Protein AF-A0A447RKH9-F1 (afdb_monomer)

Structure (mmCIF, N/CA/C/O backbone):
data_AF-A0A447RKH9-F1
#
_entry.id   AF-A0A447RKH9-F1
#
loop_
_atom_site.group_PDB
_atom_site.id
_atom_site.type_symbol
_atom_site.label_atom_id
_atom_site.label_alt_id
_atom_site.label_comp_id
_atom_site.label_asym_id
_atom_site.label_entity_id
_atom_site.label_seq_id
_atom_site.pdbx_PDB_ins_code
_atom_site.Cartn_x
_atom_site.Cartn_y
_atom_site.Cartn_z
_atom_site.occupancy
_atom_site.B_iso_or_equiv
_atom_site.auth_seq_id
_atom_site.auth_comp_id
_atom_site.auth_asym_id
_atom_site.auth_atom_id
_atom_site.pdbx_PDB_model_num
ATOM 1 N N . MET A 1 1 ? 12.785 -38.436 -21.910 1.00 39.41 1 MET A N 1
ATOM 2 C CA . MET A 1 1 ? 12.667 -37.613 -20.683 1.00 39.41 1 MET A CA 1
ATOM 3 C C . MET A 1 1 ? 11.379 -36.810 -20.763 1.00 39.41 1 MET A C 1
ATOM 5 O O . MET A 1 1 ? 11.256 -35.949 -21.619 1.00 39.41 1 MET A O 1
ATOM 9 N N . VAL A 1 2 ? 10.381 -37.184 -19.961 1.00 27.56 2 VAL A N 1
ATOM 10 C CA . VAL A 1 2 ? 8.973 -36.785 -20.121 1.00 27.56 2 VAL A CA 1
ATOM 11 C C . VAL A 1 2 ? 8.559 -35.771 -19.044 1.00 27.56 2 VAL A C 1
ATOM 13 O O . VAL A 1 2 ? 8.785 -35.989 -17.858 1.00 27.56 2 VAL A O 1
ATOM 16 N N . ASN A 1 3 ? 7.951 -34.673 -19.505 1.00 28.38 3 ASN A N 1
ATOM 17 C CA . ASN A 1 3 ? 6.983 -33.773 -18.860 1.00 28.38 3 ASN A CA 1
ATOM 18 C C . ASN A 1 3 ? 6.921 -33.701 -17.318 1.00 28.38 3 ASN A C 1
ATOM 20 O O . ASN A 1 3 ? 6.228 -34.483 -16.670 1.00 28.38 3 ASN A O 1
ATOM 24 N N . ARG A 1 4 ? 7.472 -32.619 -16.744 1.00 33.25 4 ARG A N 1
ATOM 25 C CA . ARG A 1 4 ? 7.178 -32.151 -15.368 1.00 33.25 4 ARG A CA 1
ATOM 26 C C . ARG A 1 4 ? 6.397 -30.824 -15.281 1.00 33.25 4 ARG A C 1
ATOM 28 O O . ARG A 1 4 ? 6.149 -30.353 -14.178 1.00 33.25 4 ARG A O 1
ATOM 35 N N . LYS A 1 5 ? 5.940 -30.238 -16.398 1.00 36.31 5 LYS A N 1
ATOM 36 C CA . LYS A 1 5 ? 5.214 -28.945 -16.394 1.00 36.31 5 LYS A CA 1
ATOM 37 C C . LYS A 1 5 ? 3.676 -29.021 -16.468 1.00 36.31 5 LYS A C 1
ATOM 39 O O . LYS A 1 5 ? 3.031 -27.989 -16.348 1.00 36.31 5 LYS A O 1
ATOM 44 N N . SER A 1 6 ? 3.050 -30.200 -16.573 1.00 37.56 6 SER A N 1
ATOM 45 C CA . SER A 1 6 ? 1.585 -30.297 -16.774 1.00 37.56 6 SER A CA 1
ATOM 46 C C . SER A 1 6 ? 0.737 -30.619 -15.529 1.00 37.56 6 SER A C 1
ATOM 48 O O . SER A 1 6 ? -0.490 -30.620 -15.619 1.00 37.56 6 SER A O 1
ATOM 50 N N . LYS A 1 7 ? 1.333 -30.860 -14.349 1.00 31.95 7 LYS A N 1
ATOM 51 C CA . LYS A 1 7 ? 0.567 -31.270 -13.149 1.00 31.95 7 LYS A CA 1
ATOM 52 C C . LYS A 1 7 ? -0.022 -30.124 -12.310 1.00 31.95 7 LYS A C 1
ATOM 54 O O . LYS A 1 7 ? -0.975 -30.370 -11.581 1.00 31.95 7 LYS A O 1
ATOM 59 N N . LYS A 1 8 ? 0.463 -28.879 -12.432 1.00 36.91 8 LYS A N 1
ATOM 60 C CA . LYS A 1 8 ? -0.093 -27.735 -11.669 1.00 36.91 8 LYS A CA 1
ATOM 61 C C . LYS A 1 8 ? -1.387 -27.154 -12.263 1.00 36.91 8 LYS A C 1
ATOM 63 O O . LYS A 1 8 ? -2.210 -26.652 -11.508 1.00 36.91 8 LYS A O 1
ATOM 68 N N . ASN A 1 9 ? -1.620 -27.296 -13.572 1.00 35.19 9 ASN A N 1
ATOM 69 C CA . ASN A 1 9 ? -2.789 -26.692 -14.234 1.00 35.19 9 ASN A CA 1
ATOM 70 C C . ASN A 1 9 ? -4.039 -27.588 -14.287 1.00 35.19 9 ASN A C 1
ATOM 72 O O . ASN A 1 9 ? -5.142 -27.064 -14.399 1.00 35.19 9 ASN A O 1
ATOM 76 N N . ARG A 1 10 ? -3.920 -28.916 -14.131 1.00 31.33 10 ARG A N 1
ATOM 77 C CA . ARG A 1 10 ? -5.097 -29.812 -14.124 1.00 31.33 10 ARG A CA 1
ATOM 78 C C . ARG A 1 10 ? -5.860 -29.845 -12.794 1.00 31.33 10 ARG A C 1
ATOM 80 O O . ARG A 1 10 ? -7.066 -30.054 -12.806 1.00 31.33 10 ARG A O 1
ATOM 87 N N . ASN A 1 11 ? -5.212 -29.530 -11.670 1.00 34.16 11 ASN A N 1
ATOM 88 C CA . ASN A 1 11 ? -5.890 -29.467 -10.366 1.00 34.16 11 ASN A CA 1
ATOM 89 C C . ASN A 1 11 ? -6.688 -28.166 -10.137 1.00 34.16 11 ASN A C 1
ATOM 91 O O . ASN A 1 11 ? -7.468 -28.100 -9.189 1.00 34.16 11 ASN A O 1
ATOM 95 N N . LYS A 1 12 ? -6.536 -27.145 -10.998 1.00 41.69 12 LYS A N 1
ATOM 96 C CA . LYS A 1 12 ? -7.293 -25.881 -10.906 1.00 41.69 12 LYS A CA 1
ATOM 97 C C . LYS A 1 12 ? -8.681 -25.942 -11.561 1.00 41.69 12 LYS A C 1
ATOM 99 O O . LYS A 1 12 ? -9.568 -25.224 -11.120 1.00 41.69 12 LYS A O 1
ATOM 104 N N . GLN A 1 13 ? -8.912 -26.829 -12.534 1.00 35.88 13 GLN A N 1
ATOM 105 C CA . GLN A 1 13 ? -10.222 -26.952 -13.202 1.00 35.88 13 GLN A CA 1
ATOM 106 C C . GLN A 1 13 ? -11.206 -27.910 -12.503 1.00 35.88 13 GLN A C 1
ATOM 108 O O . GLN A 1 13 ? -12.403 -27.834 -12.751 1.00 35.88 13 GLN A O 1
ATOM 113 N N . GLN A 1 14 ? -10.751 -28.771 -11.584 1.00 32.94 14 GLN A N 1
ATOM 114 C CA . GLN A 1 14 ? -11.634 -29.698 -10.850 1.00 32.94 14 GLN A CA 1
ATOM 115 C C . GLN A 1 14 ? -12.152 -29.172 -9.499 1.00 32.94 14 GLN A C 1
ATOM 117 O O . GLN A 1 14 ? -12.985 -29.826 -8.880 1.00 32.94 14 GLN A O 1
ATOM 122 N N . ARG A 1 15 ? -11.728 -27.983 -9.045 1.00 37.66 15 ARG A N 1
ATOM 123 C CA . ARG A 1 15 ? -12.225 -27.363 -7.797 1.00 37.66 15 ARG A CA 1
ATOM 124 C C . ARG A 1 15 ? -13.381 -26.370 -7.985 1.00 37.66 15 ARG A C 1
ATOM 126 O O . ARG A 1 15 ? -13.895 -25.865 -6.999 1.00 37.66 15 ARG A O 1
ATOM 133 N N . GLN A 1 16 ? -13.850 -26.148 -9.216 1.00 37.09 16 GLN A N 1
ATOM 134 C CA . GLN A 1 16 ? -15.002 -25.276 -9.514 1.00 37.09 16 GLN A CA 1
ATOM 135 C C . GLN A 1 16 ? -16.379 -25.969 -9.422 1.00 37.09 16 GLN A C 1
ATOM 137 O O . GLN A 1 16 ? -17.394 -25.375 -9.768 1.00 37.09 16 GLN A O 1
ATOM 142 N N . LYS A 1 17 ? -16.456 -27.209 -8.924 1.00 34.97 17 LYS A N 1
ATOM 143 C CA . LYS A 1 17 ? -17.731 -27.886 -8.634 1.00 34.97 17 LYS A CA 1
ATOM 144 C C . LYS A 1 17 ? -17.715 -28.502 -7.239 1.00 34.97 17 LYS A C 1
ATOM 146 O O . LYS A 1 17 ? -17.526 -29.704 -7.098 1.00 34.97 17 LYS A O 1
ATOM 151 N N . LYS A 1 18 ? -17.889 -27.657 -6.224 1.00 32.06 18 LYS A N 1
ATOM 152 C CA . LYS A 1 18 ? -18.490 -28.001 -4.924 1.00 32.06 18 LYS A CA 1
ATOM 153 C C . LYS A 1 18 ? -18.885 -26.702 -4.213 1.00 32.06 18 LYS A C 1
ATOM 155 O O . LYS A 1 18 ? -18.248 -26.265 -3.265 1.00 32.06 18 LYS A O 1
ATOM 160 N N . ASN A 1 19 ? -19.928 -26.068 -4.750 1.00 36.59 19 ASN A N 1
ATOM 161 C CA . ASN A 1 19 ? -20.802 -25.195 -3.974 1.00 36.59 19 ASN A CA 1
ATOM 162 C C . ASN A 1 19 ? -21.662 -26.111 -3.102 1.00 36.59 19 ASN A C 1
ATOM 164 O O . ASN A 1 19 ? -22.720 -26.559 -3.531 1.00 36.59 19 ASN A O 1
ATOM 168 N N . GLU A 1 20 ? -21.187 -26.415 -1.904 1.00 30.16 20 GLU A N 1
ATOM 169 C CA . GLU A 1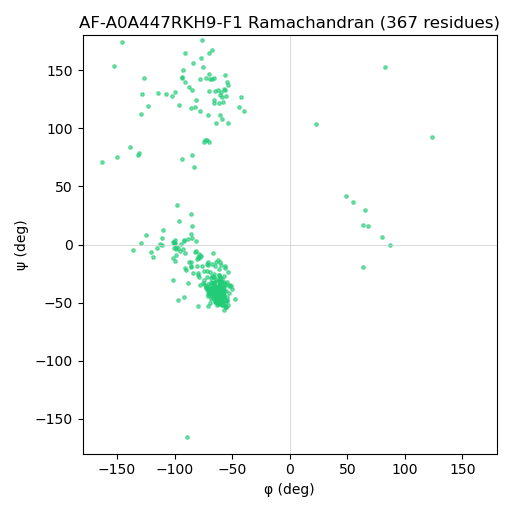 20 ? -22.046 -26.853 -0.811 1.00 30.16 20 GLU A CA 1
ATOM 170 C C . GLU A 1 20 ? -21.681 -25.983 0.387 1.00 30.16 20 GLU A C 1
ATOM 172 O O . GLU A 1 20 ? -20.552 -26.025 0.876 1.00 30.16 20 GLU A O 1
ATOM 177 N N . ASN A 1 21 ? -22.631 -25.131 0.783 1.00 35.00 21 ASN A N 1
ATOM 178 C CA . ASN A 1 21 ? -22.581 -24.314 1.991 1.00 35.00 21 ASN A CA 1
ATOM 179 C C . ASN A 1 21 ? -22.083 -25.156 3.175 1.00 35.00 21 ASN A C 1
ATOM 181 O O . ASN A 1 21 ? -22.792 -26.084 3.581 1.00 35.00 21 ASN A O 1
ATOM 185 N N . PRO A 1 22 ? -20.950 -24.816 3.810 1.00 33.38 22 PRO A N 1
ATOM 186 C CA . PRO A 1 22 ? -20.692 -25.296 5.149 1.00 33.38 22 PRO A CA 1
ATOM 187 C C . PRO A 1 22 ? -21.660 -24.551 6.068 1.00 33.38 22 PRO A C 1
ATOM 189 O O . PRO A 1 22 ? -21.579 -23.334 6.234 1.00 33.38 22 PRO A O 1
ATOM 192 N N . GLN A 1 23 ? -22.622 -25.292 6.612 1.00 29.66 23 GLN A N 1
ATOM 193 C CA . GLN A 1 23 ? -23.499 -24.844 7.685 1.00 29.66 23 GLN A CA 1
ATOM 194 C C . GLN A 1 23 ? -22.701 -24.070 8.741 1.00 29.66 23 GLN A C 1
ATOM 196 O O . GLN A 1 23 ? -21.719 -24.583 9.283 1.00 29.66 23 GLN A O 1
ATOM 201 N N . ARG A 1 24 ? -23.182 -22.856 9.040 1.00 37.09 24 ARG A N 1
ATOM 202 C CA . ARG A 1 24 ? -22.843 -22.064 10.226 1.00 37.09 24 ARG A CA 1
ATOM 203 C C . ARG A 1 24 ? -22.739 -22.992 11.439 1.00 37.09 24 ARG A C 1
ATOM 205 O O . ARG A 1 24 ? -23.734 -23.585 11.853 1.00 37.09 24 ARG A O 1
ATOM 212 N N . ARG A 1 25 ? -21.541 -23.118 12.002 1.00 30.77 25 ARG A N 1
ATOM 213 C CA . ARG A 1 25 ? -21.317 -23.708 13.322 1.00 30.77 25 ARG A CA 1
ATOM 214 C C . ARG A 1 25 ? -20.584 -22.684 14.172 1.00 30.77 25 ARG A C 1
ATOM 216 O O . ARG A 1 25 ? -19.475 -22.296 13.828 1.00 30.77 25 ARG A O 1
ATOM 223 N N . GLY A 1 26 ? -21.236 -22.304 15.265 1.00 27.00 26 GLY A N 1
ATOM 224 C CA . GLY A 1 26 ? -20.741 -21.393 16.290 1.00 27.00 26 GLY A CA 1
ATOM 225 C C . GLY A 1 26 ? -21.697 -20.225 16.476 1.00 27.00 26 GLY A C 1
ATOM 226 O O . GLY A 1 26 ? -21.598 -19.240 15.757 1.00 27.00 26 GLY A O 1
ATOM 227 N N . ASN A 1 27 ? -22.634 -20.347 17.419 1.00 30.33 27 ASN A N 1
ATOM 228 C CA . ASN A 1 27 ? -23.317 -19.186 17.982 1.00 30.33 27 ASN A CA 1
ATOM 229 C C . ASN A 1 27 ? -22.236 -18.284 18.596 1.00 30.33 27 ASN A C 1
ATOM 231 O O . ASN A 1 27 ? -21.636 -18.655 19.603 1.00 30.33 27 ASN A O 1
ATOM 235 N N . SER A 1 28 ? -21.954 -17.143 17.974 1.00 36.94 28 SER A N 1
ATOM 236 C CA . SER A 1 28 ? -21.188 -16.064 18.592 1.00 36.94 28 SER A CA 1
ATOM 237 C C . SER A 1 28 ? -22.080 -15.420 19.652 1.00 36.94 28 SER A C 1
ATOM 239 O O . SER A 1 28 ? -22.881 -14.532 19.364 1.00 36.94 28 SER A O 1
ATOM 241 N N . GLU A 1 29 ? -22.018 -15.933 20.877 1.00 36.06 29 GLU A N 1
ATOM 242 C CA . GLU A 1 29 ? -22.638 -15.288 22.033 1.00 36.06 29 GLU A CA 1
ATOM 243 C C . GLU A 1 29 ? -21.849 -14.010 22.357 1.00 36.06 29 GLU A C 1
ATOM 245 O O . GLU A 1 29 ? -20.888 -14.025 23.123 1.00 36.06 29 GLU A O 1
ATOM 250 N N . TYR A 1 30 ? -22.222 -12.894 21.728 1.00 49.06 30 TYR A N 1
ATOM 251 C CA . TYR A 1 30 ? -21.777 -11.564 22.145 1.00 49.06 30 TYR A CA 1
ATOM 252 C C . TYR A 1 30 ? -22.346 -11.259 23.528 1.00 49.06 30 TYR A C 1
ATOM 254 O O . TYR A 1 30 ? -23.552 -11.408 23.742 1.00 49.06 30 TYR A O 1
ATOM 262 N N . LEU A 1 31 ? -21.510 -10.778 24.453 1.00 53.00 31 LEU A N 1
ATOM 263 C CA . LEU A 1 31 ? -21.949 -10.488 25.824 1.00 53.00 31 LEU A CA 1
ATOM 264 C C . LEU A 1 31 ? -23.051 -9.422 25.901 1.00 53.00 31 LEU A C 1
ATOM 266 O O . LEU A 1 31 ? -23.820 -9.413 26.862 1.00 53.00 31 LEU A O 1
ATOM 270 N N . PHE A 1 32 ? -23.115 -8.529 24.908 1.00 53.56 32 PHE A N 1
ATOM 271 C CA . PHE A 1 32 ? -23.927 -7.313 24.976 1.00 53.56 32 PHE A CA 1
ATOM 272 C C . PHE A 1 32 ? -24.932 -7.110 23.840 1.00 53.56 32 PHE A C 1
ATOM 274 O O . PHE A 1 32 ? -25.586 -6.073 23.803 1.00 53.56 32 PHE A O 1
ATOM 281 N N . ASN A 1 33 ? -25.146 -8.086 22.950 1.00 46.69 33 ASN A N 1
ATOM 282 C CA . ASN A 1 33 ? -26.175 -7.929 21.909 1.00 46.69 33 ASN A CA 1
ATOM 283 C C . ASN A 1 33 ? -27.614 -7.906 22.476 1.00 46.69 33 ASN A C 1
ATOM 285 O O . ASN A 1 33 ? -28.514 -7.432 21.790 1.00 46.69 33 ASN A O 1
ATOM 289 N N . ASN A 1 34 ? -27.831 -8.362 23.721 1.00 41.78 34 ASN A N 1
ATOM 290 C CA . ASN A 1 34 ? -29.161 -8.475 24.347 1.00 41.78 34 ASN A CA 1
ATOM 291 C C . ASN A 1 34 ? -29.285 -7.838 25.747 1.00 41.78 34 ASN A C 1
ATOM 293 O O . ASN A 1 34 ? -30.348 -7.923 26.365 1.00 41.78 34 ASN A O 1
ATOM 297 N N . THR A 1 35 ? -28.234 -7.218 26.280 1.00 47.84 35 THR A N 1
ATOM 298 C CA . THR A 1 35 ? -28.281 -6.507 27.567 1.00 47.84 35 THR A CA 1
ATOM 299 C C . THR A 1 35 ? -28.433 -5.019 27.305 1.00 47.84 35 THR A C 1
ATOM 301 O O . THR A 1 35 ? -27.722 -4.447 26.485 1.00 47.84 35 THR A O 1
ATOM 304 N N . ILE A 1 36 ? -29.388 -4.391 27.996 1.00 47.59 36 ILE A N 1
ATOM 305 C CA . ILE A 1 36 ? -29.570 -2.937 28.006 1.00 47.59 36 ILE A CA 1
ATOM 306 C C . ILE A 1 36 ? -28.222 -2.326 28.398 1.00 47.59 36 ILE A C 1
ATOM 308 O O . ILE A 1 36 ? -27.805 -2.426 29.554 1.00 47.59 36 ILE A O 1
ATOM 312 N N . LEU A 1 37 ? -27.516 -1.761 27.418 1.00 57.44 37 LEU A N 1
ATOM 313 C CA . LEU A 1 37 ? -26.291 -1.018 27.664 1.00 57.44 37 LEU A CA 1
ATOM 314 C C . LEU A 1 37 ? -26.656 0.143 28.594 1.00 57.44 37 LEU A C 1
ATOM 316 O O . LEU A 1 37 ? -27.648 0.830 28.333 1.00 57.44 37 LEU A O 1
ATOM 320 N N . PRO A 1 38 ? -25.917 0.368 29.691 1.00 59.94 38 PRO A N 1
ATOM 321 C CA . PRO A 1 38 ? -26.154 1.544 30.506 1.00 59.94 38 PRO A CA 1
ATOM 322 C C . PRO A 1 38 ? -25.912 2.780 29.630 1.00 59.94 38 PRO A C 1
ATOM 324 O O . PRO A 1 38 ? -24.792 3.034 29.198 1.00 59.94 38 PRO A O 1
ATOM 327 N N . THR A 1 39 ? -26.966 3.525 29.312 1.00 60.53 39 THR A N 1
ATOM 328 C CA . THR A 1 39 ? -26.863 4.778 28.555 1.00 60.53 39 THR A CA 1
ATOM 329 C C . THR A 1 39 ? -26.202 5.853 29.421 1.00 60.53 39 THR A C 1
ATOM 331 O O . THR A 1 39 ? -26.451 5.885 30.628 1.00 60.53 39 THR A O 1
ATOM 334 N N . ASN A 1 40 ? -25.424 6.766 28.827 1.00 74.19 40 ASN A N 1
ATOM 335 C CA . ASN A 1 40 ? -24.744 7.878 29.513 1.00 74.19 40 ASN A CA 1
ATOM 336 C C . ASN A 1 40 ? -23.646 7.477 30.517 1.00 74.19 40 ASN A C 1
ATOM 338 O O . ASN A 1 40 ? -23.393 8.205 31.478 1.00 74.19 40 ASN A O 1
ATOM 342 N N . ILE A 1 41 ? -22.966 6.350 30.307 1.00 89.38 41 ILE A N 1
ATOM 343 C CA . ILE A 1 41 ? -21.731 6.041 31.044 1.00 89.38 41 ILE A CA 1
ATOM 344 C C . ILE A 1 41 ? -20.497 6.528 30.271 1.00 89.38 41 ILE A C 1
ATOM 346 O O . ILE A 1 41 ? -20.519 6.560 29.034 1.00 89.38 41 ILE A O 1
ATOM 350 N N . PRO A 1 42 ? -19.404 6.902 30.961 1.00 93.31 42 PRO A N 1
ATOM 351 C CA . PRO A 1 42 ? -18.121 7.123 30.310 1.00 93.31 42 PRO A CA 1
ATOM 352 C C . PRO A 1 42 ? -17.677 5.881 29.531 1.00 93.31 42 PRO A C 1
ATOM 354 O O . PRO A 1 42 ? -17.710 4.766 30.055 1.00 93.31 42 PRO A O 1
ATOM 357 N N . LEU A 1 43 ? -17.226 6.064 28.284 1.00 93.62 43 LEU A N 1
ATOM 358 C CA . LEU A 1 43 ? -16.811 4.943 27.425 1.00 93.62 43 LEU A CA 1
ATOM 359 C C . LEU A 1 43 ? -15.706 4.089 28.076 1.00 93.62 43 LEU A C 1
ATOM 361 O O . LEU A 1 43 ? -15.704 2.868 27.952 1.00 93.62 43 LEU A O 1
ATOM 365 N N . ILE A 1 44 ? -14.782 4.724 28.802 1.00 94.81 44 ILE A N 1
ATOM 366 C CA . ILE A 1 44 ? -13.700 4.032 29.516 1.00 94.81 44 ILE A CA 1
ATOM 367 C C . ILE A 1 44 ? -14.225 3.078 30.598 1.00 94.81 44 ILE A C 1
ATOM 369 O O . ILE A 1 44 ? -13.694 1.975 30.747 1.00 94.81 44 ILE A O 1
ATOM 373 N N . ASP A 1 45 ? -15.282 3.466 31.313 1.00 93.56 45 ASP A N 1
ATOM 374 C CA . ASP A 1 45 ? -15.866 2.657 32.384 1.00 93.56 45 ASP A CA 1
ATOM 375 C C . ASP A 1 45 ? -16.572 1.440 31.787 1.00 93.56 45 ASP A C 1
ATOM 377 O O . ASP A 1 45 ? -16.374 0.317 32.249 1.00 93.56 45 ASP A O 1
ATOM 381 N N . PHE A 1 46 ? -17.310 1.641 30.688 1.00 92.69 46 PHE A N 1
ATOM 382 C CA . PHE A 1 46 ? -17.896 0.548 29.913 1.00 92.69 46 PHE A CA 1
ATOM 383 C C . PHE A 1 46 ? -16.836 -0.460 29.459 1.00 92.69 46 PHE A C 1
ATOM 385 O O . PHE A 1 46 ? -16.944 -1.653 29.739 1.00 92.69 46 PHE A O 1
ATOM 392 N N . CYS A 1 47 ? -15.779 0.016 28.797 1.00 94.56 47 CYS A N 1
ATOM 393 C CA . CYS A 1 47 ? -14.706 -0.845 28.309 1.00 94.56 47 CYS A CA 1
ATOM 394 C C . CYS A 1 47 ? -13.993 -1.587 29.451 1.00 94.56 47 CYS A C 1
ATOM 396 O O . CYS A 1 47 ? -13.610 -2.745 29.291 1.00 94.56 47 CYS A O 1
ATOM 398 N N . SER A 1 48 ? -13.848 -0.959 30.620 1.00 94.62 48 SER A N 1
ATOM 399 C CA . SER A 1 48 ? -13.266 -1.609 31.800 1.00 94.62 48 SER A CA 1
ATOM 400 C C . SER A 1 48 ? -14.145 -2.760 32.304 1.00 94.62 48 SER A C 1
ATOM 402 O O . SER A 1 48 ? -13.630 -3.846 32.566 1.00 94.62 48 SER A O 1
ATOM 404 N N . LEU A 1 49 ? -15.471 -2.571 32.339 1.00 91.88 49 LEU A N 1
ATOM 405 C CA . LEU A 1 49 ? -16.426 -3.629 32.693 1.00 91.88 49 LEU A CA 1
ATOM 406 C C . LEU A 1 49 ? -16.363 -4.815 31.721 1.00 91.88 49 LEU A C 1
ATOM 408 O O . LEU A 1 49 ? -16.361 -5.964 32.162 1.00 91.88 49 LEU A O 1
ATOM 412 N N . VAL A 1 50 ? -16.269 -4.549 30.413 1.00 90.81 50 VAL A N 1
ATOM 413 C CA . VAL A 1 50 ? -16.109 -5.597 29.390 1.00 90.81 50 VAL A CA 1
ATOM 414 C C . VAL A 1 50 ? -14.832 -6.404 29.642 1.00 90.81 50 VAL A C 1
ATOM 416 O O . VAL A 1 50 ? -14.867 -7.633 29.647 1.00 90.81 50 VAL A O 1
ATOM 419 N N . ILE A 1 51 ? -13.702 -5.732 29.890 1.00 93.38 51 ILE A N 1
ATOM 420 C CA . ILE A 1 51 ? -12.420 -6.398 30.169 1.00 93.38 51 ILE A CA 1
ATOM 421 C C . ILE A 1 51 ? -12.522 -7.281 31.418 1.00 93.38 51 ILE A C 1
ATOM 423 O O . ILE A 1 51 ? -12.053 -8.420 31.402 1.00 93.38 51 ILE A O 1
ATOM 427 N N . ASP A 1 52 ? -13.145 -6.791 32.490 1.00 91.56 52 ASP A N 1
ATOM 428 C CA . ASP A 1 52 ? -13.302 -7.556 33.728 1.00 91.56 52 ASP A CA 1
ATOM 429 C C . ASP A 1 52 ? -14.210 -8.779 33.553 1.00 91.56 52 ASP A C 1
ATOM 431 O O . ASP A 1 52 ? -13.919 -9.843 34.100 1.00 91.56 52 ASP A O 1
ATOM 435 N N . GLN A 1 53 ? -15.254 -8.683 32.731 1.00 87.38 53 GLN A N 1
ATOM 436 C CA . GLN A 1 53 ? -16.089 -9.835 32.387 1.00 87.38 53 GLN A CA 1
ATOM 437 C C . GLN A 1 53 ? -15.334 -10.880 31.561 1.00 87.38 53 GLN A C 1
ATOM 439 O O . GLN A 1 53 ? -15.490 -12.077 31.802 1.00 87.38 53 GLN A O 1
ATOM 444 N N . VAL A 1 54 ? -14.470 -10.459 30.635 1.00 88.81 54 VAL A N 1
ATOM 445 C CA . VAL A 1 54 ? -13.639 -11.389 29.854 1.00 88.81 54 VAL A CA 1
ATOM 446 C C . VAL A 1 54 ? -12.612 -12.103 30.738 1.00 88.81 54 VAL A C 1
ATOM 448 O O . VAL A 1 54 ? -12.372 -13.288 30.532 1.00 88.81 54 VAL A O 1
ATOM 451 N N . LYS A 1 55 ? -12.081 -11.467 31.795 1.00 88.88 55 LYS A N 1
ATOM 452 C CA . LYS A 1 55 ? -11.228 -12.167 32.784 1.00 88.88 55 LYS A CA 1
ATOM 453 C C . LYS A 1 55 ? -11.955 -13.327 33.474 1.00 88.88 55 LYS A C 1
ATOM 455 O O . LYS A 1 55 ? -11.319 -14.307 33.853 1.00 88.88 55 LYS A O 1
ATOM 460 N N . LEU A 1 56 ? -13.274 -13.218 33.646 1.00 88.12 56 LEU A N 1
ATOM 461 C CA . LEU A 1 56 ? -14.113 -14.278 34.213 1.00 88.12 56 LEU A CA 1
ATOM 462 C C . LEU A 1 56 ? -14.479 -15.357 33.180 1.00 88.12 56 LEU A C 1
ATOM 464 O O . LEU A 1 56 ? -14.848 -16.464 33.567 1.00 88.12 56 LEU A O 1
ATOM 468 N N . ASN A 1 57 ? -14.356 -15.062 31.882 1.00 85.88 57 ASN A N 1
ATOM 469 C CA . ASN A 1 57 ? -14.583 -16.006 30.790 1.00 85.88 57 ASN A CA 1
ATOM 470 C C . ASN A 1 57 ? -13.517 -15.858 29.678 1.00 85.88 57 ASN A C 1
ATOM 472 O O . ASN A 1 57 ? -13.770 -15.213 28.652 1.00 85.88 57 ASN A O 1
ATOM 476 N N . PRO A 1 58 ? -12.341 -16.500 29.840 1.00 86.62 58 PRO A N 1
ATOM 477 C CA . PRO A 1 58 ? -11.210 -16.368 28.915 1.00 86.62 58 PRO A CA 1
ATOM 478 C C . PRO A 1 58 ? -11.488 -16.808 27.470 1.00 86.62 58 PRO A C 1
ATOM 480 O O . PRO A 1 58 ? -10.739 -16.462 26.559 1.00 86.62 58 PRO A O 1
ATOM 483 N N . ALA A 1 59 ? -12.581 -17.538 27.214 1.00 84.31 59 ALA A N 1
ATOM 484 C CA . ALA A 1 59 ? -12.982 -17.908 25.855 1.00 84.31 59 ALA A CA 1
ATOM 485 C C . ALA A 1 59 ? -13.240 -16.684 24.950 1.00 84.31 59 ALA A C 1
ATOM 487 O O . ALA A 1 59 ? -13.236 -16.804 23.726 1.00 84.31 59 ALA A O 1
ATOM 488 N N . LEU A 1 60 ? -13.437 -15.507 25.548 1.00 84.44 60 LEU A N 1
ATOM 489 C CA . LEU A 1 60 ? -13.778 -14.259 24.874 1.00 84.44 60 LEU A CA 1
ATOM 490 C C . LEU A 1 60 ? -12.581 -13.323 24.653 1.00 84.44 60 LEU A C 1
ATOM 492 O O . LEU A 1 60 ? -12.757 -12.228 24.119 1.00 84.44 60 LEU A O 1
ATOM 496 N N . GLU A 1 61 ? -11.361 -13.741 25.004 1.00 86.06 61 GLU A N 1
ATOM 497 C CA . GLU A 1 61 ? -10.132 -12.941 24.847 1.00 86.06 61 GLU A CA 1
ATOM 498 C C . GLU A 1 61 ? -9.788 -12.586 23.389 1.00 86.06 61 GLU A C 1
ATOM 500 O O . GLU A 1 61 ? -8.943 -11.728 23.141 1.00 86.06 61 GLU A O 1
ATOM 505 N N . ASN A 1 62 ? -10.427 -13.229 22.408 1.00 85.69 62 ASN A N 1
ATOM 506 C CA . ASN A 1 62 ? -10.275 -12.902 20.985 1.00 85.69 62 ASN A CA 1
ATOM 507 C C . ASN A 1 62 ? -11.532 -12.256 20.378 1.00 85.69 62 ASN A C 1
ATOM 509 O O . ASN A 1 62 ? -11.654 -12.185 19.158 1.00 85.69 62 ASN A O 1
ATOM 513 N N . SER A 1 63 ? -12.487 -11.827 21.208 1.00 89.50 63 SER A N 1
ATOM 514 C CA . SER A 1 63 ? -13.718 -11.192 20.733 1.00 89.50 63 SER A CA 1
ATOM 515 C C . SER A 1 63 ? -13.483 -9.743 20.276 1.00 89.50 63 SER A C 1
ATOM 517 O O . SER A 1 63 ? -12.601 -9.055 20.812 1.00 89.50 63 SER A O 1
ATOM 519 N N . PRO A 1 64 ? -14.312 -9.231 19.345 1.00 91.62 64 PRO A N 1
ATOM 520 C CA . PRO A 1 64 ? -14.298 -7.817 18.984 1.00 91.62 64 PRO A CA 1
ATOM 521 C C . PRO A 1 64 ? -14.499 -6.886 20.190 1.00 91.62 64 PRO A C 1
ATOM 523 O O . PRO A 1 64 ? -13.810 -5.872 20.299 1.00 91.62 64 PRO A O 1
ATOM 526 N N . ASP A 1 65 ? -15.387 -7.252 21.123 1.00 91.56 65 ASP A N 1
ATOM 527 C CA . ASP A 1 65 ? -15.660 -6.485 22.346 1.00 91.56 65 ASP A CA 1
ATOM 528 C C . ASP A 1 65 ? -14.400 -6.286 23.193 1.00 91.56 65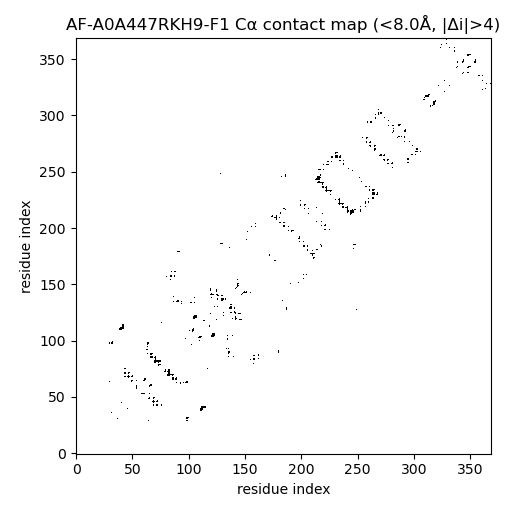 ASP A C 1
ATOM 530 O O . ASP A 1 65 ? -14.093 -5.175 23.638 1.00 91.56 65 ASP A O 1
ATOM 534 N N . TYR A 1 66 ? -13.634 -7.361 23.385 1.00 93.44 66 TYR A N 1
ATOM 535 C CA . TYR A 1 66 ? -12.418 -7.333 24.184 1.00 93.44 66 TYR A CA 1
ATOM 536 C C . TYR A 1 66 ? -11.310 -6.510 23.523 1.00 93.44 66 TYR A C 1
ATOM 538 O O . TYR A 1 66 ? -10.654 -5.699 24.183 1.00 93.44 66 TYR A O 1
ATOM 546 N N . HIS A 1 67 ? -11.093 -6.683 22.217 1.00 95.50 67 HIS A N 1
ATOM 547 C CA . HIS A 1 67 ? -10.061 -5.932 21.500 1.00 95.50 67 HIS A CA 1
ATOM 548 C C . HIS A 1 67 ? -10.394 -4.441 21.406 1.00 95.50 67 HIS A C 1
ATOM 550 O O . HIS A 1 67 ? -9.513 -3.608 21.631 1.00 95.50 67 HIS A O 1
ATOM 556 N N . PHE A 1 68 ? -11.657 -4.091 21.153 1.00 96.38 68 PHE A N 1
ATOM 557 C CA . PHE A 1 68 ? -12.115 -2.704 21.193 1.00 96.38 68 PHE A CA 1
ATOM 558 C C . PHE A 1 68 ? -11.946 -2.095 22.590 1.00 96.38 68 PHE A C 1
ATOM 560 O O . PHE A 1 68 ? -11.384 -1.008 22.729 1.00 96.38 68 PHE A O 1
ATOM 567 N N . SER A 1 69 ? -12.353 -2.815 23.635 1.00 96.19 69 SER A N 1
ATOM 568 C CA . SER A 1 69 ? -12.271 -2.311 25.006 1.00 96.19 69 SER A CA 1
ATOM 569 C C . SER A 1 69 ? -10.831 -2.067 25.451 1.00 96.19 69 SER A C 1
ATOM 571 O O . SER A 1 69 ? -10.521 -0.994 25.973 1.00 96.19 69 SER A O 1
ATOM 573 N N . ASN A 1 70 ? -9.919 -3.000 25.158 1.00 97.81 70 ASN A N 1
ATOM 574 C CA . ASN A 1 70 ? -8.491 -2.798 25.408 1.00 97.81 70 ASN A CA 1
ATOM 575 C C . ASN A 1 70 ? -7.935 -1.624 24.597 1.00 97.81 70 ASN A C 1
ATOM 577 O O . ASN A 1 70 ? -7.186 -0.810 25.135 1.00 97.81 70 ASN A O 1
ATOM 581 N N . MET A 1 71 ? -8.326 -1.482 23.324 1.00 97.25 71 MET A N 1
ATOM 582 C CA . MET A 1 71 ? -7.907 -0.350 22.493 1.00 97.25 71 MET A CA 1
ATOM 583 C C . MET A 1 71 ? -8.233 0.990 23.169 1.00 97.25 71 MET A C 1
ATOM 585 O O . MET A 1 71 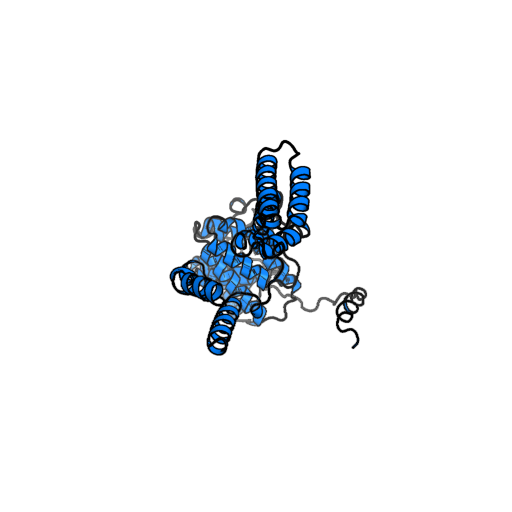? -7.358 1.856 23.243 1.00 97.25 71 MET A O 1
ATOM 589 N N . ILE A 1 72 ? -9.452 1.162 23.683 1.00 97.25 72 ILE A N 1
ATOM 590 C CA . ILE A 1 72 ? -9.876 2.397 24.355 1.00 97.25 72 ILE A CA 1
ATOM 591 C C . ILE A 1 72 ? -9.163 2.587 25.700 1.00 97.25 72 ILE A C 1
ATOM 593 O O . ILE A 1 72 ? -8.575 3.645 25.938 1.00 97.25 72 ILE A O 1
ATOM 597 N N . VAL A 1 73 ? -9.154 1.567 26.562 1.00 97.81 73 VAL A N 1
ATOM 598 C CA . VAL A 1 73 ? -8.560 1.660 27.908 1.00 97.81 73 VAL A CA 1
ATOM 599 C C . VAL A 1 73 ? -7.058 1.942 27.841 1.00 97.81 73 VAL A C 1
ATOM 601 O O . VAL A 1 73 ? -6.556 2.805 28.562 1.00 97.81 73 VAL A O 1
ATOM 604 N N . HIS A 1 74 ? -6.320 1.292 26.937 1.00 98.00 74 HIS A N 1
ATOM 605 C CA . HIS A 1 74 ? -4.893 1.568 26.756 1.00 98.00 74 HIS A CA 1
ATOM 606 C C . HIS A 1 74 ? -4.629 2.992 26.256 1.00 98.00 74 HIS A C 1
ATOM 608 O O . HIS A 1 74 ? -3.678 3.632 26.712 1.00 98.00 74 HIS A O 1
ATOM 614 N N . TRP A 1 75 ? -5.476 3.522 25.364 1.00 96.31 75 TRP A N 1
ATOM 615 C CA . TRP A 1 75 ? -5.364 4.915 24.930 1.00 96.31 75 TRP A CA 1
ATOM 616 C C . TRP A 1 75 ? -5.501 5.868 26.116 1.00 96.31 75 TRP A C 1
ATOM 618 O O . TRP A 1 75 ? -4.625 6.710 26.343 1.00 96.31 75 TRP A O 1
ATOM 628 N N . GLU A 1 76 ? -6.551 5.697 26.915 1.00 96.12 76 GLU A N 1
ATOM 629 C CA . GLU A 1 76 ? -6.806 6.509 28.105 1.00 96.12 76 GLU A CA 1
ATOM 630 C C . GLU A 1 76 ? -5.699 6.386 29.153 1.00 96.12 76 GLU A C 1
ATOM 632 O O . GLU A 1 76 ? -5.268 7.380 29.734 1.00 96.12 76 GLU A O 1
ATOM 637 N N . ASN A 1 77 ? -5.091 5.214 29.286 1.00 96.25 77 ASN A N 1
ATOM 638 C CA . ASN A 1 77 ? -3.960 5.012 30.189 1.00 96.25 77 ASN A CA 1
ATOM 639 C C . ASN A 1 77 ? -2.606 5.467 29.615 1.00 96.25 77 ASN A C 1
ATOM 641 O O . ASN A 1 77 ? -1.584 5.335 30.282 1.00 96.25 77 ASN A O 1
ATOM 645 N N . LYS A 1 78 ? -2.580 6.051 28.405 1.00 95.19 78 LYS A N 1
ATOM 646 C CA . LYS A 1 78 ? -1.360 6.485 27.683 1.00 95.19 78 LYS A CA 1
ATOM 647 C C . LYS A 1 78 ? -0.419 5.330 27.313 1.00 95.19 78 LYS A C 1
ATOM 649 O O . LYS A 1 78 ? 0.731 5.573 26.943 1.00 95.19 78 LYS A O 1
ATOM 654 N N . ASP A 1 79 ? -0.910 4.094 27.339 1.00 96.50 79 ASP A N 1
ATOM 655 C CA . ASP A 1 79 ? -0.202 2.921 26.836 1.00 96.50 79 ASP A CA 1
ATOM 656 C C . ASP A 1 79 ? -0.424 2.784 25.324 1.00 96.50 79 ASP A C 1
ATOM 658 O O . ASP A 1 79 ? -1.230 1.999 24.819 1.00 96.50 79 ASP A O 1
ATOM 662 N N . TYR A 1 80 ? 0.286 3.617 24.566 1.00 94.25 80 TYR A N 1
ATOM 663 C CA . TYR A 1 80 ? 0.073 3.701 23.126 1.00 94.25 80 TYR A CA 1
ATOM 664 C C . TYR A 1 80 ? 0.521 2.444 22.368 1.00 94.25 80 TYR A C 1
ATOM 666 O O . TYR A 1 80 ? 0.058 2.231 21.248 1.00 94.25 80 TYR A O 1
ATOM 674 N N . GLU A 1 81 ? 1.444 1.641 22.907 1.00 95.06 81 GLU A N 1
ATOM 675 C CA . GLU A 1 81 ? 1.858 0.395 22.251 1.00 95.06 81 GLU A CA 1
ATOM 676 C C . GLU A 1 81 ? 0.747 -0.647 22.312 1.00 95.06 81 GLU A C 1
ATOM 678 O O . GLU A 1 81 ? 0.316 -1.122 21.257 1.00 95.06 81 GLU A O 1
ATOM 683 N N . SER A 1 82 ? 0.223 -0.925 23.505 1.00 96.56 82 SER A N 1
ATOM 684 C CA . SER A 1 82 ? -0.868 -1.886 23.682 1.00 96.56 82 SER A CA 1
ATOM 685 C C . SER A 1 82 ? -2.162 -1.419 23.015 1.00 96.56 82 SER A C 1
ATOM 687 O O . SER A 1 82 ? -2.886 -2.238 22.445 1.00 96.56 82 SER A O 1
ATOM 689 N N . HIS A 1 83 ? -2.414 -0.103 22.972 1.00 96.56 83 HIS A N 1
ATOM 690 C CA . HIS A 1 83 ? -3.496 0.477 22.170 1.00 96.56 83 HIS A CA 1
ATOM 691 C C . HIS A 1 83 ? -3.385 0.076 20.693 1.00 96.56 83 HIS A C 1
ATOM 693 O O . HIS A 1 83 ? -4.334 -0.467 20.132 1.00 96.56 83 HIS A O 1
ATOM 699 N N . ARG A 1 84 ? -2.223 0.305 20.058 1.00 96.31 84 ARG A N 1
ATOM 700 C CA . ARG A 1 84 ? -2.023 -0.021 18.634 1.00 96.31 84 ARG A CA 1
ATOM 701 C C . ARG A 1 84 ? -2.150 -1.517 18.375 1.00 96.31 84 ARG A C 1
ATOM 703 O O . ARG A 1 84 ? -2.724 -1.907 17.365 1.00 96.31 84 ARG A O 1
ATOM 710 N N . ILE A 1 85 ? -1.618 -2.350 19.272 1.00 96.12 85 ILE A N 1
ATOM 711 C CA . ILE A 1 85 ? -1.752 -3.809 19.167 1.00 96.12 85 ILE A CA 1
ATOM 712 C C . ILE A 1 85 ? -3.236 -4.188 19.192 1.00 96.12 85 ILE A C 1
ATOM 714 O O . ILE A 1 85 ? -3.696 -4.880 18.288 1.00 96.12 85 ILE A O 1
ATOM 718 N N . SER A 1 86 ? -3.993 -3.673 20.161 1.00 96.62 86 SER A N 1
ATOM 719 C CA . SER A 1 86 ? -5.427 -3.948 20.310 1.00 96.62 86 SER A CA 1
ATOM 720 C C . SER A 1 86 ? -6.246 -3.449 19.118 1.00 96.62 86 SER A C 1
ATOM 722 O O . SER A 1 86 ? -7.122 -4.165 18.645 1.00 96.62 86 SER A O 1
ATOM 724 N N . ALA A 1 87 ? -5.912 -2.278 18.566 1.00 96.69 87 ALA A N 1
ATOM 725 C CA . ALA A 1 87 ? -6.553 -1.741 17.367 1.00 96.69 87 ALA A CA 1
ATOM 726 C C . ALA A 1 87 ? -6.395 -2.678 16.157 1.00 96.69 87 ALA A C 1
ATOM 728 O O . ALA A 1 87 ? -7.350 -2.923 15.422 1.00 96.69 87 ALA A O 1
ATOM 729 N N . PHE A 1 88 ? -5.200 -3.241 15.954 1.00 95.81 88 PHE A N 1
ATOM 730 C CA . PHE A 1 88 ? -4.976 -4.174 14.850 1.00 95.81 88 PHE A CA 1
ATOM 731 C C . PHE A 1 88 ? -5.498 -5.578 15.132 1.00 95.81 88 PHE A C 1
ATOM 733 O O . PHE A 1 88 ? -5.897 -6.249 14.188 1.00 95.81 88 PHE A O 1
ATOM 740 N N . LEU A 1 89 ? -5.561 -6.014 16.392 1.00 93.69 89 LEU A N 1
ATOM 741 C CA . LEU A 1 89 ? -6.264 -7.247 16.755 1.00 93.69 89 LEU A CA 1
ATOM 742 C C . LEU A 1 89 ? -7.771 -7.128 16.500 1.00 93.69 89 LEU A C 1
ATOM 744 O O . LEU A 1 89 ? -8.337 -8.040 15.908 1.00 93.69 89 LEU A O 1
ATOM 748 N N . LEU A 1 90 ? -8.384 -5.986 16.830 1.00 94.88 90 LEU A N 1
ATOM 749 C CA . LEU A 1 90 ? -9.767 -5.672 16.459 1.00 94.88 90 LEU A CA 1
ATOM 750 C C . LEU A 1 90 ? -9.951 -5.691 14.936 1.00 94.88 90 LEU A C 1
ATOM 752 O O . LEU A 1 90 ? -10.926 -6.225 14.425 1.00 94.88 90 LEU A O 1
ATOM 756 N N . LEU A 1 91 ? -8.994 -5.151 14.178 1.00 94.44 91 LEU A N 1
ATOM 757 C CA . LEU A 1 91 ? -9.066 -5.217 12.719 1.00 94.44 91 LEU A CA 1
ATOM 758 C C . LEU A 1 91 ? -9.048 -6.662 12.194 1.00 94.44 91 LEU A C 1
ATOM 760 O O . LEU A 1 91 ? -9.661 -6.939 11.168 1.00 94.44 91 LEU A O 1
ATOM 764 N N . MET A 1 92 ? -8.377 -7.590 12.883 1.00 90.38 92 MET A N 1
ATOM 765 C CA . MET A 1 92 ? -8.367 -9.001 12.482 1.00 90.38 92 MET A CA 1
ATOM 766 C C . MET A 1 92 ? -9.714 -9.703 12.707 1.00 90.38 92 MET A C 1
ATOM 768 O O . MET A 1 92 ? -9.922 -10.766 12.131 1.00 90.38 92 MET A O 1
ATOM 772 N N . THR A 1 93 ? -10.633 -9.124 13.485 1.00 89.88 93 THR A N 1
ATOM 773 C CA . THR A 1 93 ? -11.986 -9.660 13.720 1.00 89.88 93 THR A CA 1
ATOM 774 C C . THR A 1 93 ? -13.033 -9.029 12.792 1.00 89.88 93 THR A C 1
ATOM 776 O O . THR A 1 93 ? -14.221 -9.038 13.087 1.00 89.88 93 THR A O 1
ATOM 779 N N . ILE A 1 94 ? -12.617 -8.439 11.663 1.00 90.19 94 ILE A N 1
ATOM 780 C CA . ILE A 1 94 ? -13.497 -7.712 10.724 1.00 90.19 94 ILE A CA 1
ATOM 781 C C . ILE A 1 94 ? -14.601 -8.569 10.081 1.00 90.19 94 ILE A C 1
ATOM 783 O O . ILE A 1 94 ? -15.575 -8.025 9.570 1.00 90.19 94 ILE A O 1
ATOM 787 N N . TYR A 1 95 ? -14.436 -9.893 10.062 1.00 86.81 95 TYR A N 1
ATOM 788 C CA . TYR A 1 95 ? -15.425 -10.825 9.508 1.00 86.81 95 TYR A CA 1
ATOM 789 C C . TYR A 1 95 ? -16.369 -11.401 10.564 1.00 86.81 95 TYR A C 1
ATOM 791 O O . TYR A 1 95 ? -17.323 -12.095 10.206 1.00 86.81 95 TYR A O 1
ATOM 799 N N . ASP A 1 96 ? -16.118 -11.102 11.836 1.00 86.38 96 ASP A N 1
ATOM 800 C CA . ASP A 1 96 ? -17.059 -11.383 12.907 1.00 86.38 96 ASP A CA 1
ATOM 801 C C . ASP A 1 96 ? -18.177 -10.325 12.876 1.00 86.38 96 ASP A C 1
ATOM 803 O O . ASP A 1 96 ? -18.037 -9.252 12.282 1.00 86.38 96 ASP A O 1
ATOM 807 N N . GLU A 1 97 ? -19.318 -10.613 13.500 1.00 85.62 97 GLU A N 1
ATOM 808 C CA . GLU A 1 97 ? -20.365 -9.604 13.660 1.00 85.62 97 GLU A CA 1
ATOM 809 C C . GLU A 1 97 ? -19.834 -8.441 14.517 1.00 85.62 97 GLU A C 1
ATOM 811 O O . GLU A 1 97 ? -19.174 -8.621 15.545 1.00 85.62 97 GLU A O 1
ATOM 816 N N . VAL A 1 98 ? -20.087 -7.224 14.040 1.00 88.94 98 VAL A N 1
ATOM 817 C CA . VAL A 1 98 ? -19.612 -5.997 14.672 1.00 88.94 98 VAL A CA 1
ATOM 818 C C . VAL A 1 98 ? -20.550 -5.638 15.821 1.00 88.94 98 VAL A C 1
ATOM 820 O O . VAL A 1 98 ? -21.738 -5.426 15.564 1.00 88.94 98 VAL A O 1
ATOM 823 N N . PRO A 1 99 ? -20.044 -5.472 17.058 1.00 89.06 99 PRO A N 1
ATOM 824 C CA . PRO A 1 99 ? -20.870 -5.020 18.167 1.00 89.06 99 PRO A CA 1
ATOM 825 C C . PRO A 1 99 ? -21.573 -3.697 17.842 1.00 89.06 99 PRO A C 1
ATOM 827 O O . PRO A 1 99 ? -20.941 -2.717 17.432 1.00 89.06 99 PRO A O 1
ATOM 830 N N . SER A 1 100 ? -22.894 -3.662 18.030 1.00 86.56 100 SER A N 1
ATOM 831 C CA . SER A 1 100 ? -23.755 -2.549 17.597 1.00 86.56 100 SER A CA 1
ATOM 832 C C . SER A 1 100 ? -23.327 -1.194 18.168 1.00 86.56 100 SER A C 1
ATOM 834 O O . SER A 1 100 ? -23.407 -0.170 17.490 1.00 86.56 100 SER A O 1
ATOM 836 N N . TYR A 1 101 ? -22.818 -1.180 19.400 1.00 86.62 101 TYR A N 1
ATOM 837 C CA . TYR A 1 101 ? -22.348 0.031 20.065 1.00 86.62 101 TYR A CA 1
ATOM 838 C C . TYR A 1 101 ? -21.081 0.614 19.419 1.00 86.62 101 TYR A C 1
ATOM 840 O O . TYR A 1 101 ? -20.909 1.828 19.437 1.00 86.62 101 TYR A O 1
ATOM 848 N N . ILE A 1 102 ? -20.223 -0.205 18.791 1.00 90.19 102 ILE A N 1
ATOM 849 C CA . ILE A 1 102 ? -19.047 0.285 18.051 1.00 90.19 102 ILE A CA 1
ATOM 850 C C . ILE A 1 102 ? -19.495 0.993 16.774 1.00 90.19 102 ILE A C 1
ATOM 852 O O . ILE A 1 102 ? -18.951 2.035 16.412 1.00 90.19 102 ILE A O 1
ATOM 856 N N . THR A 1 103 ? -20.508 0.448 16.100 1.00 87.44 103 THR A N 1
ATOM 857 C CA . THR A 1 103 ? -21.109 1.100 14.933 1.00 87.44 103 THR A CA 1
ATOM 858 C C . THR A 1 103 ? -21.725 2.440 15.324 1.00 87.44 103 THR A C 1
ATOM 860 O O . THR A 1 103 ? -21.421 3.446 14.686 1.00 87.44 103 THR A O 1
ATOM 863 N N . ARG A 1 104 ? -22.515 2.468 16.407 1.00 87.69 104 ARG A N 1
ATOM 864 C CA . ARG A 1 104 ? -23.178 3.686 16.902 1.00 87.69 104 ARG A CA 1
ATOM 865 C C . ARG A 1 104 ? -22.208 4.750 17.418 1.00 87.69 104 ARG A C 1
ATOM 867 O O . ARG A 1 104 ? -22.466 5.932 17.219 1.00 87.69 104 ARG A O 1
ATOM 874 N N . LEU A 1 105 ? -21.067 4.357 17.992 1.00 88.19 105 LEU A N 1
ATOM 875 C CA . LEU A 1 105 ? -20.017 5.277 18.456 1.00 88.19 105 LEU A CA 1
ATOM 876 C C . LEU A 1 105 ? -19.534 6.236 17.356 1.00 88.19 105 LEU A C 1
ATOM 878 O O . LEU A 1 105 ? -19.163 7.370 17.636 1.00 88.19 105 LEU A O 1
ATOM 882 N N . MET A 1 106 ? -19.550 5.780 16.103 1.00 82.25 106 MET A N 1
ATOM 883 C CA . MET A 1 106 ? -19.166 6.563 14.930 1.00 82.25 106 MET A CA 1
ATOM 884 C C . MET A 1 106 ? -20.393 7.142 14.215 1.00 82.25 106 MET A C 1
ATOM 886 O O . MET A 1 106 ? -20.402 7.201 12.990 1.00 82.25 106 MET A O 1
ATOM 890 N N . THR A 1 107 ? -21.449 7.508 14.939 1.00 82.12 107 THR A N 1
ATOM 891 C CA . THR A 1 107 ? -22.670 8.124 14.393 1.00 82.12 107 THR A CA 1
ATOM 892 C C . THR A 1 107 ? -23.252 9.132 15.384 1.00 82.12 107 THR A C 1
ATOM 894 O O . THR A 1 107 ? -22.794 9.229 16.521 1.00 82.12 107 THR A O 1
ATOM 897 N N . GLU A 1 108 ? -24.294 9.851 14.968 1.00 76.12 108 GLU A N 1
ATOM 898 C CA . GLU A 1 108 ? -25.078 10.730 15.849 1.00 76.12 108 GLU A CA 1
ATOM 899 C C . GLU A 1 108 ? -25.817 9.957 16.963 1.00 76.12 108 GLU A C 1
ATOM 901 O O . GLU A 1 108 ? -26.230 10.552 17.952 1.00 76.12 108 GLU A O 1
ATOM 906 N N . GLU A 1 109 ? -25.935 8.628 16.847 1.00 81.12 109 GLU A N 1
ATOM 907 C CA . GLU A 1 109 ? -26.562 7.739 17.837 1.00 81.12 109 GLU A CA 1
ATOM 908 C C . GLU A 1 109 ? -25.601 7.299 18.961 1.00 81.12 109 GLU A C 1
ATOM 910 O O . GLU A 1 109 ? -25.856 6.310 19.652 1.00 81.12 109 GLU A O 1
ATOM 915 N N . ASN A 1 110 ? -24.461 7.975 19.137 1.00 83.19 110 ASN A N 1
ATOM 916 C CA . ASN A 1 110 ? -23.522 7.648 20.207 1.00 83.19 110 ASN A CA 1
ATOM 917 C C . ASN A 1 110 ? -24.133 7.923 21.598 1.00 83.19 110 ASN A C 1
ATOM 919 O O . ASN A 1 110 ? -24.465 9.057 21.934 1.00 83.19 110 ASN A O 1
ATOM 923 N N . GLU A 1 111 ? -24.203 6.886 22.434 1.00 84.50 111 GLU A N 1
ATOM 924 C CA . GLU A 1 111 ? -24.772 6.934 23.793 1.00 84.50 111 GLU A CA 1
ATOM 925 C C . GLU A 1 111 ? -23.710 7.067 24.903 1.00 84.50 111 GLU A C 1
ATOM 927 O O . GLU A 1 111 ? -24.055 7.158 26.086 1.00 84.50 111 GLU A O 1
ATOM 932 N N . PHE A 1 112 ? -22.419 7.050 24.550 1.00 89.81 112 PHE A N 1
ATOM 933 C CA . PHE A 1 112 ? -21.322 7.117 25.515 1.00 89.81 112 PHE A CA 1
ATOM 934 C C . PHE A 1 112 ? -20.820 8.540 25.743 1.00 89.81 112 PHE A C 1
ATOM 936 O O . PHE A 1 112 ? -20.640 9.321 24.805 1.00 89.81 112 PHE A O 1
ATOM 943 N N . ILE A 1 113 ? -20.461 8.832 26.995 1.00 91.44 113 ILE A N 1
ATOM 944 C CA . ILE A 1 113 ? -19.743 10.059 27.343 1.00 91.44 113 ILE A CA 1
ATOM 945 C C . ILE A 1 113 ? -18.268 9.873 26.966 1.00 91.44 113 ILE A C 1
ATOM 947 O O . ILE A 1 113 ? -17.565 9.025 27.527 1.00 91.44 113 ILE A O 1
ATOM 951 N N .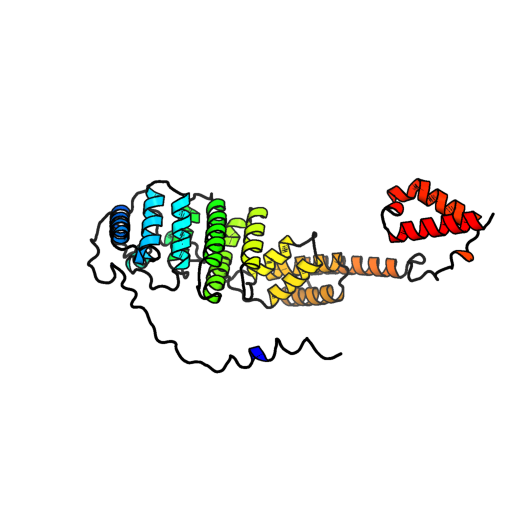 LEU A 1 114 ? -17.796 10.666 26.003 1.00 92.56 114 LEU A N 1
ATOM 952 C CA . LEU A 1 114 ? -16.395 10.674 25.586 1.00 92.56 114 LEU A CA 1
ATOM 953 C C . LEU A 1 114 ? -15.590 11.639 26.452 1.00 92.56 114 LEU A C 1
ATOM 955 O O . LEU A 1 114 ? -16.004 12.770 26.701 1.00 92.56 114 LEU A O 1
ATOM 959 N N . SER A 1 115 ? -14.411 11.200 26.886 1.00 93.56 115 SER A N 1
ATOM 960 C CA . SER A 1 115 ? -13.446 12.089 27.529 1.00 93.56 115 SER A CA 1
ATOM 961 C C . SER A 1 115 ? -12.902 13.111 26.522 1.00 93.56 115 SER A C 1
ATOM 963 O O . SER A 1 115 ? -12.980 12.924 25.304 1.00 93.56 115 SER A O 1
ATOM 965 N N . GLU A 1 116 ? -12.222 14.147 27.014 1.00 92.38 116 GLU A N 1
ATOM 966 C CA . GLU A 1 116 ? -11.473 15.074 26.158 1.00 92.38 116 GLU A CA 1
ATOM 967 C C . GLU A 1 116 ? -10.499 14.331 25.219 1.00 92.38 116 GLU A C 1
ATOM 969 O O . GLU A 1 116 ? -10.351 14.688 24.050 1.00 92.38 116 GLU A O 1
ATOM 974 N N . ARG A 1 117 ? -9.887 13.236 25.690 1.00 91.81 117 ARG A N 1
ATOM 975 C CA . ARG A 1 117 ? -8.895 12.453 24.938 1.00 91.81 117 ARG A CA 1
ATOM 976 C C . ARG A 1 117 ? -9.493 11.512 23.901 1.00 91.81 117 ARG A C 1
ATOM 978 O O . ARG A 1 117 ? -8.724 10.991 23.094 1.00 91.81 117 ARG A O 1
ATOM 985 N N . LEU A 1 118 ? -10.803 11.293 23.923 1.00 92.88 118 LEU A N 1
ATOM 986 C CA . LEU A 1 118 ? -11.543 10.490 22.946 1.00 92.88 118 LEU A CA 1
ATOM 987 C C . LEU A 1 118 ? -12.535 11.332 22.137 1.00 92.88 118 LEU A C 1
ATOM 989 O O . LEU A 1 118 ? -13.132 10.820 21.200 1.00 92.88 118 LEU A O 1
ATOM 993 N N . SER A 1 119 ? -12.666 12.626 22.441 1.00 90.00 119 SER A N 1
ATOM 994 C CA . SER A 1 119 ? -13.583 13.559 21.769 1.00 90.00 119 SER A CA 1
ATOM 995 C C . SER A 1 119 ? -13.392 13.655 20.249 1.00 90.00 119 SER A C 1
ATOM 997 O O . SER A 1 119 ? -14.295 14.079 19.537 1.00 90.00 119 SER A O 1
ATOM 999 N N . PHE A 1 120 ? -12.236 13.231 19.726 1.00 90.31 120 PHE A N 1
ATOM 1000 C CA . PHE A 1 120 ? -11.979 13.182 18.287 1.00 90.31 120 PHE A CA 1
ATOM 1001 C C . PHE A 1 120 ? -12.606 11.973 17.575 1.00 90.31 120 PHE A C 1
ATOM 1003 O O . PHE A 1 120 ? -12.541 11.903 16.346 1.00 90.31 120 PHE A O 1
ATOM 1010 N N . ILE A 1 121 ? -13.166 11.005 18.301 1.00 90.69 121 ILE A N 1
ATOM 1011 C CA . ILE A 1 121 ? -13.855 9.852 17.718 1.00 90.69 121 ILE A CA 1
ATOM 1012 C C . ILE A 1 121 ? -15.211 10.337 17.190 1.00 90.69 121 ILE A C 1
ATOM 1014 O O . ILE A 1 121 ? -16.203 10.365 17.908 1.00 90.69 121 ILE A O 1
ATOM 1018 N N . HIS A 1 122 ? -15.216 10.795 15.937 1.00 83.88 122 HIS A N 1
ATOM 1019 C CA . HIS A 1 122 ? -16.387 11.335 15.250 1.00 83.88 122 HIS A CA 1
ATOM 1020 C C . HIS A 1 122 ? -16.258 11.144 13.731 1.00 83.88 122 HIS A C 1
ATOM 1022 O O . HIS A 1 122 ? -15.140 11.093 13.208 1.00 83.88 122 H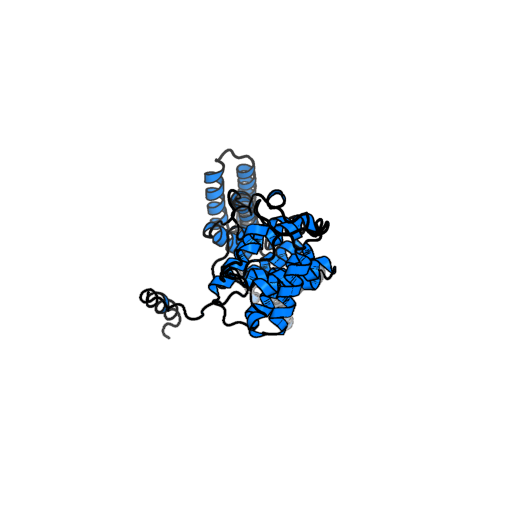IS A O 1
ATOM 1028 N N . LEU A 1 123 ? -17.387 11.075 13.013 1.00 80.69 123 LEU A N 1
ATOM 1029 C CA . LEU A 1 123 ? -17.422 10.874 11.554 1.00 80.69 123 LEU A CA 1
ATOM 1030 C C . LEU A 1 123 ? -16.656 11.948 10.777 1.00 80.69 123 LEU A C 1
ATOM 1032 O O . LEU A 1 123 ? -15.963 11.627 9.813 1.00 80.69 123 LEU A O 1
ATOM 1036 N N . ASP A 1 124 ? -16.738 13.200 11.224 1.00 84.56 124 ASP A N 1
ATOM 1037 C CA . ASP A 1 124 ? -16.091 14.342 10.559 1.00 84.56 124 ASP A CA 1
ATOM 1038 C C . ASP A 1 124 ? -14.560 14.259 10.568 1.00 84.56 124 ASP A C 1
ATOM 1040 O O . ASP A 1 124 ? -13.890 14.909 9.767 1.00 84.56 124 ASP A O 1
ATOM 1044 N N . ASN A 1 125 ? -13.994 13.437 11.454 1.00 86.06 125 ASN A N 1
ATOM 1045 C CA . ASN A 1 125 ? -12.552 13.241 11.569 1.00 86.06 125 ASN A CA 1
ATOM 1046 C C . ASN A 1 125 ? -12.030 12.073 10.714 1.00 86.06 125 ASN A C 1
ATOM 1048 O O . ASN A 1 125 ? -10.840 11.757 10.785 1.00 86.06 125 ASN A O 1
ATOM 1052 N N . ILE A 1 126 ? -12.888 11.428 9.914 1.00 86.62 126 ILE A N 1
ATOM 1053 C CA . ILE A 1 126 ? -12.511 10.343 9.001 1.00 86.62 126 ILE A CA 1
ATOM 1054 C C . ILE A 1 126 ? -12.154 10.919 7.627 1.00 86.62 126 ILE A C 1
ATOM 1056 O O . ILE A 1 126 ? -12.828 11.797 7.089 1.00 86.62 126 ILE A O 1
ATOM 1060 N N . SER A 1 127 ? -11.114 10.370 7.007 1.00 85.19 127 SER A N 1
ATOM 1061 C CA . SER A 1 127 ? -10.769 10.617 5.608 1.00 85.19 127 SER A CA 1
ATOM 1062 C C . SER A 1 127 ? -11.950 10.354 4.672 1.00 85.19 127 SER A C 1
ATOM 1064 O O . SER A 1 127 ? -12.577 9.301 4.752 1.00 85.19 127 SER A O 1
ATOM 1066 N N . GLU A 1 128 ? -12.171 11.234 3.692 1.00 83.38 128 GLU A N 1
ATOM 1067 C CA . GLU A 1 128 ? -13.221 11.059 2.670 1.00 83.38 128 GLU A CA 1
ATOM 1068 C C . GLU A 1 128 ? -13.222 9.656 2.042 1.00 83.38 128 GLU A C 1
ATOM 1070 O O . GLU A 1 128 ? -14.251 8.985 2.012 1.00 83.38 128 GLU A O 1
ATOM 1075 N N . GLY A 1 129 ? -12.046 9.154 1.646 1.00 79.25 129 GLY A N 1
ATOM 1076 C CA . GLY A 1 129 ? -11.900 7.821 1.046 1.00 79.25 129 GLY A CA 1
ATOM 1077 C C . GLY A 1 129 ? -12.199 6.640 1.981 1.00 79.25 129 GLY A C 1
ATOM 1078 O O . GLY A 1 129 ? -12.224 5.503 1.524 1.00 79.25 129 GLY A O 1
ATOM 1079 N N . LEU A 1 130 ? -12.410 6.878 3.281 1.00 86.44 130 LEU A N 1
ATOM 1080 C CA . LEU A 1 130 ? -12.718 5.854 4.286 1.00 86.44 130 LEU A CA 1
ATOM 1081 C C . LEU A 1 130 ? -14.150 5.972 4.839 1.00 86.44 130 LEU A C 1
ATOM 1083 O O . LEU A 1 130 ? -14.560 5.145 5.656 1.00 86.44 130 LEU A O 1
ATOM 1087 N N . LYS A 1 131 ? -14.964 6.933 4.378 1.00 83.62 131 LYS A N 1
ATOM 1088 C CA . LYS A 1 131 ? -16.350 7.105 4.859 1.00 83.62 131 LYS A CA 1
ATOM 1089 C C . LYS A 1 131 ? -17.248 5.889 4.616 1.00 83.62 131 LYS A C 1
ATOM 1091 O O . LYS A 1 131 ? -18.154 5.637 5.408 1.00 83.62 131 LYS A O 1
ATOM 1096 N N . LEU A 1 132 ? -16.975 5.099 3.579 1.00 84.38 132 LEU A N 1
ATOM 1097 C CA . LEU A 1 132 ? -17.680 3.842 3.286 1.00 84.38 132 LEU A CA 1
ATOM 1098 C C . LEU A 1 132 ? -16.917 2.592 3.755 1.00 84.38 132 LEU A C 1
ATOM 1100 O O . LEU A 1 132 ? -17.383 1.473 3.555 1.00 84.38 132 LEU A O 1
ATOM 1104 N N . ALA A 1 133 ? -15.750 2.759 4.384 1.00 89.44 133 ALA A N 1
ATOM 1105 C CA . ALA A 1 133 ? -14.977 1.639 4.899 1.00 89.44 133 ALA A CA 1
ATOM 1106 C C . ALA A 1 133 ? -15.663 0.986 6.112 1.00 89.44 133 ALA A C 1
ATOM 1108 O O . ALA A 1 133 ? -16.548 1.557 6.756 1.00 89.44 133 ALA A O 1
ATOM 1109 N N . HIS A 1 134 ? -15.205 -0.218 6.456 1.00 92.25 134 HIS A N 1
ATOM 1110 C CA . HIS A 1 134 ? -15.605 -0.890 7.688 1.00 92.25 134 HIS A CA 1
ATOM 1111 C C . HIS A 1 134 ? -15.311 -0.017 8.920 1.00 92.25 134 HIS A C 1
ATOM 1113 O O . HIS A 1 134 ? -14.295 0.684 8.953 1.00 92.25 134 HIS A O 1
ATOM 1119 N N . VAL A 1 135 ? -16.155 -0.087 9.956 1.00 92.81 135 VAL A N 1
ATOM 1120 C CA . VAL A 1 135 ? -16.052 0.789 11.140 1.00 92.81 135 VAL A CA 1
ATOM 1121 C C . VAL A 1 135 ? -14.696 0.700 11.847 1.00 92.81 135 VAL A C 1
ATOM 1123 O O . VAL A 1 135 ? -14.179 1.708 12.317 1.00 92.81 135 VAL A O 1
ATOM 1126 N N . TYR A 1 136 ? -14.046 -0.464 11.835 1.00 95.12 136 TYR A N 1
ATOM 1127 C CA . TYR A 1 136 ? -12.703 -0.616 12.410 1.00 95.12 136 TYR A CA 1
ATOM 1128 C C . TYR A 1 136 ? -11.634 0.196 11.665 1.00 95.12 136 TYR A C 1
ATOM 1130 O O . TYR A 1 136 ? -10.786 0.808 12.308 1.00 95.12 136 TYR A O 1
ATOM 1138 N N . TYR A 1 137 ? -11.698 0.288 10.330 1.00 94.00 137 TYR A N 1
ATOM 1139 C CA . TYR A 1 137 ? -10.804 1.174 9.573 1.00 94.00 137 TYR A CA 1
ATOM 1140 C C . TYR A 1 137 ? -11.093 2.647 9.873 1.00 94.00 137 TYR A C 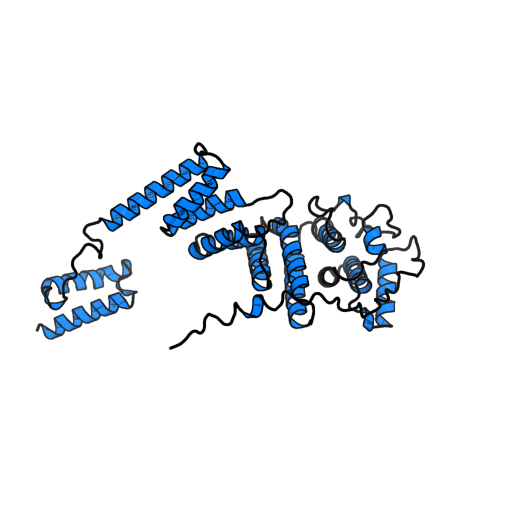1
ATOM 1142 O O . TYR A 1 137 ? -10.164 3.436 10.015 1.00 94.00 137 TYR A O 1
ATOM 1150 N N . LYS A 1 138 ? -12.369 3.016 10.028 1.00 93.06 138 LYS A N 1
ATOM 1151 C CA . LYS A 1 138 ? -12.763 4.379 10.415 1.00 93.06 138 LYS A CA 1
ATOM 1152 C C . LYS A 1 138 ? -12.171 4.773 11.769 1.00 93.06 138 LYS A C 1
ATOM 1154 O O . LYS A 1 138 ? -11.558 5.829 11.880 1.00 93.06 138 LYS A O 1
ATOM 1159 N N . LEU A 1 139 ? -12.287 3.895 12.767 1.00 94.06 139 LEU A N 1
ATOM 1160 C CA . LEU A 1 139 ? -11.699 4.101 14.092 1.00 94.06 139 LEU A CA 1
ATOM 1161 C C . LEU A 1 139 ? -10.181 4.267 14.010 1.00 94.06 139 LEU A C 1
ATOM 1163 O O . LEU A 1 139 ? -9.642 5.255 14.507 1.00 94.06 139 LEU A O 1
ATOM 1167 N N . ILE A 1 140 ? -9.493 3.337 13.340 1.00 94.19 140 ILE A N 1
ATOM 1168 C CA . ILE A 1 140 ? -8.038 3.402 13.157 1.00 94.19 140 ILE A CA 1
ATOM 1169 C C . ILE A 1 140 ? -7.633 4.711 12.465 1.00 94.19 140 ILE A C 1
ATOM 1171 O O . ILE A 1 140 ? -6.651 5.330 12.874 1.00 94.19 140 ILE A O 1
ATOM 1175 N N . ASP A 1 141 ? -8.392 5.176 11.469 1.00 91.81 141 ASP A N 1
ATOM 1176 C CA . ASP A 1 141 ? -8.119 6.442 10.781 1.00 91.81 141 ASP A CA 1
ATOM 1177 C C . ASP A 1 141 ? -8.223 7.654 11.716 1.00 91.81 141 ASP A C 1
ATOM 1179 O O . ASP A 1 141 ? -7.306 8.477 11.733 1.00 91.81 141 ASP A O 1
ATOM 1183 N N . CYS A 1 142 ? -9.254 7.729 12.567 1.00 91.88 142 CYS A N 1
ATOM 1184 C CA . CYS A 1 142 ? -9.373 8.787 13.577 1.00 91.88 142 CYS A CA 1
ATOM 1185 C C . CYS A 1 142 ? -8.150 8.831 14.508 1.00 91.88 142 CYS A C 1
ATOM 1187 O O . CYS A 1 142 ? -7.609 9.905 14.794 1.00 91.88 142 CYS A O 1
ATOM 1189 N N . PHE A 1 143 ? -7.668 7.667 14.953 1.00 92.62 143 PHE A N 1
ATOM 1190 C CA . PHE A 1 143 ? -6.485 7.579 15.811 1.00 92.62 143 PHE A CA 1
ATOM 1191 C C . PHE A 1 143 ? -5.187 7.933 15.076 1.00 92.62 143 PHE A C 1
ATOM 1193 O O . PHE A 1 143 ? -4.352 8.647 15.636 1.00 92.62 143 PHE A O 1
ATOM 1200 N N . ILE A 1 144 ? -5.005 7.481 13.833 1.00 89.88 144 ILE A N 1
ATOM 1201 C CA . ILE A 1 144 ? -3.815 7.795 13.029 1.00 89.88 144 ILE A CA 1
ATOM 1202 C C . ILE A 1 144 ? -3.772 9.291 12.693 1.00 89.88 144 ILE A C 1
ATOM 1204 O O . ILE A 1 144 ? -2.731 9.930 12.843 1.00 89.88 144 ILE A O 1
ATOM 1208 N N . ARG A 1 145 ? -4.885 9.877 12.250 1.00 83.62 145 ARG A N 1
ATOM 1209 C CA . ARG A 1 145 ? -4.911 11.268 11.781 1.00 83.62 145 ARG A CA 1
ATOM 1210 C C . ARG A 1 145 ? -4.956 12.275 12.913 1.00 83.62 145 ARG A C 1
ATOM 1212 O O . ARG A 1 145 ? -4.117 13.176 12.961 1.00 83.62 145 ARG A O 1
ATOM 1219 N N . THR A 1 146 ? -5.913 12.117 13.817 1.00 83.94 146 THR A N 1
ATOM 1220 C CA . THR A 1 146 ? -6.219 13.136 14.824 1.00 83.94 146 THR A CA 1
ATOM 1221 C C . THR A 1 146 ? -5.533 12.815 16.143 1.00 83.94 146 THR A C 1
ATOM 1223 O O . THR A 1 146 ? -4.832 13.663 16.699 1.00 83.94 146 THR A O 1
ATOM 1226 N N . GLY A 1 147 ? -5.640 11.567 16.606 1.00 76.94 147 GLY A N 1
ATOM 1227 C CA . GLY A 1 147 ? -5.043 11.140 17.872 1.00 76.94 147 GLY A CA 1
ATOM 1228 C C . GLY A 1 147 ? -3.512 11.240 17.882 1.00 76.94 147 GLY A C 1
ATOM 1229 O O . GLY A 1 147 ? -2.918 11.848 18.774 1.00 76.94 147 GLY A O 1
ATOM 1230 N N . ALA A 1 148 ? -2.847 10.661 16.882 1.00 78.44 148 ALA A N 1
ATOM 1231 C CA . ALA A 1 148 ? -1.387 10.563 16.833 1.00 78.44 148 ALA A CA 1
ATOM 1232 C C . ALA A 1 148 ? -0.687 11.870 16.423 1.00 78.44 148 ALA A C 1
ATOM 1234 O O . ALA A 1 148 ? 0.543 11.964 16.535 1.00 78.44 148 ALA A O 1
ATOM 1235 N N . LYS A 1 149 ? -1.447 12.877 15.964 1.00 77.50 149 LYS A N 1
ATOM 1236 C CA . LYS A 1 149 ? -0.947 14.180 15.492 1.00 77.50 149 LYS A CA 1
ATOM 1237 C C . LYS A 1 149 ? 0.211 14.036 14.490 1.00 77.50 149 LYS A C 1
ATOM 1239 O O . LYS A 1 149 ? 1.220 14.729 14.591 1.00 77.50 149 LYS A O 1
ATOM 1244 N N . GLY A 1 150 ? 0.102 13.080 13.564 1.00 67.44 150 GLY A N 1
ATOM 1245 C CA . GLY A 1 150 ? 1.095 12.834 12.511 1.00 67.44 150 GLY A CA 1
ATOM 1246 C C . GLY A 1 150 ? 2.253 11.890 12.869 1.00 67.44 150 GLY A C 1
ATOM 1247 O O . GLY A 1 150 ? 3.085 11.609 12.007 1.00 67.44 150 GLY A O 1
ATOM 1248 N N . ARG A 1 151 ? 2.326 11.345 14.094 1.00 78.69 151 ARG A N 1
ATOM 1249 C CA . ARG A 1 151 ? 3.326 10.321 14.476 1.00 78.69 151 ARG A CA 1
ATOM 1250 C C . ARG A 1 151 ? 2.881 8.915 14.059 1.00 78.69 151 ARG A C 1
ATOM 1252 O O . ARG A 1 151 ? 2.606 8.058 14.897 1.00 78.69 151 ARG A O 1
ATOM 1259 N N . ASN A 1 152 ? 2.822 8.687 12.750 1.00 85.06 152 ASN A N 1
ATOM 1260 C CA . ASN A 1 152 ? 2.092 7.550 12.178 1.00 85.06 152 ASN A CA 1
ATOM 1261 C C . ASN A 1 152 ? 2.948 6.285 12.011 1.00 85.06 152 ASN A C 1
ATOM 1263 O O . ASN A 1 152 ? 2.415 5.180 12.001 1.00 85.06 152 ASN A O 1
ATOM 1267 N N . SER A 1 153 ? 4.276 6.415 11.954 1.00 89.31 153 SER A N 1
ATOM 1268 C CA . SER A 1 153 ? 5.226 5.311 11.737 1.00 89.31 153 SER A CA 1
ATOM 1269 C C . SER A 1 153 ? 5.041 4.127 12.692 1.00 89.31 153 SER A C 1
ATOM 1271 O O . SER A 1 153 ? 5.234 2.971 12.315 1.00 89.31 153 SER A O 1
ATOM 1273 N N . SER A 1 154 ? 4.655 4.398 13.941 1.00 92.44 154 SER A N 1
ATOM 1274 C CA . SER A 1 154 ? 4.418 3.364 14.951 1.00 92.44 154 SER A CA 1
ATOM 1275 C C . SER A 1 154 ? 3.203 2.491 14.625 1.00 92.44 154 SER A C 1
ATOM 1277 O O . SER A 1 154 ? 3.255 1.294 14.883 1.00 92.44 154 SER A O 1
ATOM 1279 N N . TYR A 1 155 ? 2.157 3.037 13.995 1.00 94.56 155 TYR A N 1
ATOM 1280 C CA . TYR A 1 155 ? 0.996 2.262 13.546 1.00 94.56 155 TYR A CA 1
ATOM 1281 C C . TYR A 1 155 ? 1.383 1.265 12.461 1.00 94.56 155 TYR A C 1
ATOM 1283 O O . TYR A 1 155 ? 1.078 0.086 12.588 1.00 94.56 155 TYR A O 1
ATOM 1291 N N . PHE A 1 156 ? 2.135 1.694 11.449 1.00 94.50 156 PHE A N 1
ATOM 1292 C CA . PHE A 1 156 ? 2.579 0.796 10.381 1.00 94.50 156 PHE A CA 1
ATOM 1293 C C . PHE A 1 156 ? 3.490 -0.317 10.905 1.00 94.50 156 PHE A C 1
ATOM 1295 O O . PHE A 1 156 ? 3.308 -1.481 10.557 1.00 94.50 156 PHE A O 1
ATOM 1302 N N . LYS A 1 157 ? 4.431 0.007 11.802 1.00 94.69 157 LYS A N 1
ATOM 1303 C CA . LYS A 1 157 ? 5.295 -0.999 12.442 1.00 94.69 157 LYS A CA 1
ATOM 1304 C C . LYS A 1 157 ? 4.495 -1.993 13.286 1.00 94.69 157 LYS A C 1
ATOM 1306 O O . LYS A 1 157 ? 4.741 -3.194 13.194 1.00 94.69 157 LYS A O 1
ATOM 1311 N N . THR A 1 158 ? 3.538 -1.519 14.087 1.00 95.81 158 THR A N 1
ATOM 1312 C CA . THR A 1 158 ? 2.694 -2.406 14.897 1.00 95.81 158 THR A CA 1
ATOM 1313 C C . THR A 1 158 ? 1.785 -3.270 14.021 1.00 95.81 158 THR A C 1
ATOM 1315 O O . THR A 1 158 ? 1.676 -4.460 14.295 1.00 95.81 158 THR A O 1
ATOM 1318 N N . PHE A 1 159 ? 1.210 -2.728 12.942 1.00 95.56 159 PHE A N 1
ATOM 1319 C CA . PHE A 1 159 ? 0.420 -3.500 11.979 1.00 95.56 159 PHE A CA 1
ATOM 1320 C C . PHE A 1 159 ? 1.226 -4.670 11.407 1.00 95.56 159 PHE A C 1
ATOM 1322 O O . PHE A 1 159 ? 0.804 -5.819 11.517 1.00 95.56 159 PHE A O 1
ATOM 1329 N N . MET A 1 160 ? 2.426 -4.394 10.881 1.00 94.75 160 MET A N 1
ATOM 1330 C CA . MET A 1 160 ? 3.303 -5.431 10.326 1.00 94.75 160 MET A CA 1
ATOM 1331 C C . MET A 1 160 ? 3.646 -6.509 11.369 1.00 94.75 160 MET A C 1
ATOM 1333 O O . MET A 1 160 ? 3.590 -7.700 11.069 1.00 94.75 160 MET A O 1
ATOM 1337 N N . LYS A 1 161 ? 3.928 -6.110 12.618 1.00 93.88 161 LYS A N 1
ATOM 1338 C CA . LYS A 1 161 ? 4.192 -7.041 13.730 1.00 93.88 161 LYS A CA 1
ATOM 1339 C C . LYS A 1 161 ? 2.982 -7.932 14.042 1.00 93.88 161 LYS A C 1
ATOM 1341 O O . LYS A 1 161 ? 3.145 -9.135 14.216 1.00 93.88 161 LYS A O 1
ATOM 1346 N N . VAL A 1 162 ? 1.777 -7.360 14.116 1.00 91.94 162 VAL A N 1
ATOM 1347 C CA . VAL A 1 162 ? 0.545 -8.114 14.414 1.00 91.94 162 VAL A CA 1
ATOM 1348 C C . VAL A 1 162 ? 0.232 -9.112 13.301 1.00 91.94 162 VAL A C 1
ATOM 1350 O O . VAL A 1 162 ? -0.059 -10.269 13.601 1.00 91.94 162 VAL A O 1
ATOM 1353 N N . ILE A 1 163 ? 0.354 -8.702 12.035 1.00 90.31 163 ILE A N 1
ATOM 1354 C CA . ILE A 1 163 ? 0.154 -9.585 10.878 1.00 90.31 163 ILE A CA 1
ATOM 1355 C C . ILE A 1 163 ? 1.136 -10.757 10.898 1.00 90.31 163 ILE A C 1
ATOM 1357 O O . ILE A 1 163 ? 0.702 -11.903 10.776 1.00 90.31 163 ILE A O 1
ATOM 1361 N N . ALA A 1 164 ? 2.434 -10.488 11.072 1.00 88.50 164 ALA A N 1
ATOM 1362 C CA . ALA A 1 164 ? 3.456 -11.533 11.098 1.00 88.50 164 ALA A CA 1
ATOM 1363 C C . ALA A 1 164 ? 3.146 -12.579 12.184 1.00 88.50 164 ALA A C 1
ATOM 1365 O O . ALA A 1 164 ? 3.056 -13.770 11.894 1.00 88.50 164 ALA A O 1
ATOM 1366 N N . ASN A 1 165 ? 2.839 -12.120 13.401 1.00 86.00 165 ASN A N 1
ATOM 1367 C CA . ASN A 1 165 ? 2.504 -13.000 14.521 1.00 86.00 165 ASN A CA 1
ATOM 1368 C C . ASN A 1 165 ? 1.206 -13.796 14.294 1.00 86.00 165 ASN A C 1
ATOM 1370 O O . ASN A 1 165 ? 1.111 -14.954 14.697 1.00 86.00 165 ASN A O 1
ATOM 1374 N N . LYS A 1 166 ? 0.171 -13.193 13.697 1.00 78.25 166 LYS A N 1
ATOM 1375 C CA . LYS A 1 166 ? -1.115 -13.874 13.463 1.00 78.25 166 LYS A CA 1
ATOM 1376 C C . LYS A 1 166 ? -1.018 -14.922 12.355 1.00 78.25 166 LYS A C 1
ATOM 1378 O O . LYS A 1 166 ? -1.616 -15.991 12.499 1.00 78.25 166 LYS A O 1
ATOM 1383 N N . LYS A 1 167 ? -0.241 -14.665 11.297 1.00 70.00 167 LYS A N 1
ATOM 1384 C CA . LYS A 1 167 ? -0.014 -15.630 10.209 1.00 70.00 167 LYS A CA 1
ATOM 1385 C C . LYS A 1 167 ? 0.681 -16.901 10.707 1.00 70.00 167 LYS A C 1
ATOM 1387 O O . LYS A 1 167 ? 0.337 -17.988 10.262 1.00 70.00 167 LYS A O 1
ATOM 1392 N N . GLU A 1 168 ? 1.597 -16.777 11.665 1.00 69.69 168 GLU A N 1
ATOM 1393 C CA . GLU A 1 168 ? 2.287 -17.927 12.269 1.00 69.69 168 GLU A CA 1
ATOM 1394 C C . GLU A 1 168 ? 1.387 -18.765 13.196 1.00 69.69 168 GLU A C 1
ATOM 1396 O O . GLU A 1 168 ? 1.599 -19.967 13.328 1.00 69.69 168 GLU A O 1
ATOM 1401 N N . ASN A 1 169 ? 0.369 -18.155 13.816 1.00 63.94 169 ASN A N 1
ATOM 1402 C CA . ASN A 1 169 ? -0.378 -18.756 14.928 1.00 63.94 169 ASN A CA 1
ATOM 1403 C C . ASN A 1 169 ? -1.832 -19.155 14.615 1.00 63.94 169 ASN A C 1
ATOM 1405 O O . ASN A 1 169 ? -2.528 -19.631 15.512 1.00 63.94 169 ASN A O 1
ATOM 1409 N N . SER A 1 170 ? -2.346 -18.938 13.400 1.00 59.91 170 SER A N 1
ATOM 1410 C CA . SER A 1 170 ? -3.784 -19.097 13.122 1.00 59.91 170 SER A CA 1
ATOM 1411 C C . SER A 1 170 ? -4.106 -20.017 11.941 1.00 59.91 170 SER A C 1
ATOM 1413 O O . SER A 1 170 ? -3.458 -19.981 10.902 1.00 59.91 170 SER A O 1
ATOM 1415 N N . ASN A 1 171 ? -5.199 -20.778 12.080 1.00 57.00 171 ASN A N 1
ATOM 1416 C CA . ASN A 1 171 ? -5.881 -21.491 10.989 1.00 57.00 171 ASN A CA 1
ATOM 1417 C C . ASN A 1 171 ? -6.899 -20.586 10.257 1.00 57.00 171 ASN A C 1
ATOM 1419 O O . ASN A 1 171 ? -7.905 -21.074 9.738 1.00 57.00 171 ASN A O 1
ATOM 1423 N N . TYR A 1 172 ? -6.704 -19.263 10.268 1.00 56.34 172 TYR A N 1
ATOM 1424 C CA . TYR A 1 172 ? -7.646 -18.342 9.629 1.00 56.34 172 TYR A CA 1
ATOM 1425 C C . TYR A 1 172 ? -7.612 -18.533 8.101 1.00 56.34 172 TYR A C 1
ATOM 1427 O O . TYR A 1 172 ? -6.533 -18.751 7.539 1.00 56.34 172 TYR A O 1
ATOM 1435 N N . PRO A 1 173 ? -8.751 -18.440 7.394 1.00 57.59 173 PRO A N 1
ATOM 1436 C CA . PRO A 1 173 ? -8.752 -18.585 5.947 1.00 57.59 173 PRO A CA 1
ATOM 1437 C C . PRO A 1 173 ? -7.891 -17.499 5.288 1.00 57.59 173 PRO A C 1
ATOM 1439 O O . PRO A 1 173 ? -8.146 -16.308 5.442 1.00 57.59 173 PRO A O 1
ATOM 1442 N N . LEU A 1 174 ? -6.885 -17.916 4.520 1.00 60.59 174 LEU A N 1
ATOM 1443 C CA . LEU A 1 174 ? -5.837 -17.036 3.976 1.00 60.59 174 LEU A CA 1
ATOM 1444 C C . LEU A 1 174 ? -6.382 -15.898 3.091 1.00 60.59 174 LEU A C 1
ATOM 1446 O O . LEU A 1 174 ? -5.848 -14.796 3.098 1.00 60.59 174 LEU A O 1
ATOM 1450 N N . HIS A 1 175 ? -7.510 -16.117 2.412 1.00 61.72 175 HIS A N 1
ATOM 1451 C CA . HIS A 1 175 ? -8.158 -15.098 1.579 1.00 61.72 175 HIS A CA 1
ATOM 1452 C C . HIS A 1 175 ? -8.701 -13.893 2.370 1.00 61.72 175 HIS A C 1
ATOM 1454 O O . HIS A 1 175 ? -8.801 -12.801 1.818 1.00 61.72 175 HIS A O 1
ATOM 1460 N N . HIS A 1 176 ? -9.026 -14.067 3.654 1.00 75.19 176 HIS A N 1
ATOM 1461 C CA . HIS A 1 176 ? -9.431 -12.971 4.536 1.00 75.19 176 HIS A CA 1
ATOM 1462 C C . HIS A 1 176 ? -8.235 -12.111 4.961 1.00 75.19 176 HIS A C 1
ATOM 1464 O O . HIS A 1 176 ? -8.367 -10.896 5.100 1.00 75.19 176 HIS A O 1
ATOM 1470 N N . TYR A 1 177 ? -7.052 -12.719 5.108 1.00 81.44 177 TYR A N 1
ATOM 1471 C CA . TYR A 1 177 ? -5.822 -11.979 5.391 1.00 81.44 177 TYR A CA 1
ATOM 1472 C C . TYR A 1 177 ? -5.430 -11.068 4.230 1.00 81.44 177 TYR A C 1
ATOM 1474 O O . TYR A 1 177 ? -5.098 -9.906 4.461 1.00 81.44 177 TYR A O 1
ATOM 1482 N N . ASP A 1 178 ? -5.520 -11.557 2.993 1.00 87.12 178 ASP A N 1
ATOM 1483 C CA . ASP A 1 178 ? -5.173 -10.764 1.811 1.00 87.12 178 ASP A CA 1
ATOM 1484 C C . ASP A 1 178 ? -6.053 -9.512 1.673 1.00 87.12 178 ASP A C 1
ATOM 1486 O O . ASP A 1 178 ? -5.537 -8.425 1.415 1.00 87.12 178 ASP A O 1
ATOM 1490 N N . ASP A 1 179 ? -7.366 -9.624 1.907 1.00 88.00 179 ASP A N 1
ATOM 1491 C CA . ASP A 1 179 ? -8.286 -8.478 1.837 1.00 88.00 179 ASP A CA 1
ATOM 1492 C C . ASP A 1 179 ? -7.952 -7.415 2.897 1.00 88.00 179 ASP A C 1
ATOM 1494 O O . ASP A 1 179 ? -7.917 -6.222 2.588 1.00 88.00 179 ASP A O 1
ATOM 1498 N N . ILE A 1 180 ? -7.621 -7.829 4.127 1.00 90.69 180 ILE A N 1
ATOM 1499 C CA . ILE A 1 180 ? -7.210 -6.900 5.189 1.00 90.69 180 ILE A CA 1
ATOM 1500 C C . ILE A 1 180 ? -5.902 -6.188 4.822 1.00 90.69 180 ILE A C 1
ATOM 1502 O O . ILE A 1 180 ? -5.804 -4.967 4.987 1.00 90.69 180 ILE A O 1
ATOM 1506 N N . LEU A 1 181 ? -4.907 -6.931 4.320 1.00 92.81 181 LEU A N 1
ATOM 1507 C CA . LEU A 1 181 ? -3.610 -6.396 3.896 1.00 92.81 181 LEU A CA 1
ATOM 1508 C C . LEU A 1 181 ? -3.770 -5.373 2.770 1.00 92.81 181 LEU A C 1
ATOM 1510 O O . LEU A 1 181 ? -3.241 -4.263 2.866 1.00 92.81 181 LEU A O 1
ATOM 1514 N N . LEU A 1 182 ? -4.525 -5.730 1.728 1.00 91.94 182 LEU A N 1
ATOM 1515 C CA . LEU A 1 182 ? -4.761 -4.867 0.575 1.00 91.94 182 LEU A CA 1
ATOM 1516 C C . LEU A 1 182 ? -5.542 -3.615 0.968 1.00 91.94 182 LEU A C 1
ATOM 1518 O O . LEU A 1 182 ? -5.096 -2.514 0.661 1.00 91.94 182 LEU A O 1
ATOM 1522 N N . ARG A 1 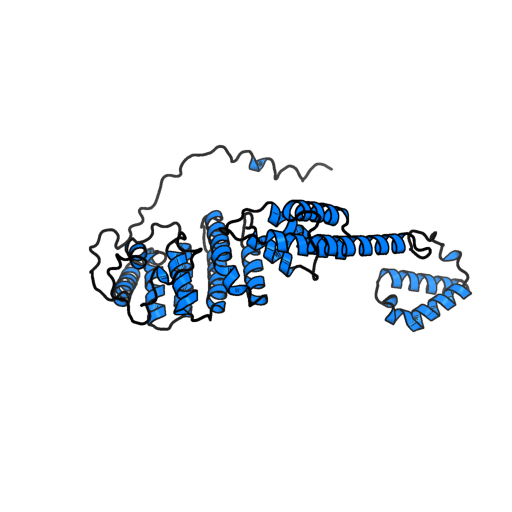183 ? -6.654 -3.740 1.702 1.00 91.06 183 ARG A N 1
ATOM 1523 C CA . ARG A 1 183 ? -7.435 -2.573 2.148 1.00 91.06 183 ARG A CA 1
ATOM 1524 C C . ARG A 1 183 ? -6.627 -1.656 3.053 1.00 91.06 183 ARG A C 1
ATOM 1526 O O . ARG A 1 183 ? -6.672 -0.443 2.875 1.00 91.06 183 ARG A O 1
ATOM 1533 N N . PHE A 1 184 ? -5.857 -2.216 3.989 1.00 93.06 184 PHE A N 1
ATOM 1534 C CA . PHE A 1 184 ? -4.981 -1.414 4.840 1.00 93.06 184 PHE A CA 1
ATOM 1535 C C . PHE A 1 184 ? -3.953 -0.643 4.001 1.00 93.06 184 PHE A C 1
ATOM 1537 O O . PHE A 1 184 ? -3.767 0.559 4.197 1.00 93.06 184 PHE A O 1
ATOM 1544 N N . TYR A 1 185 ? -3.317 -1.306 3.033 1.00 93.31 185 TYR A N 1
ATOM 1545 C CA . TYR A 1 185 ? -2.378 -0.644 2.135 1.00 93.31 185 TYR A CA 1
ATOM 1546 C C . TYR A 1 185 ? -3.054 0.474 1.332 1.00 93.31 185 TYR A C 1
ATOM 1548 O O . TYR A 1 185 ? -2.570 1.604 1.328 1.00 93.31 185 TYR A O 1
ATOM 1556 N N . GLU A 1 186 ? -4.201 0.207 0.709 1.00 90.12 186 GLU A N 1
ATOM 1557 C CA . GLU A 1 186 ? -4.933 1.185 -0.104 1.00 90.12 186 GLU A CA 1
ATOM 1558 C C . GLU A 1 186 ? -5.369 2.413 0.695 1.00 90.12 186 GLU A C 1
ATOM 1560 O O . GLU A 1 186 ? -5.191 3.540 0.233 1.00 90.12 186 GLU A O 1
ATOM 1565 N N . TYR A 1 187 ? -5.855 2.218 1.920 1.00 89.31 187 TYR A N 1
ATOM 1566 C CA . TYR A 1 187 ? -6.293 3.318 2.773 1.00 89.31 187 TYR A CA 1
ATOM 1567 C C . TYR A 1 187 ? -5.142 4.183 3.289 1.00 89.31 187 TYR A C 1
ATOM 1569 O O . TYR A 1 187 ? -5.298 5.401 3.394 1.00 89.31 187 TYR A O 1
ATOM 1577 N N . TYR A 1 188 ? -3.980 3.591 3.590 1.00 89.88 188 TYR A N 1
ATOM 1578 C CA . TYR A 1 188 ? -2.959 4.290 4.374 1.00 89.88 188 TYR A CA 1
ATOM 1579 C C . TYR A 1 188 ? -1.609 4.507 3.683 1.00 89.88 188 TYR A C 1
ATOM 1581 O O . TYR A 1 188 ? -0.828 5.313 4.188 1.00 89.88 188 TYR A O 1
ATOM 1589 N N . HIS A 1 189 ? -1.311 3.905 2.523 1.00 90.38 189 HIS A N 1
ATOM 1590 C CA . HIS A 1 189 ? -0.015 4.115 1.846 1.00 90.38 189 HIS A CA 1
ATOM 1591 C C . HIS A 1 189 ? 0.276 5.601 1.576 1.00 90.38 189 HIS A C 1
ATOM 1593 O O . HIS A 1 189 ? 1.416 6.051 1.692 1.00 90.38 189 HIS A O 1
ATOM 1599 N N . ARG A 1 190 ? -0.758 6.407 1.296 1.00 87.56 190 ARG A N 1
ATOM 1600 C CA . ARG A 1 190 ? -0.606 7.849 1.031 1.00 87.56 190 ARG A CA 1
ATOM 1601 C C . ARG A 1 190 ? -0.124 8.652 2.220 1.00 87.56 190 ARG A C 1
ATOM 1603 O O . ARG A 1 190 ? 0.545 9.666 2.037 1.00 87.56 190 ARG A O 1
ATOM 1610 N N . VAL A 1 191 ? -0.424 8.184 3.428 1.00 87.38 191 VAL A N 1
ATOM 1611 C CA . VAL A 1 191 ? 0.087 8.781 4.665 1.00 87.38 191 VAL A CA 1
ATOM 1612 C C . VAL A 1 191 ? 1.618 8.702 4.702 1.00 87.38 191 VAL A C 1
ATOM 1614 O O . VAL A 1 191 ? 2.260 9.560 5.305 1.00 87.38 191 VAL A O 1
ATOM 1617 N N . LEU A 1 192 ? 2.207 7.722 4.009 1.00 87.69 192 LEU A N 1
ATOM 1618 C CA . LEU A 1 192 ? 3.645 7.478 3.950 1.00 87.69 192 LEU A CA 1
ATOM 1619 C C . LEU A 1 192 ? 4.334 8.007 2.684 1.00 87.69 192 LEU A C 1
ATOM 1621 O O . LEU A 1 192 ? 5.545 7.865 2.586 1.00 87.69 192 LEU A O 1
ATOM 1625 N N . ILE A 1 193 ? 3.636 8.661 1.743 1.00 85.25 193 ILE A N 1
ATOM 1626 C CA . ILE A 1 193 ? 4.254 9.166 0.491 1.00 85.25 193 ILE A CA 1
ATOM 1627 C C . ILE A 1 193 ? 5.430 10.120 0.754 1.00 85.25 193 ILE A C 1
ATOM 1629 O O . ILE A 1 193 ? 6.337 10.221 -0.058 1.00 85.25 193 ILE A O 1
ATOM 1633 N N . LYS A 1 194 ? 5.440 10.823 1.893 1.00 84.56 194 LYS A N 1
ATOM 1634 C CA . LYS A 1 194 ? 6.548 11.718 2.268 1.00 84.56 194 LYS A CA 1
ATOM 1635 C C . LYS A 1 194 ? 7.740 10.992 2.908 1.00 84.56 194 LYS A C 1
ATOM 1637 O O . LYS A 1 194 ? 8.745 11.633 3.200 1.00 84.56 194 LYS A O 1
ATOM 1642 N N . ASN A 1 195 ? 7.624 9.693 3.175 1.00 89.12 195 ASN A N 1
ATOM 1643 C CA . ASN A 1 195 ? 8.649 8.869 3.804 1.00 89.12 195 ASN A CA 1
ATOM 1644 C C . ASN A 1 195 ? 8.868 7.585 2.990 1.00 89.12 195 ASN A C 1
ATOM 1646 O O . ASN A 1 195 ? 8.395 6.506 3.356 1.00 89.12 195 ASN A O 1
ATOM 1650 N N . ASP A 1 196 ? 9.618 7.719 1.893 1.00 90.50 196 ASP A N 1
ATOM 1651 C CA . ASP A 1 196 ? 9.897 6.647 0.929 1.00 90.50 196 ASP A CA 1
ATOM 1652 C C . ASP A 1 196 ? 10.398 5.356 1.585 1.00 90.50 196 ASP A C 1
ATOM 1654 O O . ASP A 1 196 ? 9.991 4.270 1.183 1.00 90.50 196 ASP A O 1
ATOM 1658 N N . ASN A 1 197 ? 11.238 5.443 2.621 1.00 92.38 197 ASN A N 1
ATOM 1659 C CA . ASN A 1 197 ? 11.762 4.255 3.298 1.00 92.38 197 ASN A CA 1
ATOM 1660 C C . ASN A 1 197 ? 10.661 3.475 4.028 1.00 92.38 197 ASN A C 1
ATOM 1662 O O . ASN A 1 197 ? 10.615 2.248 3.949 1.00 92.38 197 ASN A O 1
ATOM 1666 N N . GLU A 1 198 ? 9.765 4.164 4.735 1.00 92.38 198 GLU A N 1
ATOM 1667 C CA . GLU A 1 198 ? 8.653 3.507 5.429 1.00 92.38 198 GLU A CA 1
ATOM 1668 C C . GLU A 1 198 ? 7.609 2.974 4.453 1.00 92.38 198 GLU A C 1
ATOM 1670 O O . GLU A 1 198 ? 7.127 1.855 4.638 1.00 92.38 198 GLU A O 1
ATOM 1675 N N . LEU A 1 199 ? 7.311 3.725 3.391 1.00 95.31 199 LEU A N 1
ATOM 1676 C CA . LEU A 1 199 ? 6.414 3.263 2.339 1.00 95.31 199 LEU A CA 1
ATOM 1677 C C . LEU A 1 199 ? 6.982 2.033 1.621 1.00 95.31 199 LEU A C 1
ATOM 1679 O O . LEU A 1 199 ? 6.247 1.072 1.401 1.00 95.31 199 LEU A O 1
ATOM 1683 N N . ASN A 1 200 ? 8.278 2.017 1.305 1.00 96.12 200 ASN A N 1
ATOM 1684 C CA . ASN A 1 200 ? 8.938 0.862 0.701 1.00 96.12 200 ASN A CA 1
ATOM 1685 C C . ASN A 1 200 ? 8.877 -0.362 1.624 1.00 96.12 200 ASN A C 1
ATOM 1687 O O . ASN A 1 200 ? 8.491 -1.443 1.187 1.00 96.12 200 ASN A O 1
ATOM 1691 N N . ASN A 1 201 ? 9.169 -0.186 2.917 1.00 96.06 201 ASN A N 1
ATOM 1692 C CA . ASN A 1 201 ? 9.080 -1.271 3.895 1.00 96.06 201 ASN A CA 1
ATOM 1693 C C . ASN A 1 201 ? 7.663 -1.849 3.984 1.00 96.06 201 ASN A C 1
ATOM 1695 O O . ASN A 1 201 ? 7.507 -3.067 3.946 1.00 96.06 201 ASN A O 1
ATOM 1699 N N . LEU A 1 202 ? 6.634 -0.995 4.048 1.00 96.75 202 LEU A N 1
ATOM 1700 C CA . LEU A 1 202 ? 5.242 -1.444 4.040 1.00 96.75 202 LEU A CA 1
ATOM 1701 C C . LEU A 1 202 ? 4.896 -2.164 2.727 1.00 96.75 202 LEU A C 1
ATOM 1703 O O . LEU A 1 202 ? 4.312 -3.239 2.758 1.00 96.75 202 LEU A O 1
ATOM 1707 N N . THR A 1 203 ? 5.281 -1.598 1.582 1.00 96.94 203 THR A N 1
ATOM 1708 C CA . THR A 1 203 ? 5.014 -2.155 0.244 1.00 96.94 203 THR A CA 1
ATOM 1709 C C . THR A 1 203 ? 5.607 -3.558 0.102 1.00 96.94 203 THR A C 1
ATOM 1711 O O . THR A 1 203 ? 4.904 -4.494 -0.279 1.00 96.94 203 THR A O 1
ATOM 1714 N N . LEU A 1 204 ? 6.880 -3.729 0.468 1.00 96.69 204 LEU A N 1
ATOM 1715 C CA . LEU A 1 204 ? 7.553 -5.027 0.441 1.00 96.69 204 LEU A CA 1
ATOM 1716 C C . LEU A 1 204 ? 6.935 -6.005 1.439 1.00 96.69 204 LEU A C 1
ATOM 1718 O O . LEU A 1 204 ? 6.727 -7.164 1.088 1.00 96.69 204 LEU A O 1
ATOM 1722 N N . PHE A 1 205 ? 6.611 -5.544 2.650 1.00 96.56 205 PHE A N 1
ATOM 1723 C CA . PHE A 1 205 ? 5.978 -6.380 3.664 1.00 96.56 205 PHE A CA 1
ATOM 1724 C C . PHE A 1 205 ? 4.642 -6.939 3.170 1.00 96.56 205 PHE A C 1
ATOM 1726 O O . PHE A 1 205 ? 4.452 -8.153 3.203 1.00 96.56 205 PHE A O 1
ATOM 1733 N N . ILE A 1 206 ? 3.744 -6.079 2.674 1.00 95.75 206 ILE A N 1
ATOM 1734 C CA . ILE A 1 206 ? 2.441 -6.499 2.142 1.00 95.75 206 ILE A CA 1
ATOM 1735 C C . ILE A 1 206 ? 2.648 -7.504 1.009 1.00 95.75 206 ILE A C 1
ATOM 1737 O O . ILE A 1 206 ? 2.126 -8.612 1.081 1.00 95.75 206 ILE A O 1
ATOM 1741 N N . TYR A 1 207 ? 3.475 -7.168 0.015 1.00 95.38 207 TYR A N 1
ATOM 1742 C CA . TYR A 1 207 ? 3.728 -8.040 -1.133 1.00 95.38 207 TYR A CA 1
ATOM 1743 C C . TYR A 1 207 ? 4.259 -9.429 -0.741 1.00 95.38 207 TYR A C 1
ATOM 1745 O O . TYR A 1 207 ? 3.849 -10.428 -1.322 1.00 95.38 207 TYR A O 1
ATOM 1753 N N . GLN A 1 208 ? 5.135 -9.511 0.263 1.00 93.12 208 GLN A N 1
ATOM 1754 C CA . GLN A 1 208 ? 5.677 -10.782 0.759 1.00 93.12 208 GLN A CA 1
ATOM 1755 C C . GLN A 1 208 ? 4.658 -11.624 1.539 1.00 93.12 208 GLN A C 1
ATOM 1757 O O . GLN A 1 208 ? 4.842 -12.835 1.665 1.00 93.12 208 GLN A O 1
ATOM 1762 N N . HIS A 1 209 ? 3.616 -10.999 2.093 1.00 90.81 209 HIS A N 1
ATOM 1763 C CA . HIS A 1 209 ? 2.634 -11.674 2.941 1.00 90.81 209 HIS A CA 1
ATOM 1764 C C . HIS A 1 209 ? 1.335 -12.039 2.221 1.00 90.81 209 HIS A C 1
ATOM 1766 O O . HIS A 1 209 ? 0.610 -12.879 2.761 1.00 90.81 209 HIS A O 1
ATOM 1772 N N . LEU A 1 210 ? 1.088 -11.486 1.030 1.00 90.06 210 LEU A N 1
ATOM 1773 C CA . LEU A 1 210 ? -0.034 -11.857 0.167 1.00 90.06 210 LEU A CA 1
ATOM 1774 C C . LEU A 1 210 ? 0.134 -13.265 -0.419 1.00 90.06 210 LEU A C 1
ATOM 1776 O O . LEU A 1 210 ? 1.233 -13.660 -0.814 1.00 90.06 210 LEU A O 1
ATOM 1780 N N . GLU A 1 211 ? -0.967 -14.008 -0.525 1.00 84.19 211 GLU A N 1
ATOM 1781 C CA . GLU A 1 211 ? -1.014 -15.262 -1.293 1.00 84.19 211 GLU A CA 1
ATOM 1782 C C . GLU A 1 211 ? -1.668 -15.096 -2.671 1.00 84.19 211 GLU A C 1
ATOM 1784 O O . GLU A 1 211 ? -1.337 -15.822 -3.617 1.00 84.19 211 GLU A O 1
ATOM 1789 N N . GLY A 1 212 ? -2.609 -14.158 -2.773 1.00 83.12 212 GLY A N 1
ATOM 1790 C CA . GLY A 1 212 ? -3.311 -13.765 -3.984 1.00 83.12 212 GLY A CA 1
ATOM 1791 C C . GLY A 1 212 ? -2.625 -12.651 -4.779 1.00 83.12 212 GLY A C 1
ATOM 1792 O O . GLY A 1 212 ? -1.451 -12.330 -4.598 1.00 83.12 212 GLY A O 1
ATOM 1793 N N . GLU A 1 213 ? -3.382 -12.075 -5.713 1.00 86.50 213 GLU A N 1
ATOM 1794 C CA . GLU A 1 213 ? -2.923 -10.960 -6.545 1.00 86.50 213 GLU A CA 1
ATOM 1795 C C . GLU A 1 213 ? -2.964 -9.632 -5.778 1.00 86.50 213 GLU A C 1
ATOM 1797 O O . GLU A 1 213 ? -3.881 -9.370 -4.997 1.00 86.50 213 GLU A O 1
ATOM 1802 N N . GLY A 1 214 ? -1.965 -8.783 -6.025 1.00 91.31 214 GLY A N 1
ATOM 1803 C CA . GLY A 1 214 ? -1.884 -7.441 -5.461 1.00 91.31 214 GLY A CA 1
ATOM 1804 C C . GLY A 1 214 ? -2.817 -6.426 -6.129 1.00 91.31 214 GLY A C 1
ATOM 1805 O O . GLY A 1 214 ? -3.486 -6.698 -7.127 1.00 91.31 214 GLY A O 1
ATOM 1806 N N . SER A 1 215 ? -2.834 -5.211 -5.588 1.00 91.88 215 SER A N 1
ATOM 1807 C CA . SER A 1 215 ? -3.546 -4.067 -6.162 1.00 91.88 215 SER A CA 1
ATOM 1808 C C . SER A 1 215 ? -2.675 -3.240 -7.114 1.00 91.88 215 SER A C 1
ATOM 1810 O O . SER A 1 215 ? -1.445 -3.327 -7.091 1.00 91.88 215 SER A O 1
ATOM 1812 N N . GLN A 1 216 ? -3.302 -2.373 -7.919 1.00 92.81 216 GLN A N 1
ATOM 1813 C CA . GLN A 1 216 ? -2.561 -1.426 -8.765 1.00 92.81 216 GLN A CA 1
ATOM 1814 C C . GLN A 1 216 ? -1.615 -0.529 -7.959 1.00 92.81 216 GLN A C 1
ATOM 1816 O O . GLN A 1 216 ? -0.453 -0.396 -8.333 1.00 92.81 216 GLN A O 1
ATOM 1821 N N . SER A 1 217 ? -2.065 0.052 -6.840 1.00 93.12 217 SER A N 1
ATOM 1822 C CA . SER A 1 217 ? -1.208 0.912 -6.013 1.00 93.12 217 SER A CA 1
ATOM 1823 C C . SER A 1 217 ? 0.014 0.144 -5.500 1.00 93.12 217 SER A C 1
ATOM 1825 O O . SER A 1 217 ? 1.129 0.661 -5.550 1.00 93.12 217 SER A O 1
ATOM 1827 N N . LEU A 1 218 ? -0.168 -1.112 -5.069 1.00 95.31 218 LEU A N 1
ATOM 1828 C CA . LEU A 1 218 ? 0.926 -1.955 -4.586 1.00 95.31 218 LEU A CA 1
ATOM 1829 C C . LEU A 1 218 ? 1.967 -2.209 -5.684 1.00 95.31 218 LEU A C 1
ATOM 1831 O O . LEU A 1 218 ? 3.156 -1.972 -5.469 1.00 95.31 218 LEU A O 1
ATOM 1835 N N . TYR A 1 219 ? 1.537 -2.643 -6.873 1.00 95.88 219 TYR A N 1
ATOM 1836 C CA . TYR A 1 219 ? 2.458 -2.904 -7.984 1.00 95.88 219 TYR A CA 1
ATOM 1837 C C . TYR A 1 219 ? 3.102 -1.636 -8.544 1.00 95.88 219 TYR A C 1
ATOM 1839 O O . TYR A 1 219 ? 4.266 -1.677 -8.945 1.00 95.88 219 TYR A O 1
ATOM 1847 N N . PHE A 1 220 ? 2.399 -0.501 -8.519 1.00 95.75 220 PHE A N 1
ATOM 1848 C CA . PHE A 1 220 ? 2.987 0.791 -8.851 1.00 95.75 220 PHE A CA 1
ATOM 1849 C C . PHE A 1 220 ? 4.170 1.113 -7.935 1.00 95.75 220 PHE A C 1
ATOM 1851 O O . PHE A 1 220 ? 5.256 1.418 -8.429 1.00 95.75 220 PHE A O 1
ATOM 1858 N N . PHE A 1 221 ? 3.998 1.011 -6.614 1.00 96.38 221 PHE A N 1
ATOM 1859 C CA . PHE A 1 221 ? 5.081 1.319 -5.681 1.00 96.38 221 PHE A CA 1
ATOM 1860 C C . PHE A 1 221 ? 6.201 0.272 -5.709 1.00 96.38 221 PHE A C 1
ATOM 1862 O O . PHE A 1 221 ? 7.369 0.647 -5.616 1.00 96.38 221 PHE A O 1
ATOM 1869 N N . LEU A 1 222 ? 5.893 -1.012 -5.932 1.00 97.19 222 LEU A N 1
ATOM 1870 C CA . LEU A 1 222 ? 6.916 -2.036 -6.189 1.00 97.19 222 LEU A CA 1
ATOM 1871 C C . LEU A 1 222 ? 7.765 -1.681 -7.415 1.00 97.19 222 LEU A C 1
ATOM 1873 O O . LEU A 1 222 ? 8.991 -1.755 -7.361 1.00 97.19 222 LEU A O 1
ATOM 1877 N N . SER A 1 223 ? 7.120 -1.250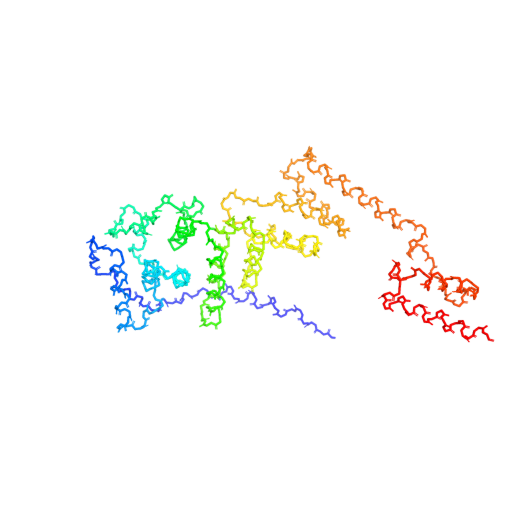 -8.501 1.00 97.56 223 SER A N 1
ATOM 1878 C CA . SER A 1 223 ? 7.812 -0.774 -9.697 1.00 97.56 223 SER A CA 1
ATOM 1879 C C . SER A 1 223 ? 8.672 0.457 -9.393 1.00 97.56 223 SER A C 1
ATOM 1881 O O . SER A 1 223 ? 9.873 0.454 -9.666 1.00 97.56 223 SER A O 1
ATOM 1883 N N . TYR A 1 224 ? 8.087 1.472 -8.748 1.00 96.69 224 TYR A N 1
ATOM 1884 C CA . TYR A 1 224 ? 8.748 2.725 -8.383 1.00 96.69 224 TYR A CA 1
ATOM 1885 C C . TYR A 1 224 ? 10.030 2.503 -7.569 1.00 96.69 224 TYR A C 1
ATOM 1887 O O . TYR A 1 224 ? 11.077 3.047 -7.920 1.00 96.69 224 TYR A O 1
ATOM 1895 N N . PHE A 1 225 ? 9.988 1.668 -6.525 1.00 96.75 225 PHE A N 1
ATOM 1896 C CA . PHE A 1 225 ? 11.152 1.429 -5.665 1.00 96.75 225 PHE A CA 1
ATOM 1897 C C . PHE A 1 225 ? 12.260 0.593 -6.330 1.00 96.75 225 PHE A C 1
ATOM 1899 O O . PHE A 1 225 ? 13.404 0.615 -5.858 1.00 96.75 225 PHE A O 1
ATOM 1906 N N . CYS A 1 226 ? 11.950 -0.106 -7.428 1.00 96.56 226 CYS A N 1
ATOM 1907 C CA . CYS A 1 226 ? 12.917 -0.848 -8.239 1.00 96.56 226 CYS A CA 1
ATOM 1908 C C . CYS A 1 226 ? 13.615 0.010 -9.309 1.00 96.56 226 CYS A C 1
ATOM 1910 O O . CYS A 1 226 ? 14.682 -0.391 -9.780 1.00 96.56 226 CYS A O 1
ATOM 1912 N N . LEU A 1 227 ? 13.076 1.178 -9.682 1.00 95.06 227 LEU A N 1
ATOM 1913 C CA . LEU A 1 227 ? 13.656 2.036 -10.725 1.00 95.06 227 LEU A CA 1
ATOM 1914 C C . LEU A 1 227 ? 15.128 2.374 -10.439 1.00 95.06 227 LEU A C 1
ATOM 1916 O O . LEU A 1 227 ? 15.516 2.644 -9.300 1.00 95.06 227 LEU A O 1
ATOM 1920 N N . ASN A 1 228 ? 15.954 2.371 -11.486 1.00 92.62 228 ASN A N 1
ATOM 1921 C CA . ASN A 1 228 ? 17.409 2.588 -11.482 1.00 92.62 228 ASN A CA 1
ATOM 1922 C C . ASN A 1 228 ? 18.242 1.536 -10.721 1.00 92.62 228 ASN A C 1
ATOM 1924 O O . ASN A 1 228 ? 19.444 1.433 -10.956 1.00 92.62 228 ASN A O 1
ATOM 1928 N N . LYS A 1 229 ? 17.641 0.755 -9.814 1.00 92.56 229 LYS A N 1
ATOM 1929 C CA . LYS A 1 229 ? 18.313 -0.321 -9.063 1.00 92.56 229 LYS A CA 1
ATOM 1930 C C . LYS A 1 229 ? 18.189 -1.661 -9.780 1.00 92.56 229 LYS A C 1
ATOM 1932 O O . LYS A 1 229 ? 19.156 -2.410 -9.876 1.00 92.56 229 LYS A O 1
ATOM 1937 N N . ASN A 1 230 ? 16.986 -1.959 -10.260 1.00 95.62 230 ASN A N 1
ATOM 1938 C CA . ASN A 1 230 ? 16.644 -3.154 -11.015 1.00 95.62 230 ASN A CA 1
ATOM 1939 C C . ASN A 1 230 ? 15.495 -2.823 -11.979 1.00 95.62 230 ASN A C 1
ATOM 1941 O O . ASN A 1 230 ? 14.337 -3.165 -11.740 1.00 95.62 230 ASN A O 1
ATOM 1945 N N . ASP A 1 231 ? 15.827 -2.119 -13.062 1.00 95.44 231 ASP A N 1
ATOM 1946 C CA . ASP A 1 231 ? 14.842 -1.637 -14.034 1.00 95.44 231 ASP A CA 1
ATOM 1947 C C . ASP A 1 231 ? 14.061 -2.772 -14.712 1.00 95.44 231 ASP A C 1
ATOM 1949 O O . ASP A 1 231 ? 12.873 -2.608 -14.969 1.00 95.44 231 ASP A O 1
ATOM 1953 N N . GLN A 1 232 ? 14.665 -3.948 -14.915 1.00 95.50 232 GLN A N 1
ATOM 1954 C CA . GLN A 1 232 ? 13.944 -5.113 -15.439 1.00 95.50 232 GLN A CA 1
ATOM 1955 C C . GLN A 1 232 ? 12.792 -5.516 -14.510 1.00 95.50 232 GLN A C 1
ATOM 1957 O O . GLN A 1 232 ? 11.653 -5.648 -14.946 1.00 95.50 232 GLN A O 1
ATOM 1962 N N . GLN A 1 233 ? 13.073 -5.649 -13.212 1.00 96.12 233 GLN A N 1
ATOM 1963 C CA . GLN A 1 233 ? 12.047 -5.979 -12.225 1.00 96.12 233 GLN A CA 1
ATOM 1964 C C . GLN A 1 233 ? 11.007 -4.857 -12.089 1.00 96.12 233 GLN A C 1
ATOM 1966 O O . GLN A 1 233 ? 9.826 -5.134 -11.884 1.00 96.12 233 GLN A O 1
ATOM 1971 N N . ALA A 1 234 ? 11.425 -3.593 -12.231 1.00 97.38 234 ALA A N 1
ATOM 1972 C CA . ALA A 1 234 ? 10.499 -2.466 -12.246 1.00 97.38 234 ALA A CA 1
ATOM 1973 C C . ALA A 1 234 ? 9.493 -2.573 -13.406 1.00 97.38 234 ALA A C 1
ATOM 1975 O O . ALA A 1 234 ? 8.298 -2.354 -13.193 1.00 97.38 234 ALA A O 1
ATOM 1976 N N . ILE A 1 235 ? 9.961 -2.942 -14.604 1.00 97.06 235 ILE A N 1
ATOM 1977 C CA . ILE A 1 235 ? 9.127 -3.162 -15.797 1.00 97.06 235 ILE A CA 1
ATOM 1978 C C . ILE A 1 235 ? 8.178 -4.354 -15.590 1.00 97.06 235 ILE A C 1
ATOM 1980 O O . ILE A 1 235 ? 6.986 -4.237 -15.875 1.00 97.06 235 ILE A O 1
ATOM 1984 N N . ASP A 1 236 ? 8.660 -5.465 -15.028 1.00 95.56 236 ASP A N 1
ATOM 1985 C CA . ASP A 1 236 ? 7.834 -6.652 -14.756 1.00 95.56 236 ASP A CA 1
ATOM 1986 C C . ASP A 1 236 ? 6.670 -6.329 -13.792 1.00 95.56 236 ASP A C 1
ATOM 1988 O O . ASP A 1 236 ? 5.515 -6.718 -14.020 1.00 95.56 236 ASP A O 1
ATOM 1992 N N . TYR A 1 237 ? 6.938 -5.552 -12.735 1.00 97.12 237 TYR A N 1
ATOM 1993 C CA . TYR A 1 237 ? 5.888 -5.069 -11.833 1.00 97.12 237 TYR A CA 1
ATOM 1994 C C . TYR A 1 237 ? 4.930 -4.095 -12.518 1.00 97.12 237 TYR A C 1
ATOM 1996 O O . TYR A 1 237 ? 3.725 -4.170 -12.279 1.00 97.12 237 TYR A O 1
ATOM 2004 N N . ALA A 1 238 ? 5.420 -3.225 -13.403 1.00 96.62 238 ALA A N 1
ATOM 2005 C CA . ALA A 1 238 ? 4.567 -2.302 -14.145 1.00 96.62 238 ALA A CA 1
ATOM 2006 C C . ALA A 1 238 ? 3.584 -3.032 -15.074 1.00 96.62 238 ALA A C 1
ATOM 2008 O O . ALA A 1 238 ? 2.408 -2.673 -15.138 1.00 96.62 238 ALA A O 1
ATOM 2009 N N . LEU A 1 239 ? 4.029 -4.099 -15.741 1.00 94.12 239 LEU A N 1
ATOM 2010 C CA . LEU A 1 239 ? 3.158 -4.954 -16.553 1.00 94.12 239 LEU A CA 1
ATOM 2011 C C . LEU A 1 239 ? 2.086 -5.647 -15.703 1.00 94.12 239 LEU A C 1
ATOM 2013 O O . LEU A 1 239 ? 0.930 -5.749 -16.114 1.00 94.12 239 LEU A O 1
ATOM 2017 N N . THR A 1 240 ? 2.456 -6.095 -14.503 1.00 94.62 240 THR A N 1
ATOM 2018 C CA . THR A 1 240 ? 1.508 -6.701 -13.556 1.00 94.62 240 THR A CA 1
ATOM 2019 C C . THR A 1 240 ? 0.491 -5.669 -13.062 1.00 94.62 240 THR A C 1
ATOM 2021 O O . THR A 1 240 ? -0.705 -5.960 -12.997 1.00 94.62 240 THR A O 1
ATOM 2024 N N . CYS A 1 241 ? 0.936 -4.435 -12.804 1.00 94.19 241 CYS A N 1
ATOM 2025 C CA . CYS A 1 241 ? 0.088 -3.325 -12.379 1.00 94.19 241 CYS A CA 1
ATOM 2026 C C . CYS A 1 241 ? -1.078 -3.078 -13.348 1.00 94.19 241 CYS A C 1
ATOM 2028 O O . CYS A 1 241 ? -2.211 -2.957 -12.897 1.00 94.19 241 CYS A O 1
ATOM 2030 N N . LEU A 1 242 ? -0.841 -3.062 -14.666 1.00 89.38 242 LEU A N 1
ATOM 2031 C CA . LEU A 1 242 ? -1.897 -2.796 -15.657 1.00 89.38 242 LEU A CA 1
ATOM 2032 C C . LEU A 1 242 ? -3.059 -3.800 -15.601 1.00 89.38 242 LEU A C 1
ATOM 2034 O O . LEU A 1 242 ? -4.201 -3.430 -15.856 1.00 89.38 242 LEU A O 1
ATOM 2038 N N . ASN A 1 243 ? -2.771 -5.055 -15.250 1.00 88.25 243 ASN A N 1
ATOM 2039 C CA . ASN A 1 243 ? -3.768 -6.127 -15.179 1.00 88.25 243 ASN A CA 1
ATOM 2040 C C . ASN A 1 243 ? -4.405 -6.270 -13.789 1.00 88.25 243 ASN A C 1
ATOM 2042 O O . ASN A 1 243 ? -5.338 -7.049 -13.614 1.00 88.25 243 ASN A O 1
ATOM 2046 N N . SER A 1 244 ? -3.892 -5.543 -12.797 1.00 90.69 244 SER A N 1
ATOM 2047 C CA . SER A 1 244 ? -4.335 -5.658 -11.411 1.00 90.69 244 SER A CA 1
ATOM 2048 C C . SER A 1 244 ? -5.567 -4.802 -11.145 1.00 90.69 244 SER A C 1
ATOM 2050 O O . SER A 1 244 ? -5.810 -3.794 -11.813 1.00 90.69 244 SER A O 1
ATOM 2052 N N . ARG A 1 245 ? -6.346 -5.176 -10.127 1.00 87.25 245 ARG A N 1
ATOM 2053 C CA . ARG A 1 245 ? -7.540 -4.425 -9.726 1.00 87.25 245 ARG A CA 1
ATOM 2054 C C . ARG A 1 245 ? -7.153 -3.087 -9.092 1.00 87.25 245 ARG A C 1
ATOM 2056 O O . ARG A 1 245 ? -6.306 -3.037 -8.197 1.00 87.25 245 ARG A O 1
ATOM 2063 N N . ASN A 1 246 ? -7.796 -2.008 -9.538 1.00 83.00 246 ASN A N 1
ATOM 2064 C CA . ASN A 1 246 ? -7.720 -0.722 -8.855 1.00 83.00 246 ASN A CA 1
ATOM 2065 C C . ASN A 1 246 ? -8.775 -0.680 -7.745 1.00 83.00 246 ASN A C 1
ATOM 2067 O O . ASN A 1 246 ? -9.968 -0.783 -8.025 1.00 83.00 246 ASN A O 1
ATOM 2071 N N . TYR A 1 247 ? -8.326 -0.564 -6.499 1.00 75.81 247 TYR A N 1
ATOM 2072 C CA . TYR A 1 247 ? -9.199 -0.424 -5.332 1.00 75.81 247 TYR A CA 1
ATOM 2073 C C . TYR A 1 247 ? -9.333 1.034 -4.874 1.00 75.81 247 TYR A C 1
ATOM 2075 O O . TYR A 1 247 ? -10.159 1.318 -4.011 1.00 75.81 247 TYR A O 1
ATOM 2083 N N . ALA A 1 248 ? -8.537 1.954 -5.426 1.00 66.94 248 ALA A N 1
ATOM 2084 C CA . ALA A 1 248 ? -8.602 3.363 -5.079 1.00 66.94 248 ALA A CA 1
ATOM 2085 C C . ALA A 1 248 ? -9.731 4.053 -5.859 1.00 66.94 248 ALA A C 1
ATOM 2087 O O . ALA A 1 248 ? -9.677 4.146 -7.087 1.00 66.94 248 ALA A O 1
ATOM 2088 N N . ASP A 1 249 ? -10.720 4.598 -5.146 1.00 60.47 249 ASP A N 1
ATOM 2089 C CA . ASP A 1 249 ? -11.767 5.432 -5.742 1.00 60.47 249 ASP A CA 1
ATOM 2090 C C . ASP A 1 249 ? -11.152 6.720 -6.316 1.00 60.47 249 ASP A C 1
ATOM 2092 O O . ASP A 1 249 ? -10.738 7.632 -5.598 1.00 60.47 249 ASP A O 1
ATOM 2096 N N . GLY A 1 250 ? -11.039 6.777 -7.644 1.00 59.34 250 GLY A N 1
ATOM 2097 C CA . GLY A 1 250 ? -10.693 7.992 -8.386 1.00 59.34 250 GLY A CA 1
ATOM 2098 C C . GLY A 1 250 ? -9.211 8.372 -8.425 1.00 59.34 250 GLY A C 1
ATOM 2099 O O . GLY A 1 250 ? -8.881 9.434 -8.942 1.00 59.34 250 GLY A O 1
ATOM 2100 N N . THR A 1 251 ? -8.292 7.542 -7.921 1.00 67.88 251 THR A N 1
ATOM 2101 C CA . THR A 1 251 ? -6.849 7.795 -8.092 1.00 67.88 251 THR A CA 1
ATOM 2102 C C . THR A 1 251 ? -6.210 6.726 -8.958 1.00 67.88 251 THR A C 1
ATOM 2104 O O . THR A 1 251 ? -6.359 5.533 -8.709 1.00 67.88 251 THR A O 1
ATOM 2107 N N . SER A 1 252 ? -5.460 7.165 -9.964 1.00 80.62 252 SER A N 1
ATOM 2108 C CA . SER A 1 252 ? -4.694 6.289 -10.837 1.00 80.62 252 SER A CA 1
ATOM 2109 C C . SER A 1 252 ? -3.252 6.765 -10.905 1.00 80.62 252 SER A C 1
ATOM 2111 O O . SER A 1 252 ? -2.983 7.934 -11.178 1.00 80.62 252 SER A O 1
ATOM 2113 N N . TYR A 1 253 ? -2.321 5.840 -10.688 1.00 88.62 253 TYR A N 1
ATOM 2114 C CA . TYR A 1 253 ? -0.895 6.078 -10.890 1.00 88.62 253 TYR A CA 1
ATOM 2115 C C . TYR A 1 253 ? -0.448 5.769 -12.327 1.00 88.62 253 TYR A C 1
ATOM 2117 O O . TYR A 1 253 ? 0.742 5.863 -12.619 1.00 88.62 253 TYR A O 1
ATOM 2125 N N . ASN A 1 254 ? -1.373 5.430 -13.235 1.00 89.19 254 ASN A N 1
ATOM 2126 C CA . ASN A 1 254 ? -1.055 4.900 -14.565 1.00 89.19 254 ASN A CA 1
ATOM 2127 C C . ASN A 1 254 ? -0.202 5.851 -15.402 1.00 89.19 254 ASN A C 1
ATOM 2129 O O . ASN A 1 254 ? 0.725 5.401 -16.067 1.00 89.19 254 ASN A O 1
ATOM 2133 N N . PHE A 1 255 ? -0.461 7.158 -15.342 1.00 90.19 255 PHE A N 1
ATOM 2134 C CA . PHE A 1 255 ? 0.344 8.128 -16.080 1.00 90.19 255 PHE A CA 1
ATOM 2135 C C . PHE A 1 255 ? 1.805 8.130 -15.602 1.00 90.19 255 PHE A C 1
ATOM 2137 O O . PHE A 1 255 ? 2.732 7.971 -16.395 1.00 90.19 255 PHE A O 1
ATOM 2144 N N . SER A 1 256 ? 2.019 8.223 -14.287 1.00 93.19 256 SER A N 1
ATOM 2145 C CA . SER A 1 256 ? 3.355 8.143 -13.684 1.00 93.19 256 SER A CA 1
ATOM 2146 C C . SER A 1 256 ? 4.019 6.790 -13.932 1.00 93.19 256 SER A C 1
ATOM 2148 O O . SER A 1 256 ? 5.217 6.746 -14.210 1.00 93.19 256 SER A O 1
ATOM 2150 N N . LEU A 1 257 ? 3.248 5.700 -13.868 1.00 95.31 257 LEU A N 1
ATOM 2151 C CA . LEU A 1 257 ? 3.706 4.351 -14.176 1.00 95.31 257 LEU A CA 1
ATOM 2152 C C . LEU A 1 257 ? 4.259 4.294 -15.600 1.00 95.31 257 LEU A C 1
ATOM 2154 O O . LEU A 1 257 ? 5.426 3.968 -15.769 1.00 95.31 257 LEU A O 1
ATOM 2158 N N . CYS A 1 258 ? 3.466 4.686 -16.603 1.00 95.19 258 CYS A N 1
ATOM 2159 C CA . CYS A 1 258 ? 3.866 4.632 -18.009 1.00 95.19 258 CYS A CA 1
ATOM 2160 C C . CYS A 1 258 ? 5.160 5.413 -18.252 1.00 95.19 258 CYS A C 1
ATOM 2162 O O . CYS A 1 258 ? 6.119 4.860 -18.785 1.00 95.19 258 CYS A O 1
ATOM 2164 N N . LYS A 1 259 ? 5.238 6.664 -17.779 1.00 95.69 259 LYS A 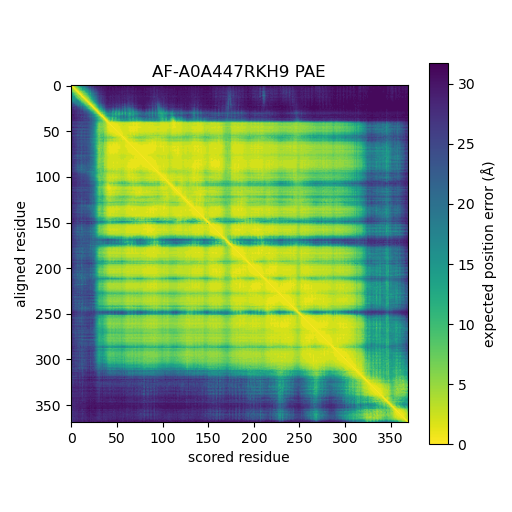N 1
ATOM 2165 C CA . LYS A 1 259 ? 6.441 7.497 -17.945 1.00 95.69 259 LYS A CA 1
ATOM 2166 C C . LYS A 1 259 ? 7.682 6.866 -17.324 1.00 95.69 259 LYS A C 1
ATOM 2168 O O . LYS A 1 259 ? 8.760 6.887 -17.917 1.00 95.69 259 LYS A O 1
ATOM 2173 N N . ASN A 1 260 ? 7.550 6.327 -16.117 1.00 96.56 260 ASN A N 1
ATOM 2174 C CA . ASN A 1 260 ? 8.669 5.704 -15.422 1.00 96.56 260 ASN A CA 1
ATOM 2175 C C . ASN A 1 260 ? 9.112 4.412 -16.113 1.00 96.56 260 ASN A C 1
ATOM 2177 O O . ASN A 1 260 ? 10.317 4.188 -16.249 1.00 96.56 260 ASN A O 1
ATOM 2181 N N . THR A 1 261 ? 8.162 3.615 -16.600 1.00 97.56 261 THR A N 1
ATOM 2182 C CA . THR A 1 261 ? 8.450 2.376 -17.323 1.00 97.56 261 THR A CA 1
ATOM 2183 C C . THR A 1 261 ? 9.119 2.647 -18.667 1.00 97.56 261 THR A C 1
ATOM 2185 O O . THR A 1 261 ? 10.119 2.005 -18.958 1.00 97.56 261 THR A O 1
ATOM 2188 N N . ILE A 1 262 ? 8.675 3.651 -19.434 1.00 97.94 262 ILE A N 1
ATOM 2189 C CA . ILE A 1 262 ? 9.334 4.075 -20.687 1.00 97.94 262 ILE A CA 1
ATOM 2190 C C . ILE A 1 262 ? 10.797 4.458 -20.429 1.00 97.94 262 ILE A C 1
ATOM 2192 O O . ILE A 1 262 ? 11.711 4.043 -21.136 1.00 97.94 262 ILE A O 1
ATOM 2196 N N . ARG A 1 263 ? 11.067 5.216 -19.362 1.00 97.06 263 ARG A N 1
ATOM 2197 C CA . ARG A 1 263 ? 12.452 5.561 -19.004 1.00 97.06 263 ARG A CA 1
ATOM 2198 C C . ARG A 1 263 ? 13.270 4.329 -18.609 1.00 97.06 263 ARG A C 1
ATOM 2200 O O . ARG A 1 263 ? 14.459 4.268 -18.918 1.00 97.06 263 ARG A O 1
ATOM 2207 N N . ALA A 1 264 ? 12.658 3.362 -17.926 1.00 97.50 264 ALA A N 1
ATOM 2208 C CA . ALA A 1 264 ? 13.309 2.107 -17.561 1.00 97.50 264 ALA A CA 1
ATOM 2209 C C . ALA A 1 264 ? 13.628 1.244 -18.794 1.00 97.50 264 ALA A C 1
ATOM 2211 O O . ALA A 1 264 ? 14.744 0.735 -18.902 1.00 97.50 264 ALA A O 1
ATOM 2212 N N . THR A 1 265 ? 12.712 1.134 -19.761 1.00 97.50 265 THR A N 1
ATOM 2213 C CA . THR A 1 265 ? 12.939 0.370 -20.999 1.00 97.50 265 THR A CA 1
ATOM 2214 C C . THR A 1 265 ? 14.059 0.982 -21.838 1.00 97.50 265 THR A C 1
ATOM 2216 O O . THR A 1 265 ? 14.906 0.234 -22.329 1.00 97.50 265 THR A O 1
ATOM 2219 N N . ILE A 1 266 ? 14.152 2.318 -21.911 1.00 95.50 266 ILE A N 1
ATOM 2220 C CA . ILE A 1 266 ? 15.282 3.020 -22.545 1.00 95.50 266 ILE A CA 1
ATOM 2221 C C . ILE A 1 266 ? 16.608 2.644 -21.867 1.00 95.50 266 ILE A C 1
ATOM 2223 O O . ILE A 1 266 ? 17.558 2.254 -22.547 1.00 95.50 266 ILE A O 1
ATOM 2227 N N . ARG A 1 267 ? 16.690 2.712 -20.528 1.00 94.00 267 ARG A N 1
ATOM 2228 C CA . ARG A 1 267 ? 17.919 2.354 -19.788 1.00 94.00 267 ARG A CA 1
ATOM 2229 C C . ARG A 1 267 ? 18.329 0.896 -20.003 1.00 94.00 267 ARG A C 1
ATOM 2231 O O . ARG A 1 267 ? 19.521 0.608 -20.113 1.00 94.00 267 ARG A O 1
ATOM 2238 N N . CYS A 1 268 ? 17.359 -0.010 -20.104 1.00 93.38 268 CYS A N 1
ATOM 2239 C CA . CYS A 1 268 ? 17.598 -1.427 -20.369 1.00 93.38 268 CYS A CA 1
ATOM 2240 C C . CYS A 1 268 ? 17.815 -1.766 -21.855 1.00 93.38 268 CYS A C 1
ATOM 2242 O O . CYS A 1 268 ? 18.172 -2.903 -22.153 1.00 93.38 268 CYS A O 1
ATOM 2244 N N . ASN A 1 269 ? 17.657 -0.813 -22.781 1.00 93.12 269 ASN A N 1
ATOM 2245 C CA . ASN A 1 269 ? 17.629 -1.048 -24.233 1.00 93.12 269 ASN A CA 1
ATOM 2246 C C . ASN A 1 269 ? 16.564 -2.092 -24.654 1.00 93.12 269 ASN A C 1
ATOM 2248 O O . ASN A 1 269 ? 16.799 -2.911 -25.542 1.00 93.12 269 ASN A O 1
ATOM 2252 N N . LEU A 1 270 ? 15.400 -2.095 -23.993 1.00 94.75 270 LEU A N 1
ATOM 2253 C CA . LEU A 1 270 ? 14.276 -3.001 -24.271 1.00 94.75 270 LEU A CA 1
ATOM 2254 C C . LEU A 1 270 ? 13.284 -2.341 -25.232 1.00 94.75 270 LEU A C 1
ATOM 2256 O O . LEU A 1 270 ? 12.198 -1.926 -24.832 1.00 94.75 270 LEU A O 1
ATOM 2260 N N . TRP A 1 271 ? 13.667 -2.239 -26.503 1.00 94.25 271 TRP A N 1
ATOM 2261 C CA . TRP A 1 271 ? 12.945 -1.429 -27.492 1.00 94.25 271 TRP A CA 1
ATOM 2262 C C . TRP A 1 271 ? 11.516 -1.910 -27.776 1.00 94.25 271 TRP A C 1
ATOM 2264 O O . TRP A 1 271 ? 10.608 -1.097 -27.839 1.00 94.25 271 TRP A O 1
ATOM 2274 N N . HIS A 1 272 ? 11.280 -3.225 -27.801 1.00 93.75 272 HIS A N 1
ATOM 2275 C CA . HIS A 1 272 ? 9.924 -3.767 -27.958 1.00 93.75 272 HIS A CA 1
ATOM 2276 C C . HIS A 1 272 ? 8.981 -3.354 -26.811 1.00 93.75 272 HIS A C 1
ATOM 2278 O O . HIS A 1 272 ? 7.818 -3.029 -27.035 1.00 93.75 272 HIS A O 1
ATOM 2284 N N . GLU A 1 273 ? 9.467 -3.368 -25.565 1.00 94.69 273 GLU A N 1
ATOM 2285 C CA . GLU A 1 273 ? 8.669 -2.891 -24.429 1.00 94.69 273 GLU A CA 1
ATOM 2286 C C . GLU A 1 273 ? 8.532 -1.366 -24.463 1.00 94.69 273 GLU A C 1
ATOM 2288 O O . GLU A 1 273 ? 7.464 -0.847 -24.161 1.00 94.69 273 GLU A O 1
ATOM 2293 N N . TYR A 1 274 ? 9.582 -0.641 -24.856 1.00 97.19 274 TYR A N 1
ATOM 2294 C CA . TYR A 1 274 ? 9.519 0.806 -25.059 1.00 97.19 274 TYR A CA 1
ATOM 2295 C C . TYR A 1 274 ? 8.384 1.202 -26.014 1.00 97.19 274 TYR A C 1
ATOM 2297 O O . TYR A 1 274 ? 7.541 1.999 -25.607 1.00 97.19 274 TYR A O 1
ATOM 2305 N N . ASP A 1 275 ? 8.306 0.595 -27.201 1.00 96.25 275 ASP A N 1
ATOM 2306 C CA . ASP A 1 275 ? 7.269 0.902 -28.196 1.00 96.25 275 ASP A CA 1
ATOM 2307 C C . ASP A 1 275 ? 5.868 0.642 -27.626 1.00 96.25 275 ASP A C 1
ATOM 2309 O O . ASP A 1 275 ? 5.006 1.517 -27.630 1.00 96.25 275 ASP A O 1
ATOM 2313 N N . LYS A 1 276 ? 5.674 -0.522 -26.994 1.00 95.38 276 LYS A N 1
ATOM 2314 C CA . LYS A 1 276 ? 4.404 -0.881 -26.350 1.00 95.38 276 LYS A CA 1
ATOM 2315 C C . LYS A 1 276 ? 3.971 0.132 -25.285 1.00 95.38 276 LYS A C 1
ATOM 2317 O O . LYS A 1 276 ? 2.793 0.472 -25.197 1.00 95.38 276 LYS A O 1
ATOM 2322 N N . TRP A 1 277 ? 4.887 0.580 -24.427 1.00 96.25 277 TRP A N 1
ATOM 2323 C CA . TRP A 1 277 ? 4.556 1.547 -23.376 1.00 96.25 277 TRP A CA 1
ATOM 2324 C C . TRP A 1 277 ? 4.350 2.964 -23.924 1.00 96.25 277 TRP A C 1
ATOM 2326 O O . TRP A 1 277 ? 3.533 3.702 -23.368 1.00 96.25 277 TRP A O 1
ATOM 2336 N N . MET A 1 278 ? 5.034 3.328 -25.013 1.00 97.00 278 MET A N 1
ATOM 2337 C CA . MET A 1 278 ? 4.775 4.564 -25.753 1.00 97.00 278 MET A CA 1
ATOM 2338 C C . MET A 1 278 ? 3.363 4.567 -26.344 1.00 97.00 278 MET A C 1
ATOM 2340 O O . MET A 1 278 ? 2.641 5.534 -26.115 1.00 97.00 278 MET A O 1
ATOM 2344 N N . ASP A 1 279 ? 2.928 3.476 -26.981 1.00 95.50 279 ASP A N 1
ATOM 2345 C CA . ASP A 1 279 ? 1.573 3.344 -27.541 1.00 95.50 279 ASP A CA 1
ATOM 2346 C C . ASP A 1 279 ? 0.485 3.488 -26.465 1.00 95.50 279 ASP A C 1
ATOM 2348 O O . ASP A 1 279 ? -0.532 4.162 -26.664 1.00 95.50 279 ASP A O 1
ATOM 2352 N N . ILE A 1 280 ? 0.705 2.874 -25.293 1.00 93.94 280 ILE A N 1
ATOM 2353 C CA . ILE A 1 280 ? -0.201 2.988 -24.140 1.00 93.94 280 ILE A CA 1
ATOM 2354 C C . ILE A 1 280 ? -0.300 4.447 -23.679 1.00 93.94 280 ILE A C 1
ATOM 2356 O O . ILE A 1 280 ? -1.401 4.933 -23.409 1.00 93.94 280 ILE A O 1
ATOM 2360 N N . LEU A 1 281 ? 0.834 5.146 -23.574 1.00 94.62 281 LEU A N 1
ATOM 2361 C CA . LEU A 1 281 ? 0.859 6.538 -23.137 1.00 94.62 281 LEU A CA 1
ATOM 2362 C C . LEU A 1 281 ? 0.211 7.458 -24.178 1.00 94.62 281 LEU A C 1
ATOM 2364 O O . LEU A 1 281 ? -0.638 8.269 -23.818 1.00 94.62 281 LEU A O 1
ATOM 2368 N N . GLU A 1 282 ? 0.560 7.303 -25.453 1.00 95.31 282 GLU A N 1
ATOM 2369 C CA . GLU A 1 282 ? 0.012 8.076 -26.571 1.00 95.31 282 GLU A CA 1
ATOM 2370 C C . GLU A 1 282 ? -1.510 7.945 -26.655 1.00 95.31 282 GLU A C 1
ATOM 2372 O O . GLU A 1 282 ? -2.210 8.953 -26.746 1.00 95.31 282 GLU A O 1
ATOM 2377 N N . SER A 1 283 ? -2.034 6.728 -26.501 1.00 93.25 283 SER A N 1
ATOM 2378 C CA . SER A 1 283 ? -3.481 6.480 -26.458 1.00 93.25 283 SER A CA 1
ATOM 2379 C C . SER A 1 283 ? -4.180 7.199 -25.298 1.00 93.25 283 SER A C 1
ATOM 2381 O O . SER A 1 283 ? -5.366 7.511 -25.390 1.00 93.25 283 SER A O 1
ATOM 2383 N N . ALA A 1 284 ? -3.468 7.454 -24.195 1.00 90.62 284 ALA A N 1
ATOM 2384 C CA . ALA A 1 284 ? -4.021 8.088 -23.003 1.00 90.62 284 ALA A CA 1
ATOM 2385 C C . ALA A 1 284 ? -3.942 9.623 -23.026 1.00 90.62 284 ALA A C 1
ATOM 2387 O O . ALA A 1 284 ? -4.818 10.271 -22.454 1.00 90.62 284 ALA A O 1
ATOM 2388 N N . VAL A 1 285 ? -2.905 10.214 -23.637 1.00 91.75 285 VAL A N 1
ATOM 2389 C CA . VAL A 1 285 ? -2.665 11.674 -23.584 1.00 91.75 285 VAL A CA 1
ATOM 2390 C C . VAL A 1 285 ? -2.641 12.390 -24.934 1.00 91.75 285 VAL A C 1
ATOM 2392 O O . VAL A 1 285 ? -2.603 13.620 -24.949 1.00 91.75 285 VAL A O 1
ATOM 2395 N N . GLY A 1 286 ? -2.694 11.656 -26.045 1.00 90.62 286 GLY A N 1
ATOM 2396 C CA . GLY A 1 286 ? -2.585 12.191 -27.402 1.00 90.62 286 GLY A CA 1
ATOM 2397 C C . GLY A 1 286 ? -1.137 12.419 -27.856 1.00 90.62 286 GLY A C 1
ATOM 2398 O O . GLY A 1 286 ? -0.240 12.658 -27.046 1.00 90.62 286 GLY A O 1
ATOM 2399 N N . GLY A 1 287 ? -0.923 12.356 -29.175 1.00 89.44 287 GLY A N 1
ATOM 2400 C CA . GLY A 1 287 ? 0.404 12.427 -29.806 1.00 89.44 287 GLY A CA 1
ATOM 2401 C C . GLY A 1 287 ? 1.146 13.753 -29.606 1.00 89.44 287 GLY A C 1
ATOM 2402 O O . GLY A 1 287 ? 2.370 13.760 -29.504 1.00 89.44 287 GLY A O 1
ATOM 2403 N N . ASP A 1 288 ? 0.416 14.860 -29.457 1.00 91.31 288 ASP A N 1
ATOM 2404 C CA . ASP A 1 288 ? 0.996 16.205 -29.311 1.00 91.31 288 ASP A CA 1
ATOM 2405 C C . ASP A 1 288 ? 1.393 16.542 -27.861 1.00 91.31 288 ASP A C 1
ATOM 2407 O O . ASP A 1 288 ? 1.762 17.677 -27.547 1.00 91.31 288 ASP A O 1
ATOM 2411 N N . ASN A 1 289 ? 1.293 15.580 -26.937 1.00 94.25 289 ASN A N 1
ATOM 2412 C CA . ASN A 1 289 ? 1.631 15.810 -25.540 1.00 94.25 289 ASN A CA 1
ATOM 2413 C C . ASN A 1 289 ? 3.142 16.103 -25.375 1.00 94.25 289 ASN A C 1
ATOM 2415 O O . ASN A 1 289 ? 3.965 15.257 -25.733 1.00 94.25 289 ASN A O 1
ATOM 2419 N N . PRO A 1 290 ? 3.541 17.235 -24.760 1.00 93.31 290 PRO A N 1
ATOM 2420 C CA . PRO A 1 290 ? 4.954 17.602 -24.636 1.00 93.31 290 PRO A CA 1
ATOM 2421 C C . PRO A 1 290 ? 5.816 16.574 -23.892 1.00 93.31 290 PRO A C 1
ATOM 2423 O O . PRO A 1 290 ? 6.976 16.369 -24.245 1.00 93.31 290 PRO A O 1
ATOM 2426 N N . GLU A 1 291 ? 5.270 15.907 -22.869 1.00 91.88 291 GLU A N 1
ATOM 2427 C CA . GLU A 1 291 ? 6.019 14.883 -22.132 1.00 91.88 291 GLU A CA 1
ATOM 2428 C C . GLU A 1 291 ? 6.200 13.605 -22.962 1.00 91.88 291 GLU A C 1
ATOM 2430 O O . GLU A 1 291 ? 7.257 12.977 -22.884 1.00 91.88 291 GLU A O 1
ATOM 2435 N N . LEU A 1 292 ? 5.201 13.230 -23.771 1.00 94.19 292 LEU A N 1
ATOM 2436 C CA . LEU A 1 292 ? 5.306 12.108 -24.709 1.00 94.19 292 LEU A CA 1
ATOM 2437 C C . LEU A 1 292 ? 6.373 12.387 -25.773 1.00 94.19 292 LEU A C 1
ATOM 2439 O O . LEU A 1 292 ? 7.219 11.530 -26.021 1.00 94.19 292 LEU A O 1
ATOM 2443 N N . LEU A 1 293 ? 6.364 13.585 -26.366 1.00 95.75 293 LEU A N 1
ATOM 2444 C CA . LEU A 1 293 ? 7.353 13.999 -27.366 1.00 95.75 293 LEU A CA 1
ATOM 2445 C C . LEU A 1 293 ? 8.773 13.969 -26.791 1.00 95.75 293 LEU A C 1
ATOM 2447 O O . LEU A 1 293 ? 9.670 13.393 -27.400 1.00 95.75 293 LEU A O 1
ATOM 2451 N N . GLN A 1 294 ? 8.960 14.475 -25.569 1.00 96.50 294 GLN A N 1
ATOM 2452 C CA . GLN A 1 294 ? 10.254 14.416 -24.889 1.00 96.50 294 GLN A CA 1
ATOM 2453 C C . GLN A 1 294 ? 10.731 12.971 -24.665 1.00 96.50 294 GLN A C 1
ATOM 2455 O O . GLN A 1 294 ? 11.915 12.669 -24.822 1.00 96.50 294 GLN A O 1
ATOM 2460 N N . LEU A 1 295 ? 9.831 12.066 -24.271 1.00 96.50 295 LEU A N 1
ATOM 2461 C CA . LEU A 1 295 ? 10.164 10.649 -24.109 1.00 96.50 295 LEU A CA 1
ATOM 2462 C C . LEU A 1 295 ? 10.511 9.992 -25.451 1.00 96.50 295 LEU A C 1
ATOM 2464 O O . LEU A 1 295 ? 11.440 9.183 -25.495 1.00 96.50 295 LEU A O 1
ATOM 2468 N N . ARG A 1 296 ? 9.825 10.385 -26.532 1.00 96.44 296 ARG A N 1
ATOM 2469 C CA . ARG A 1 296 ? 10.099 9.918 -27.895 1.00 96.44 296 ARG A CA 1
ATOM 2470 C C . ARG A 1 296 ? 11.501 10.315 -28.351 1.00 96.44 296 ARG A C 1
ATOM 2472 O O . ARG A 1 296 ? 12.282 9.447 -28.728 1.00 96.44 296 ARG A O 1
ATOM 2479 N N . GLU A 1 297 ? 11.857 11.590 -28.206 1.00 96.81 297 GLU A N 1
ATOM 2480 C CA . GLU A 1 297 ? 13.200 12.101 -28.517 1.00 96.81 297 GLU A CA 1
ATOM 2481 C C . GLU A 1 297 ? 14.294 11.375 -27.713 1.00 96.81 297 GLU A C 1
ATOM 2483 O O . GLU A 1 297 ? 15.345 11.011 -28.249 1.00 96.81 297 GLU A O 1
ATOM 2488 N N . GLN A 1 298 ? 14.051 11.121 -26.419 1.00 96.00 298 GLN A N 1
ATOM 2489 C CA . GLN A 1 298 ? 14.977 10.362 -25.571 1.00 96.00 298 GLN A CA 1
ATOM 2490 C C . GLN A 1 298 ? 15.167 8.925 -26.071 1.00 96.00 298 GLN A C 1
ATOM 2492 O O . GLN A 1 298 ? 16.302 8.437 -26.103 1.00 96.00 298 GLN A O 1
ATOM 2497 N N . GLY A 1 299 ? 14.079 8.257 -26.461 1.00 96.00 299 GLY A N 1
ATOM 2498 C CA . GLY A 1 299 ? 14.113 6.909 -27.020 1.00 96.00 299 GLY A CA 1
ATOM 2499 C C . GLY A 1 299 ? 14.866 6.852 -28.346 1.00 96.00 299 GLY A C 1
ATOM 2500 O O . GLY A 1 299 ? 15.797 6.061 -28.478 1.00 96.00 299 GLY A O 1
ATOM 2501 N N . GLU A 1 300 ? 14.545 7.738 -29.289 1.00 95.81 300 GLU A N 1
ATOM 2502 C CA . GLU A 1 300 ? 15.210 7.826 -30.598 1.00 95.81 300 GLU A CA 1
ATOM 2503 C C . GLU A 1 300 ? 16.715 8.079 -30.462 1.00 95.81 300 GLU A C 1
ATOM 2505 O O . GLU A 1 300 ? 17.533 7.390 -31.078 1.00 95.81 300 GLU A O 1
ATOM 2510 N N . CYS A 1 301 ? 17.109 9.011 -29.590 1.00 95.94 301 CYS A N 1
ATOM 2511 C CA . CYS A 1 301 ? 18.515 9.274 -29.292 1.00 95.94 301 CYS A CA 1
ATOM 2512 C C . CYS A 1 301 ? 19.228 8.021 -28.751 1.00 95.94 301 CYS A C 1
ATOM 2514 O O . CYS A 1 301 ? 20.344 7.692 -29.171 1.00 95.94 301 CYS A O 1
ATOM 2516 N N . ALA A 1 302 ? 18.581 7.280 -27.847 1.00 94.06 302 ALA A N 1
ATOM 2517 C CA . ALA A 1 302 ? 19.145 6.067 -27.268 1.00 94.06 302 ALA A CA 1
ATOM 2518 C C . ALA A 1 302 ? 19.234 4.908 -28.279 1.00 94.06 302 ALA A C 1
ATOM 2520 O O . ALA A 1 302 ? 20.253 4.208 -28.302 1.00 94.06 302 ALA A O 1
ATOM 2521 N N . ILE A 1 303 ? 18.228 4.749 -29.144 1.00 93.25 303 ILE A N 1
ATOM 2522 C CA . ILE A 1 303 ? 18.209 3.774 -30.244 1.00 93.25 303 ILE A CA 1
ATOM 2523 C C . ILE A 1 303 ? 19.342 4.072 -31.223 1.00 93.25 303 ILE A C 1
ATOM 2525 O O . ILE A 1 303 ? 20.161 3.193 -31.485 1.00 93.25 303 ILE A O 1
ATOM 2529 N N . ASN A 1 304 ? 19.472 5.318 -31.683 1.00 92.88 304 ASN A N 1
ATOM 2530 C CA . ASN A 1 304 ? 20.543 5.726 -32.595 1.00 92.88 304 ASN A CA 1
ATOM 2531 C C . ASN A 1 304 ? 21.927 5.473 -31.986 1.00 92.88 304 ASN A C 1
ATOM 2533 O O . ASN A 1 304 ? 22.826 4.954 -32.646 1.00 92.88 304 ASN A O 1
ATOM 2537 N N . LYS A 1 305 ? 22.097 5.748 -30.688 1.00 90.56 305 LYS A N 1
ATOM 2538 C CA . LYS A 1 305 ? 23.336 5.430 -29.965 1.00 90.56 305 LYS A CA 1
ATOM 2539 C C . LYS A 1 305 ? 23.576 3.922 -29.831 1.00 90.56 305 LYS A C 1
ATOM 2541 O O . LYS A 1 305 ? 24.726 3.485 -29.763 1.00 90.56 305 LYS A O 1
ATOM 2546 N N . ALA A 1 306 ? 22.531 3.106 -29.717 1.00 86.62 306 ALA A N 1
ATOM 2547 C CA . ALA A 1 306 ? 22.653 1.650 -29.700 1.00 86.62 306 ALA A CA 1
ATOM 2548 C C . ALA A 1 306 ? 23.028 1.101 -31.085 1.00 86.62 306 ALA A C 1
ATOM 2550 O O . ALA A 1 306 ? 23.955 0.296 -31.166 1.00 86.62 306 ALA A O 1
ATOM 2551 N N . LEU A 1 307 ? 22.396 1.595 -32.152 1.00 87.88 307 LEU A N 1
ATOM 2552 C CA . LEU A 1 307 ? 22.711 1.260 -33.543 1.00 87.88 307 LEU A CA 1
ATOM 2553 C C . LEU A 1 307 ? 24.149 1.646 -33.898 1.00 87.88 307 LEU A C 1
ATOM 2555 O O . LEU A 1 307 ? 24.918 0.785 -34.305 1.00 87.88 307 LEU A O 1
ATOM 2559 N N . ALA A 1 308 ? 24.570 2.877 -33.600 1.00 87.25 308 ALA A N 1
ATOM 2560 C CA . ALA A 1 308 ? 25.943 3.324 -33.843 1.00 87.25 308 ALA A CA 1
ATOM 2561 C C . ALA A 1 308 ? 26.986 2.463 -33.107 1.00 87.25 308 ALA A C 1
ATOM 2563 O O . ALA A 1 308 ? 28.059 2.184 -33.635 1.00 87.25 308 ALA A O 1
ATOM 2564 N N . ARG A 1 309 ? 26.677 1.996 -31.886 1.00 84.19 309 ARG A N 1
ATOM 2565 C CA . ARG A 1 309 ? 27.532 1.036 -31.164 1.00 84.19 309 ARG A CA 1
ATOM 2566 C C . ARG A 1 309 ? 27.535 -0.337 -31.828 1.00 84.19 309 ARG A C 1
ATOM 2568 O O . ARG A 1 309 ? 28.576 -0.989 -31.844 1.00 84.19 309 ARG A O 1
ATOM 2575 N N . HIS A 1 310 ? 26.391 -0.792 -32.330 1.00 84.25 310 HIS A N 1
ATOM 2576 C CA . HIS A 1 310 ? 26.278 -2.066 -33.028 1.00 84.25 310 HIS A CA 1
ATOM 2577 C C . HIS A 1 310 ? 27.055 -2.062 -34.346 1.00 84.25 310 HIS A C 1
ATOM 2579 O O . HIS A 1 310 ? 27.770 -3.016 -34.617 1.00 84.25 310 HIS A O 1
ATOM 2585 N N . GLU A 1 311 ? 26.994 -0.972 -35.105 1.00 86.69 311 GLU A N 1
ATOM 2586 C CA . GLU A 1 311 ? 27.666 -0.798 -36.398 1.00 86.69 311 GLU A CA 1
ATOM 2587 C C . GLU A 1 311 ? 29.148 -0.420 -36.272 1.00 86.69 311 GLU A C 1
ATOM 2589 O O . GLU A 1 311 ? 29.891 -0.488 -37.251 1.00 86.69 311 GLU A O 1
ATOM 2594 N N . HIS A 1 312 ? 29.613 -0.037 -35.078 1.00 84.06 312 HIS A N 1
ATOM 2595 C CA . HIS A 1 312 ? 30.987 0.418 -34.899 1.00 84.06 312 HIS A CA 1
ATOM 2596 C C . HIS A 1 312 ? 31.993 -0.662 -35.355 1.00 84.06 312 HIS A C 1
ATOM 2598 O O . HIS A 1 312 ? 31.898 -1.812 -34.912 1.00 84.06 312 HIS A O 1
ATOM 2604 N N . PRO A 1 313 ? 33.031 -0.306 -36.139 1.00 79.25 313 PRO A N 1
ATOM 2605 C CA . PRO A 1 313 ? 34.040 -1.256 -36.624 1.00 79.25 313 PRO A CA 1
ATOM 2606 C C . PRO A 1 313 ? 34.783 -2.067 -35.551 1.00 79.25 313 PRO A C 1
ATOM 2608 O O . PRO A 1 313 ? 35.350 -3.106 -35.859 1.00 79.25 313 PRO A O 1
ATOM 2611 N N . ILE A 1 314 ? 34.798 -1.601 -34.297 1.00 79.75 314 ILE A N 1
ATOM 2612 C CA . ILE A 1 314 ? 35.497 -2.255 -33.178 1.00 79.75 314 ILE A CA 1
ATOM 2613 C C . ILE A 1 314 ? 34.537 -3.049 -32.288 1.00 79.75 314 ILE A C 1
ATOM 2615 O O . ILE A 1 314 ? 34.953 -3.588 -31.263 1.00 79.75 314 ILE A O 1
ATOM 2619 N N . ASN A 1 315 ? 33.245 -3.097 -32.634 1.00 75.62 315 ASN A N 1
ATOM 2620 C CA . ASN A 1 315 ? 32.304 -3.944 -31.926 1.00 75.62 315 ASN A CA 1
ATOM 2621 C C . ASN A 1 315 ? 32.765 -5.406 -32.064 1.00 75.62 315 ASN A C 1
ATOM 2623 O O . ASN A 1 315 ? 32.980 -5.855 -33.191 1.00 75.62 315 ASN A O 1
ATOM 2627 N N . PRO A 1 316 ? 32.891 -6.172 -30.964 1.00 74.69 316 PRO A N 1
ATOM 2628 C CA . PRO A 1 316 ? 33.318 -7.568 -31.018 1.00 74.69 316 PRO A CA 1
ATOM 2629 C C . PRO A 1 316 ? 32.505 -8.458 -31.968 1.00 74.69 316 PRO A C 1
ATOM 2631 O O . PRO A 1 316 ? 33.020 -9.476 -32.411 1.00 74.69 316 PRO A O 1
ATOM 2634 N N . THR A 1 317 ? 31.254 -8.104 -32.286 1.00 80.75 317 THR A N 1
ATOM 2635 C CA . THR A 1 317 ? 30.438 -8.843 -33.266 1.00 80.75 317 THR A CA 1
ATOM 2636 C C . THR A 1 317 ? 30.848 -8.597 -34.717 1.00 80.75 317 THR A C 1
ATOM 2638 O O . THR A 1 317 ? 30.551 -9.428 -35.568 1.00 80.75 317 THR A O 1
ATOM 2641 N N . ASN A 1 318 ? 31.518 -7.476 -34.997 1.00 82.56 318 ASN A N 1
ATOM 2642 C CA . ASN A 1 318 ? 31.912 -7.042 -36.343 1.00 82.56 318 ASN A CA 1
ATOM 2643 C C . ASN A 1 318 ? 33.388 -7.336 -36.640 1.00 82.56 318 ASN A C 1
ATOM 2645 O O . ASN A 1 318 ? 33.829 -7.212 -37.781 1.00 82.56 318 ASN A O 1
ATOM 2649 N N . VAL A 1 319 ? 34.158 -7.709 -35.617 1.00 80.81 319 VAL A N 1
ATOM 2650 C CA . VAL A 1 319 ? 35.565 -8.082 -35.745 1.00 80.81 319 VAL A CA 1
ATOM 2651 C C . VAL A 1 319 ? 35.657 -9.599 -35.846 1.00 80.81 319 VAL A C 1
ATOM 2653 O O . VAL A 1 319 ? 35.265 -10.314 -34.924 1.00 80.81 319 VAL A O 1
ATOM 2656 N N . THR A 1 320 ? 36.205 -10.100 -36.953 1.00 81.38 320 THR A N 1
ATOM 2657 C CA . THR A 1 320 ? 36.487 -11.530 -37.110 1.00 81.38 320 THR A CA 1
ATOM 2658 C C . THR A 1 320 ? 37.428 -11.988 -35.992 1.00 81.38 320 THR A C 1
ATOM 2660 O O . THR A 1 320 ? 38.523 -11.431 -35.867 1.00 81.38 320 THR A O 1
ATOM 2663 N N . PRO A 1 321 ? 37.048 -12.991 -35.177 1.00 77.81 321 PRO A N 1
ATOM 2664 C CA . PRO A 1 321 ? 37.929 -13.503 -34.139 1.00 77.81 321 PRO A CA 1
ATOM 2665 C C . PRO A 1 321 ? 39.231 -14.021 -34.753 1.00 77.81 321 PRO A C 1
ATOM 2667 O O . PRO A 1 321 ? 39.206 -14.862 -35.650 1.00 77.81 321 PRO A O 1
ATOM 2670 N N . ILE A 1 322 ? 40.365 -13.536 -34.254 1.00 79.06 322 ILE A N 1
ATOM 2671 C CA . ILE A 1 322 ? 41.686 -14.063 -34.605 1.00 79.06 322 ILE A CA 1
ATOM 2672 C C . ILE A 1 322 ? 42.102 -15.116 -33.582 1.00 79.06 322 ILE A C 1
ATOM 2674 O O . ILE A 1 322 ? 41.798 -15.000 -32.391 1.00 79.06 322 ILE A O 1
ATOM 2678 N N . THR A 1 323 ? 42.789 -16.163 -34.034 1.00 78.69 323 THR A N 1
ATOM 2679 C CA . THR A 1 323 ? 43.365 -17.139 -33.111 1.00 78.69 323 THR A CA 1
ATOM 2680 C C . THR A 1 323 ? 44.568 -16.516 -32.421 1.00 78.69 323 THR A C 1
ATOM 2682 O O . THR A 1 323 ? 45.330 -15.757 -33.018 1.00 78.69 323 THR A O 1
ATOM 2685 N N . LEU A 1 324 ? 44.761 -16.831 -31.140 1.00 75.44 324 LEU A N 1
ATOM 2686 C CA . LEU A 1 324 ? 45.888 -16.277 -30.393 1.00 75.44 324 LEU A CA 1
ATOM 2687 C C . LEU A 1 324 ? 47.225 -16.633 -31.062 1.00 75.44 324 LEU A C 1
ATOM 2689 O O . LEU A 1 324 ? 48.139 -15.814 -31.067 1.00 75.44 324 LEU A O 1
ATOM 2693 N N . ASP A 1 325 ? 47.316 -17.812 -31.683 1.00 77.62 325 ASP A N 1
ATOM 2694 C CA . ASP A 1 325 ? 48.503 -18.311 -32.381 1.00 77.62 325 ASP A CA 1
ATOM 2695 C C . ASP A 1 325 ? 48.893 -17.473 -33.602 1.00 77.62 325 ASP A C 1
ATOM 2697 O O . ASP A 1 325 ? 50.087 -17.298 -33.842 1.00 77.62 325 ASP A O 1
ATOM 2701 N N . SER A 1 326 ? 47.927 -16.863 -34.298 1.00 80.38 326 SER A N 1
ATOM 2702 C CA . SER A 1 326 ? 48.197 -16.015 -35.466 1.00 80.38 326 SER A CA 1
ATOM 2703 C C . SER A 1 326 ? 48.701 -14.609 -35.121 1.00 80.38 326 SER A C 1
ATOM 2705 O O . SER A 1 326 ? 49.110 -13.881 -36.020 1.00 80.38 326 SER A O 1
ATOM 2707 N N . VAL A 1 327 ? 48.667 -14.207 -33.845 1.00 81.00 327 VAL A N 1
ATOM 2708 C CA . VAL A 1 327 ? 49.140 -12.887 -33.390 1.00 81.00 327 VAL A CA 1
ATOM 2709 C C . VAL A 1 327 ? 50.646 -12.920 -33.139 1.00 81.00 327 VAL A C 1
ATOM 2711 O O . VAL A 1 327 ? 51.143 -13.832 -32.466 1.00 81.00 327 VAL A O 1
ATOM 2714 N N . LYS A 1 328 ? 51.383 -11.926 -33.647 1.00 84.88 328 LYS A N 1
ATOM 2715 C CA . LYS A 1 328 ? 52.838 -11.852 -33.461 1.00 84.88 328 LYS A CA 1
ATOM 2716 C C . LYS A 1 328 ? 53.187 -11.641 -31.986 1.00 84.88 328 LYS A C 1
ATOM 2718 O O . LYS A 1 328 ? 52.518 -10.896 -31.276 1.00 84.88 328 LYS A O 1
ATOM 2723 N N . THR A 1 329 ? 54.276 -12.261 -31.538 1.00 80.50 329 THR A N 1
ATOM 2724 C CA . THR A 1 329 ? 54.796 -12.155 -30.163 1.00 80.50 329 THR A CA 1
ATOM 2725 C C . THR A 1 329 ? 54.984 -10.697 -29.726 1.00 80.50 329 THR A C 1
ATOM 2727 O O . THR A 1 329 ? 54.595 -10.334 -28.622 1.00 80.50 329 THR A O 1
ATOM 2730 N N . GLU A 1 330 ? 55.501 -9.843 -30.612 1.00 82.00 330 GLU A N 1
ATOM 2731 C CA . GLU A 1 330 ? 55.713 -8.407 -30.369 1.00 82.00 330 GLU A CA 1
ATOM 2732 C C . GLU A 1 330 ? 54.401 -7.660 -30.071 1.00 82.00 330 GLU A C 1
ATOM 2734 O O . GLU A 1 330 ? 54.327 -6.877 -29.128 1.00 82.00 330 GLU A O 1
ATOM 2739 N N . GLU A 1 331 ? 53.333 -7.952 -30.819 1.00 81.88 331 GLU A N 1
ATOM 2740 C CA . GLU A 1 331 ? 52.007 -7.348 -30.627 1.00 81.88 331 GLU A CA 1
ATOM 2741 C C . GLU A 1 331 ? 51.370 -7.803 -29.305 1.00 81.88 331 GLU A C 1
ATOM 2743 O O . GLU A 1 331 ? 50.734 -7.012 -28.607 1.00 81.88 331 GLU A O 1
ATOM 2748 N N . LEU A 1 332 ? 51.593 -9.064 -28.919 1.00 81.06 332 LEU A N 1
ATOM 2749 C CA . LEU A 1 332 ? 51.149 -9.608 -27.635 1.00 81.06 332 LEU A CA 1
ATOM 2750 C C . LEU A 1 332 ? 51.888 -8.978 -26.446 1.00 81.06 332 LEU A C 1
ATOM 2752 O O . LEU A 1 332 ? 51.264 -8.726 -25.416 1.00 81.06 332 LEU A O 1
ATOM 2756 N N . LEU A 1 333 ? 53.185 -8.688 -26.588 1.00 76.12 333 LEU A N 1
ATOM 2757 C CA . LEU A 1 333 ? 53.983 -7.986 -25.575 1.00 76.12 333 LEU A CA 1
ATOM 2758 C C . LEU A 1 333 ? 53.525 -6.532 -25.391 1.00 76.12 333 LEU A C 1
ATOM 2760 O O . LEU A 1 333 ? 53.422 -6.059 -24.257 1.00 76.12 333 LEU A O 1
ATOM 2764 N N . ILE A 1 334 ? 53.195 -5.840 -26.487 1.00 81.06 334 ILE A N 1
ATOM 2765 C CA . ILE A 1 334 ? 52.621 -4.486 -26.446 1.00 81.06 334 ILE A CA 1
ATOM 2766 C C . ILE A 1 334 ? 51.257 -4.514 -25.748 1.00 81.06 334 ILE A C 1
ATOM 2768 O O . ILE A 1 334 ? 51.016 -3.726 -24.833 1.00 81.06 334 ILE A O 1
ATOM 2772 N N . LEU A 1 335 ? 50.380 -5.448 -26.126 1.00 79.62 335 LEU A N 1
ATOM 2773 C CA . LEU A 1 335 ? 49.059 -5.590 -25.516 1.00 79.62 335 LEU A CA 1
ATOM 2774 C C . LEU A 1 335 ? 49.154 -5.893 -24.013 1.00 79.62 335 LEU A C 1
ATOM 2776 O O . LEU A 1 335 ? 48.418 -5.301 -23.226 1.00 79.62 335 LEU A O 1
ATOM 2780 N N . LEU A 1 336 ? 50.072 -6.773 -23.605 1.00 77.50 336 LEU A N 1
ATOM 2781 C CA . LEU A 1 336 ? 50.333 -7.065 -22.194 1.00 77.50 336 LEU A CA 1
ATOM 2782 C C . LEU A 1 336 ? 50.828 -5.841 -21.436 1.00 77.50 336 LEU A C 1
ATOM 2784 O O . LEU A 1 336 ? 50.306 -5.559 -20.368 1.00 77.50 336 LEU A O 1
ATOM 2788 N N . SER A 1 337 ? 51.757 -5.078 -22.010 1.00 78.00 337 SER A N 1
ATOM 2789 C CA . SER A 1 337 ? 52.279 -3.860 -21.381 1.00 78.00 337 SER A CA 1
ATOM 2790 C C . SER A 1 337 ? 51.176 -2.816 -21.157 1.00 78.00 337 SER A C 1
ATOM 2792 O O . SER A 1 337 ? 51.153 -2.149 -20.125 1.00 78.00 337 SER A O 1
ATOM 2794 N N . ILE A 1 338 ? 50.218 -2.707 -22.086 1.00 78.12 338 ILE A N 1
ATOM 2795 C CA . ILE A 1 338 ? 49.046 -1.826 -21.953 1.00 78.12 338 ILE A CA 1
ATOM 2796 C C . ILE A 1 338 ? 48.081 -2.347 -20.875 1.00 78.12 338 ILE A C 1
ATOM 2798 O O . ILE A 1 338 ? 47.581 -1.567 -20.063 1.00 78.12 338 ILE A O 1
ATOM 2802 N N . ILE A 1 339 ? 47.819 -3.657 -20.840 1.00 76.81 339 ILE A N 1
ATOM 2803 C CA . ILE A 1 339 ? 46.949 -4.272 -19.825 1.00 76.81 339 ILE A CA 1
ATOM 2804 C C . ILE A 1 339 ? 47.579 -4.175 -18.426 1.00 76.81 339 ILE A C 1
ATOM 2806 O O . ILE A 1 339 ? 46.868 -3.871 -17.472 1.00 76.81 339 ILE A O 1
ATOM 2810 N N . ASP A 1 340 ? 48.886 -4.381 -18.296 1.00 72.94 340 ASP A N 1
ATOM 2811 C CA . ASP A 1 340 ? 49.603 -4.298 -17.021 1.00 72.94 340 ASP A CA 1
ATOM 2812 C C . ASP A 1 340 ? 49.739 -2.844 -16.543 1.00 72.94 340 ASP A C 1
ATOM 2814 O O . ASP A 1 340 ? 49.594 -2.573 -15.352 1.00 72.94 340 ASP A O 1
ATOM 2818 N N . GLY A 1 341 ? 49.958 -1.893 -17.460 1.00 73.56 341 GLY A N 1
ATOM 2819 C CA . GLY A 1 341 ? 50.095 -0.472 -17.131 1.00 73.56 341 GLY A CA 1
ATOM 2820 C C . GLY A 1 341 ? 48.774 0.252 -16.853 1.00 73.56 341 GLY A C 1
ATOM 2821 O O . GLY A 1 341 ? 48.738 1.145 -16.011 1.00 73.56 341 GLY A O 1
ATOM 2822 N N . CYS A 1 342 ? 47.689 -0.107 -17.551 1.00 73.25 342 CYS A N 1
ATOM 2823 C CA . CYS A 1 342 ? 46.421 0.643 -17.513 1.00 73.25 342 CYS A CA 1
ATOM 2824 C C . CYS A 1 342 ? 45.162 -0.238 -17.392 1.00 73.25 342 CYS A C 1
ATOM 2826 O O . CYS A 1 342 ? 44.047 0.270 -17.268 1.00 73.25 342 CYS A O 1
ATOM 2828 N N . GLY A 1 343 ? 45.284 -1.567 -17.424 1.00 63.16 343 GLY A N 1
ATOM 2829 C CA . GLY A 1 343 ? 44.135 -2.482 -17.437 1.00 63.16 343 GLY A CA 1
ATOM 2830 C C . GLY A 1 343 ? 43.363 -2.553 -16.118 1.00 63.16 343 GLY A C 1
ATOM 2831 O O . GLY A 1 343 ? 42.209 -2.996 -16.113 1.00 63.16 343 GLY A O 1
ATOM 2832 N N . GLY A 1 344 ? 43.961 -2.103 -15.010 1.00 60.81 344 GLY A N 1
ATOM 2833 C CA . GLY A 1 344 ? 43.266 -1.903 -13.736 1.00 60.81 344 GLY A CA 1
ATOM 2834 C C . GLY A 1 344 ? 42.187 -0.824 -13.844 1.00 60.81 344 GLY A C 1
ATOM 2835 O O . GLY A 1 344 ? 41.028 -1.081 -13.516 1.00 60.81 344 GLY A O 1
ATOM 2836 N N . ASP A 1 345 ? 42.541 0.326 -14.420 1.00 65.50 345 ASP A N 1
ATOM 2837 C CA . ASP A 1 345 ? 41.644 1.476 -14.590 1.00 65.50 345 ASP A CA 1
ATOM 2838 C C . ASP A 1 345 ? 40.499 1.184 -15.568 1.00 65.50 345 ASP A C 1
ATOM 2840 O O . ASP A 1 345 ? 39.405 1.735 -15.457 1.00 65.50 345 ASP A O 1
ATOM 2844 N N . TRP A 1 346 ? 40.723 0.274 -16.520 1.00 60.03 346 TRP A N 1
ATOM 2845 C CA . TRP A 1 346 ? 39.730 -0.111 -17.530 1.00 60.03 346 TRP A CA 1
ATOM 2846 C C . TRP A 1 346 ? 38.883 -1.321 -17.096 1.00 60.03 346 TRP A C 1
ATOM 2848 O O . TRP A 1 346 ? 38.049 -1.815 -17.859 1.00 60.03 346 TRP A O 1
ATOM 2858 N N . GLY A 1 347 ? 39.091 -1.838 -15.877 1.00 56.53 347 GLY A N 1
ATOM 2859 C CA . GLY A 1 347 ? 38.361 -2.989 -15.333 1.00 56.53 347 GLY A CA 1
ATOM 2860 C C . GLY A 1 347 ? 38.656 -4.319 -16.040 1.00 56.53 347 GLY A C 1
ATOM 2861 O O . GLY A 1 347 ? 37.911 -5.292 -15.877 1.00 56.53 347 GLY A O 1
ATOM 2862 N N . ILE A 1 348 ? 39.736 -4.377 -16.823 1.00 58.75 348 ILE A N 1
ATOM 2863 C CA . ILE A 1 348 ? 40.171 -5.544 -17.603 1.00 58.75 348 ILE A CA 1
ATOM 2864 C C . ILE A 1 348 ? 40.702 -6.630 -16.660 1.00 58.75 348 ILE A C 1
ATOM 2866 O O . ILE A 1 348 ? 40.367 -7.800 -16.827 1.00 58.75 348 ILE A O 1
ATOM 2870 N N . VAL A 1 349 ? 41.435 -6.253 -15.610 1.00 54.50 349 VAL A N 1
ATOM 2871 C CA . VAL A 1 349 ? 42.060 -7.195 -14.657 1.00 54.50 349 VAL A CA 1
ATOM 2872 C C . VAL A 1 349 ? 41.047 -7.796 -13.659 1.00 54.50 349 VAL A C 1
ATOM 2874 O O . VAL A 1 349 ? 41.278 -8.861 -13.094 1.00 54.50 349 VAL A O 1
ATOM 2877 N N . ALA A 1 350 ? 39.872 -7.178 -13.486 1.00 49.81 350 ALA A N 1
ATOM 2878 C CA . ALA A 1 350 ? 38.886 -7.574 -12.472 1.00 49.81 350 ALA A CA 1
ATOM 2879 C C . ALA A 1 350 ? 37.909 -8.692 -12.906 1.00 49.81 350 ALA A C 1
ATOM 2881 O O . ALA A 1 350 ? 37.228 -9.284 -12.066 1.00 49.81 350 ALA A O 1
ATOM 2882 N N . LYS A 1 351 ? 37.799 -9.009 -14.207 1.00 53.31 351 LYS A N 1
ATOM 2883 C CA . LYS A 1 351 ? 36.838 -10.008 -14.724 1.00 53.31 351 LYS A CA 1
ATOM 2884 C C . LYS A 1 351 ? 37.509 -11.353 -15.037 1.00 53.31 351 LYS A C 1
ATOM 2886 O O . LYS A 1 351 ? 38.429 -11.443 -15.843 1.00 53.31 351 LYS A O 1
ATOM 2891 N N . ARG A 1 352 ? 36.954 -12.442 -14.483 1.00 48.81 352 ARG A N 1
ATOM 2892 C CA . ARG A 1 352 ? 37.456 -13.837 -14.584 1.00 48.81 352 ARG A CA 1
ATOM 2893 C C . ARG A 1 352 ? 37.747 -14.323 -16.020 1.00 48.81 352 ARG A C 1
ATOM 2895 O O . ARG A 1 352 ? 38.693 -15.077 -16.231 1.00 48.81 352 ARG A O 1
ATOM 2902 N N . ARG A 1 353 ? 36.949 -13.895 -17.012 1.00 51.81 353 ARG A N 1
ATOM 2903 C CA . ARG A 1 353 ? 37.140 -14.253 -18.437 1.00 51.81 353 ARG A CA 1
ATOM 2904 C C . ARG A 1 353 ? 38.361 -13.563 -19.053 1.00 51.81 353 ARG A C 1
ATOM 2906 O O . ARG A 1 353 ? 39.097 -14.189 -19.804 1.00 51.81 353 ARG A O 1
ATOM 2913 N N . THR A 1 354 ? 38.611 -12.313 -18.688 1.00 56.00 354 THR A N 1
ATOM 2914 C CA . THR A 1 354 ? 39.741 -11.516 -19.178 1.00 56.00 354 THR A CA 1
ATOM 2915 C C . THR A 1 354 ? 41.062 -11.963 -18.544 1.00 56.00 354 THR A C 1
ATOM 2917 O O . THR A 1 354 ? 42.079 -12.038 -19.225 1.00 56.00 354 THR A O 1
ATOM 2920 N N . PHE A 1 355 ? 41.022 -12.403 -17.281 1.00 58.62 355 PHE A N 1
ATOM 2921 C CA . PHE A 1 355 ? 42.147 -13.065 -16.609 1.00 58.62 355 PHE A CA 1
ATOM 2922 C C . PHE A 1 355 ? 42.575 -14.369 -17.311 1.00 58.62 355 PHE A C 1
ATOM 2924 O O . PHE A 1 355 ? 43.753 -14.706 -17.358 1.00 58.62 355 PHE A O 1
ATOM 2931 N N . THR A 1 356 ? 41.625 -15.088 -17.921 1.00 61.94 356 THR A N 1
ATOM 2932 C CA . THR A 1 356 ? 41.928 -16.303 -18.701 1.00 61.94 356 THR A CA 1
ATOM 2933 C C . THR A 1 356 ? 42.673 -15.966 -19.996 1.00 61.94 356 THR A C 1
ATOM 2935 O O . THR A 1 356 ? 43.627 -16.655 -20.340 1.00 61.94 356 THR A O 1
ATOM 2938 N N . LEU A 1 357 ? 42.293 -14.880 -20.683 1.00 64.81 357 LEU A N 1
ATOM 2939 C CA . LEU A 1 357 ? 43.010 -14.388 -21.865 1.00 64.81 357 LEU A CA 1
ATOM 2940 C C . LEU A 1 357 ? 44.436 -13.943 -21.506 1.00 64.81 357 LEU A C 1
ATOM 2942 O O . LEU A 1 357 ? 45.375 -14.329 -22.193 1.00 64.81 357 LEU A O 1
ATOM 2946 N N . TYR A 1 358 ? 44.601 -13.216 -20.397 1.00 66.00 358 TYR A N 1
ATOM 2947 C CA . TYR A 1 358 ? 45.909 -12.808 -19.875 1.00 66.00 358 TYR A CA 1
ATOM 2948 C C . TYR A 1 358 ? 46.844 -14.009 -19.645 1.00 66.00 358 TYR A C 1
ATOM 2950 O O . TYR A 1 358 ? 47.972 -14.026 -20.136 1.00 66.00 358 TYR A O 1
ATOM 2958 N N . ILE A 1 359 ? 46.349 -15.062 -18.983 1.00 66.75 359 ILE A N 1
ATOM 2959 C CA . ILE A 1 359 ? 47.106 -16.306 -18.766 1.00 66.75 359 ILE A CA 1
ATOM 2960 C C . ILE A 1 359 ? 47.453 -16.994 -20.092 1.00 66.75 359 ILE A C 1
ATOM 2962 O O . ILE A 1 359 ? 48.568 -17.493 -20.245 1.00 66.75 359 ILE A O 1
ATOM 2966 N N . SER A 1 360 ? 46.528 -17.039 -21.053 1.00 69.50 360 SER A N 1
ATOM 2967 C CA . SER A 1 360 ? 46.785 -17.650 -22.362 1.00 69.50 360 SER A CA 1
ATOM 2968 C C . SER A 1 360 ? 47.860 -16.901 -23.154 1.00 69.50 360 SER A C 1
ATOM 2970 O O . SER A 1 360 ? 48.700 -17.547 -23.777 1.00 69.50 360 SER A O 1
ATOM 2972 N N . ILE A 1 361 ? 47.887 -15.563 -23.088 1.00 71.06 361 ILE A N 1
ATOM 2973 C CA . ILE A 1 361 ? 48.942 -14.751 -23.715 1.00 71.06 361 ILE A CA 1
ATOM 2974 C C . ILE A 1 361 ? 50.298 -15.037 -23.049 1.00 71.06 361 ILE A C 1
ATOM 2976 O O . ILE A 1 361 ? 51.260 -15.352 -23.746 1.00 71.06 361 ILE A O 1
ATOM 2980 N N . GLN A 1 362 ? 50.366 -15.016 -21.712 1.00 69.81 362 GLN A N 1
ATOM 2981 C CA . GLN A 1 362 ? 51.589 -15.323 -20.953 1.00 69.81 362 GLN A CA 1
ATOM 2982 C C . GLN A 1 362 ? 52.134 -16.726 -21.270 1.00 69.81 362 GLN A C 1
ATOM 2984 O O . GLN A 1 362 ? 53.332 -16.896 -21.485 1.00 69.81 362 GLN A O 1
ATOM 2989 N N . ARG A 1 363 ? 51.259 -17.735 -21.378 1.00 73.94 363 ARG A N 1
ATOM 2990 C CA . ARG A 1 363 ? 51.656 -19.103 -21.755 1.00 73.94 363 ARG A CA 1
ATOM 2991 C C . ARG A 1 363 ? 52.223 -19.188 -23.168 1.00 73.94 363 ARG A C 1
ATOM 2993 O O . ARG A 1 363 ? 53.243 -19.842 -23.350 1.00 73.94 363 ARG A O 1
ATOM 3000 N N . LYS A 1 364 ? 51.606 -18.519 -24.149 1.00 73.62 364 LYS A N 1
ATOM 3001 C CA . LYS A 1 364 ? 52.128 -18.492 -25.525 1.00 73.62 364 LYS A CA 1
ATOM 3002 C C . LYS A 1 364 ? 53.520 -17.854 -25.579 1.00 73.62 364 LYS A C 1
ATOM 3004 O O . LYS A 1 364 ? 54.392 -18.354 -26.285 1.00 73.62 364 LYS A O 1
ATOM 3009 N N . LEU A 1 365 ? 53.746 -16.781 -24.820 1.00 69.06 365 LEU A N 1
ATOM 3010 C CA . LEU A 1 365 ? 55.058 -16.134 -24.740 1.00 69.06 365 LEU A CA 1
ATOM 3011 C C . LEU A 1 365 ? 56.121 -17.041 -24.107 1.00 69.06 365 LEU A C 1
ATOM 3013 O O . LEU A 1 365 ? 57.253 -17.062 -24.576 1.00 69.06 365 LEU A O 1
ATOM 3017 N N . GLN A 1 366 ? 55.756 -17.834 -23.097 1.00 73.19 366 GLN A N 1
ATOM 3018 C CA . GLN A 1 366 ? 56.667 -18.795 -22.463 1.00 73.19 366 GLN A CA 1
ATOM 3019 C C . GLN A 1 366 ? 57.073 -19.955 -23.385 1.00 73.19 366 GLN A C 1
ATOM 3021 O O . GLN A 1 366 ? 58.148 -20.511 -23.197 1.00 73.19 366 GLN A O 1
ATOM 3026 N N . THR A 1 367 ? 56.241 -20.321 -24.367 1.00 67.31 367 THR A N 1
ATOM 3027 C CA . THR A 1 367 ? 56.514 -21.411 -25.325 1.00 67.31 367 THR A CA 1
ATOM 3028 C C . THR A 1 367 ? 57.087 -20.941 -26.667 1.00 67.31 367 THR A C 1
ATOM 3030 O O . THR A 1 367 ? 57.323 -21.774 -27.535 1.00 67.31 367 THR A O 1
ATOM 3033 N N . SER A 1 368 ? 57.237 -19.627 -26.874 1.00 59.00 368 SER A N 1
ATOM 3034 C CA . SER A 1 368 ? 57.749 -19.033 -28.126 1.00 59.00 368 SER A CA 1
ATOM 3035 C C . SER A 1 368 ? 59.229 -18.615 -28.051 1.00 59.00 368 SER A C 1
ATOM 3037 O O . SER A 1 368 ? 59.739 -18.066 -29.027 1.00 59.00 368 SER A O 1
ATOM 3039 N N . ASN A 1 369 ? 59.889 -18.862 -26.913 1.00 48.41 369 ASN A N 1
ATOM 3040 C CA . ASN A 1 369 ? 61.348 -18.850 -26.738 1.00 48.41 369 ASN A CA 1
ATOM 3041 C C . ASN A 1 369 ? 61.877 -20.280 -26.847 1.00 48.41 369 ASN A C 1
ATOM 3043 O O . ASN A 1 369 ? 63.026 -20.437 -27.313 1.00 48.41 369 ASN A O 1
#

Sequence (369 aa):
MVNRKSKKNRNKQQRQKKNENPQRRGNSEYLFNNTILPTNIPLIDFCSLVIDQVKLNPALENSPDYHFSNMIVHWENKDYESHRISAFLLLMTIYDEVPSYITRLMTEENEFILSERLSFIHLDNISEGLKLAHVYYKLIDCFIRTGAKGRNSSYFKTFMKVIANKKENSNYPLHHYDDILLRFYEYYHRVLIKNDNELNNLTLFIYQHLEGEGSQSLYFFLSYFCLNKNDQQAIDYALTCLNSRNYADGTSYNFSLCKNTIRATIRCNLWHEYDKWMDILESAVGGDNPELLQLREQGECAINKALARHEHPINPTNVTPITLDSVKTEELLILLSIIDGCGGDWGIVAKRRTFTLYISIQRKLQTSN

Nearest PDB structures (foldseek):
  7msn-assembly1_B  TM=5.219E-01  e=1.641E-01  Bacillus subtilis subsp. subtilis str. 168
  7xn7-assembly1_q  TM=2.681E-01  e=1.641E-01  Komagataella phaffii
  8rsv-assembly2_B  TM=2.382E-01  e=2.941E-01  Bacillus phage phi3T
  8hmd-assembly1_C  TM=2.092E-01  e=1.559E+00  Tetrahymena thermophila

Organism: Klebsiella pneumoniae (NCBI:txid573)

Secondary structure (DSSP, 8-state):
---SSSHHHHHHHSSSS-------------TTSSS---TT-BHHHHHHHHHHHHHH-GGGTTSHHHHHHHHHHHHHTT-HHHHHHHHHHHHHTTTSPPPHHHHHHTSTT--SB--TTTTT-SGGGS-GGGTTS-HHHHHHHHIIIIISTT--HHHHHHHHHHHHHHHHH----HHHHHHHHHHHHHHHGGGGTT-HHHHHHHHHHHHHH-SS--BHHHHHHHHHHHTTT-HHHHHHHHHHHHHSBP-STT---HHHHHHHHHHHHHHHT-HHHHHHHHHHHHHHH-TT-HHHHHHHHHHHHHHHHHHHHHH-TTSTTTSPPPPGGGS-HHHHHHHHHHHHHHTTTTTSTTSHHHHHHHHHHHHHHHT--

Radius of gyration: 31.12 Å; Cα contacts (8 Å, |Δi|>4): 333; chains: 1; bounding box: 91×55×71 Å

Mean predicted aligned error: 12.58 Å

pLDDT: mean 81.47, std 18.34, range [27.0, 98.0]

Solvent-accessible surface area (backbone atoms only — not comparable to full-atom values): 21685 Å² total; per-residue (Å²): 141,81,86,86,80,68,72,76,67,62,65,64,71,68,68,81,76,74,93,67,84,79,75,91,80,76,87,80,80,61,91,59,84,86,49,86,69,76,72,70,40,45,49,60,60,55,26,49,53,51,48,57,52,29,73,77,40,66,92,40,70,80,34,54,69,39,21,49,21,44,20,52,44,24,47,76,70,67,38,59,66,58,13,48,50,21,48,49,55,30,50,72,42,68,87,50,88,74,61,67,66,66,57,28,47,55,46,95,69,45,56,58,42,67,51,86,93,48,60,62,64,42,63,89,52,39,56,79,94,39,74,86,48,59,66,63,58,37,52,51,41,21,42,44,59,62,68,44,67,69,63,44,69,61,52,58,54,42,47,55,53,51,52,56,56,47,67,78,73,51,91,66,64,65,74,60,54,38,53,52,51,51,52,51,45,72,75,46,48,72,80,29,67,89,37,62,69,59,35,48,52,51,49,52,50,50,63,73,69,44,85,72,84,68,40,23,70,52,24,45,50,56,14,59,75,23,54,91,78,39,34,67,62,14,42,57,29,44,61,50,20,75,77,32,56,76,83,57,89,92,63,78,63,59,69,64,47,39,58,52,39,35,55,31,23,54,76,69,68,37,60,73,60,26,54,55,37,48,54,57,45,35,76,73,66,43,79,85,31,68,70,59,46,53,52,48,55,54,44,52,55,51,50,50,54,48,50,54,52,65,69,31,77,81,25,74,90,67,43,81,87,74,59,76,85,80,53,56,70,69,61,53,51,53,52,46,52,49,43,73,74,48,15,68,85,70,53,44,68,78,38,76,71,48,46,51,51,52,51,52,54,54,52,53,58,70,72,72,115

Foldseek 3Di:
DDDPDPPPPVVVVVPPPDPDDPPDDDDPPDVPPPDDDPFAEALLVVLVVLCVVCVVPVVCCLPLSVLVSQLVNCLVVVVVLSNLLSLLSNLLCLVPDDDPQLVCQADPNNRHDYDPLRVLSYLVQADPQCNPPRSSVRRVSSCQPPVCVLPNLSNLVSNLVNLVVDVVPDPPDQVSSLVSLQVVCQRCLVSCPVPLVSSLVSLVSSVVSHPDQHALVSLLSQLVVCQPVPLVSSLVSLVSSVVHHHPGDPDDCNLVSLLSNLVSCLVVVVVVSNVVSLVVNCVVPNPPDPSSVVSVVSSVVSVVVVVCQVPPCPNPVNDDDDDLVPDDLVVLVVVLVCCVVCVVVVCLCVDPVSVVVNVVSVVVNVVVD